Protein AF-A0A972HPK9-F1 (afdb_monomer_lite)

Foldseek 3Di:
DDDDDDDDDPPPDDPPPQDDWDWFDQLQFPDWWQWFCFQAPLKIWGQWDWFAKDFDPPPPQFFADVDAAQNFAWFQWAWHDAQQWIKTWIWGGDPQAIAIFIWTQDLVNRHTHTDRDGAPEDDPPLQQVRYWGQWAWDDDPVWIKIKTWGHNDNDPWSIAIFMWIQDPNHIYTDPPPPQDAADCVDQQNRHKHQWYWGQDVVVCKIKIWIWGHDPQEIAIFIWIGNVVRHTDGDPLPVLGADPPYKGNWDWGDRPFKIKIWIWDWDDDPPTAIFIWIWMDRVVRHTDDIDTRGADDDPQQAGYWHRWYWDDDPLWIKTKIWGDDDNYITITIIITQIFGDFKIKTKHDWDADDFQKKKWKKAADPQKWKWKWKDDPVDIDIGTDDPPADDPSGRPRIGMDIDGVVVVVHDPGMMIMMMIGGPDRRDIMMTRIIIGHD

Structure (mmCIF, N/CA/C/O backbone):
data_AF-A0A972HPK9-F1
#
_entry.id   AF-A0A972HPK9-F1
#
loop_
_atom_site.group_PDB
_atom_site.id
_atom_site.type_symbol
_atom_site.label_atom_id
_atom_site.label_alt_id
_atom_site.label_comp_id
_atom_site.label_asym_id
_atom_site.label_entity_id
_atom_site.label_seq_id
_atom_site.pdbx_PDB_ins_code
_atom_site.Cartn_x
_atom_site.Cartn_y
_atom_site.Cartn_z
_atom_site.occupancy
_atom_site.B_iso_or_equiv
_atom_site.auth_seq_id
_atom_site.auth_comp_id
_atom_site.auth_asym_id
_atom_site.auth_atom_id
_atom_site.pdbx_PDB_model_num
ATOM 1 N N . MET A 1 1 ? 0.027 73.822 33.750 1.00 41.56 1 MET A N 1
ATOM 2 C CA . MET A 1 1 ? -0.514 72.715 32.929 1.00 41.56 1 MET A CA 1
ATOM 3 C C . MET A 1 1 ? 0.097 71.406 33.413 1.00 41.56 1 MET A C 1
ATOM 5 O O . MET A 1 1 ? 1.278 71.180 33.196 1.00 41.56 1 MET A O 1
ATOM 9 N N . ARG A 1 2 ? -0.666 70.601 34.163 1.00 31.73 2 ARG A N 1
ATOM 10 C CA . ARG A 1 2 ? -0.244 69.283 34.667 1.00 31.73 2 ARG A CA 1
ATOM 11 C C . ARG A 1 2 ? -0.396 68.254 33.539 1.00 31.73 2 ARG A C 1
ATOM 13 O O . ARG A 1 2 ? -1.494 68.120 33.010 1.00 31.73 2 ARG A O 1
ATOM 20 N N . ARG A 1 3 ? 0.675 67.545 33.170 1.00 30.66 3 ARG A N 1
ATOM 21 C CA . ARG A 1 3 ? 0.599 66.360 32.299 1.00 30.66 3 ARG A CA 1
ATOM 22 C C . ARG A 1 3 ? 0.294 65.136 33.165 1.00 30.66 3 ARG A C 1
ATOM 24 O O . ARG A 1 3 ? 1.077 64.802 34.048 1.00 30.66 3 ARG A O 1
ATOM 31 N N . MET A 1 4 ? -0.860 64.515 32.925 1.00 30.02 4 MET A N 1
ATOM 32 C CA . MET A 1 4 ? -1.235 63.199 33.448 1.00 30.02 4 MET A CA 1
ATOM 33 C C . MET A 1 4 ? -0.352 62.127 32.797 1.00 30.02 4 MET A C 1
ATOM 35 O O . MET A 1 4 ? -0.257 62.073 31.572 1.00 30.02 4 MET A O 1
ATOM 39 N N . GLY A 1 5 ? 0.283 61.283 33.609 1.00 29.80 5 GLY A N 1
ATOM 40 C CA . GLY A 1 5 ? 0.864 60.022 33.156 1.00 29.80 5 GLY A CA 1
ATOM 41 C C . GLY A 1 5 ? -0.222 58.951 33.135 1.00 29.80 5 GLY A C 1
ATOM 42 O O . GLY A 1 5 ? -0.833 58.679 34.165 1.00 29.80 5 GLY A O 1
ATOM 43 N N . VAL A 1 6 ? -0.479 58.368 31.966 1.00 30.20 6 VAL A N 1
ATOM 44 C CA . VAL A 1 6 ? -1.332 57.185 31.810 1.00 30.20 6 VAL A CA 1
ATOM 45 C C . VAL A 1 6 ? -0.409 55.970 31.800 1.00 30.20 6 VAL A C 1
ATOM 47 O O . VAL A 1 6 ? 0.385 55.803 30.878 1.00 30.20 6 VAL A O 1
ATOM 50 N N . ILE A 1 7 ? -0.493 55.136 32.836 1.00 29.09 7 ILE A N 1
ATOM 51 C CA . ILE A 1 7 ? 0.121 53.806 32.851 1.00 29.09 7 ILE A CA 1
ATOM 52 C C . ILE A 1 7 ? -0.872 52.865 32.166 1.00 29.09 7 ILE A C 1
ATOM 54 O O . ILE A 1 7 ? -1.905 52.523 32.736 1.00 29.09 7 ILE A O 1
ATOM 58 N N . VAL A 1 8 ? -0.579 52.475 30.925 1.00 30.38 8 VAL A N 1
ATOM 59 C CA . VAL A 1 8 ? -1.295 51.399 30.231 1.00 30.38 8 VAL A CA 1
ATOM 60 C C . VAL A 1 8 ? -0.660 50.082 30.667 1.00 30.38 8 VAL A C 1
ATOM 62 O O . VAL A 1 8 ? 0.419 49.718 30.205 1.00 30.38 8 VAL A O 1
ATOM 65 N N . GLY A 1 9 ? -1.309 49.388 31.600 1.00 28.34 9 GLY A N 1
ATOM 66 C CA . GLY A 1 9 ? -0.962 48.014 31.947 1.00 28.34 9 GLY A CA 1
ATOM 67 C C . GLY A 1 9 ? -1.350 47.083 30.802 1.00 28.34 9 GLY A C 1
ATOM 68 O O . GLY A 1 9 ? -2.532 46.850 30.562 1.00 28.34 9 GLY A O 1
ATOM 69 N N . ILE A 1 10 ? -0.356 46.562 30.085 1.00 32.34 10 ILE A N 1
ATOM 70 C CA . ILE A 1 10 ? -0.544 45.482 29.116 1.00 32.34 10 ILE A CA 1
ATOM 71 C C . ILE A 1 10 ? -0.725 44.192 29.924 1.00 32.34 10 ILE A C 1
ATOM 73 O O . ILE A 1 10 ? 0.240 43.614 30.419 1.00 32.34 10 ILE A O 1
ATOM 77 N N . LEU A 1 11 ? -1.976 43.758 30.087 1.00 30.02 11 LEU A N 1
ATOM 78 C CA . LEU A 1 11 ? -2.301 42.395 30.501 1.00 30.02 11 LEU A CA 1
ATOM 79 C C . LEU A 1 11 ? -1.873 41.455 29.368 1.00 30.02 11 LEU A C 1
ATOM 81 O O . LEU A 1 11 ? -2.572 41.305 28.367 1.00 30.02 11 LEU A O 1
ATOM 85 N N . LEU A 1 12 ? -0.695 40.850 29.518 1.00 31.66 12 LEU A N 1
ATOM 86 C CA . LEU A 1 12 ? -0.265 39.705 28.723 1.00 31.66 12 LEU A CA 1
ATOM 87 C C . LEU A 1 12 ? -1.182 38.526 29.070 1.00 31.66 12 LEU A C 1
ATOM 89 O O . LEU A 1 12 ? -0.930 37.784 30.016 1.00 31.66 12 LEU A O 1
ATOM 93 N N . GLY A 1 13 ? -2.275 38.383 28.322 1.00 30.91 13 GLY A N 1
ATOM 94 C CA . GLY A 1 13 ? -3.037 37.145 28.295 1.00 30.91 13 GLY A CA 1
ATOM 95 C C . GLY A 1 13 ? -2.134 36.040 27.761 1.00 30.91 13 GLY A C 1
ATOM 96 O O . GLY A 1 13 ? -1.696 36.090 26.612 1.00 30.91 13 GLY A O 1
ATOM 97 N N . THR A 1 14 ? -1.828 35.054 28.597 1.00 32.66 14 THR A N 1
ATOM 98 C CA . THR A 1 14 ? -1.301 33.771 28.142 1.00 32.66 14 THR A CA 1
ATOM 99 C C . THR A 1 14 ? -2.272 33.211 27.100 1.00 32.66 14 THR A C 1
ATOM 101 O O . THR A 1 14 ? -3.466 33.101 27.391 1.00 32.66 14 THR A O 1
ATOM 104 N N . PRO A 1 15 ? -1.830 32.876 25.875 1.00 37.66 15 PRO A N 1
ATOM 105 C CA . PRO A 1 15 ? -2.708 32.188 24.945 1.00 37.66 15 PRO A CA 1
ATOM 106 C C . PRO A 1 15 ? -3.093 30.853 25.586 1.00 37.66 15 PRO A C 1
ATOM 108 O O . PRO A 1 15 ? -2.217 30.062 25.942 1.00 37.66 15 PRO A O 1
ATOM 111 N N . LEU A 1 16 ? -4.397 30.613 25.763 1.00 37.41 16 LEU A N 1
ATOM 112 C CA . LEU A 1 16 ? -4.898 29.271 26.039 1.00 37.41 16 LEU A CA 1
ATOM 113 C C . LEU A 1 16 ? -4.386 28.376 24.907 1.00 37.41 16 LEU A C 1
ATOM 115 O O . LEU A 1 16 ? -4.837 28.482 23.765 1.00 37.41 16 LEU A O 1
ATOM 119 N N . LEU A 1 17 ? -3.424 27.510 25.218 1.00 42.31 17 LEU A N 1
ATOM 120 C CA . LEU A 1 17 ? -3.118 26.349 24.399 1.00 42.31 17 LEU A CA 1
ATOM 121 C C . LEU A 1 17 ? -4.408 25.530 24.334 1.00 42.31 17 LEU A C 1
ATOM 123 O O . LEU A 1 17 ? -4.769 24.863 25.300 1.00 42.31 17 LEU A O 1
ATOM 127 N N . MET A 1 18 ? -5.133 25.635 23.220 1.00 47.00 18 MET A N 1
ATOM 128 C CA . MET A 1 18 ? -6.233 24.726 22.921 1.00 47.00 18 MET A CA 1
ATOM 129 C C . MET A 1 18 ? -5.673 23.308 23.003 1.00 47.00 18 MET A C 1
ATOM 131 O O . MET A 1 18 ? -4.730 22.971 22.282 1.00 47.00 18 MET A O 1
ATOM 135 N N . ALA A 1 19 ? -6.199 22.512 23.932 1.00 62.31 19 ALA A N 1
ATOM 136 C CA . ALA A 1 19 ? -5.760 21.142 24.115 1.00 62.31 19 ALA A CA 1
ATOM 137 C C . ALA A 1 19 ? -5.997 20.381 22.799 1.00 62.31 19 ALA A C 1
ATOM 139 O O . ALA A 1 19 ? -7.107 20.356 22.266 1.00 62.31 19 ALA A O 1
ATOM 140 N N . GLN A 1 20 ? -4.928 19.840 22.216 1.00 75.44 20 GLN A N 1
ATOM 141 C CA . GLN A 1 20 ? -5.007 19.156 20.928 1.00 75.44 20 GLN A CA 1
ATOM 142 C C . GLN A 1 20 ? -5.595 17.757 21.115 1.00 75.44 20 GLN A C 1
ATOM 144 O O . GLN A 1 20 ? -5.280 17.068 22.083 1.00 75.44 20 GLN A O 1
ATOM 149 N N . SER A 1 21 ? -6.417 17.318 20.160 1.00 84.31 21 SER A N 1
ATOM 150 C CA . SER A 1 21 ? -6.908 15.940 20.130 1.00 84.31 21 SER A CA 1
ATOM 151 C C . SER A 1 21 ? -5.748 14.950 20.040 1.00 84.31 21 SER A C 1
ATOM 153 O O . SER A 1 21 ? -4.837 15.144 19.230 1.00 84.31 21 SER A O 1
ATOM 155 N N . ILE A 1 22 ? -5.819 13.853 20.787 1.00 89.62 22 ILE A N 1
ATOM 156 C CA . ILE A 1 22 ? -4.772 12.829 20.831 1.00 89.62 22 ILE A CA 1
ATOM 157 C C . ILE A 1 22 ? -5.234 11.608 20.041 1.00 89.62 22 ILE A C 1
ATOM 159 O O . ILE A 1 22 ? -6.278 11.030 20.331 1.00 89.62 22 ILE A O 1
ATOM 163 N N . SER A 1 23 ? -4.470 11.211 19.023 1.00 90.62 23 SER A N 1
ATOM 164 C CA . SER A 1 23 ? -4.731 9.975 18.276 1.00 90.62 23 SER A CA 1
ATOM 165 C C . SER A 1 23 ? -4.215 8.779 19.069 1.00 90.62 23 SER A C 1
ATOM 167 O O . SER A 1 23 ? -3.059 8.785 19.484 1.00 90.62 23 SER A O 1
ATOM 169 N N . LEU A 1 24 ? -5.028 7.733 19.223 1.00 91.31 24 LEU A N 1
ATOM 170 C CA . LEU A 1 24 ? -4.580 6.469 19.806 1.00 91.31 24 LEU A CA 1
ATOM 171 C C . LEU A 1 24 ? -4.031 5.548 18.710 1.00 91.31 24 LEU A C 1
ATOM 173 O O . LEU A 1 24 ? -4.793 5.125 17.834 1.00 91.31 24 LEU A O 1
ATOM 177 N N . PRO A 1 25 ? -2.728 5.228 18.718 1.00 88.00 25 PRO A N 1
ATOM 178 C CA . PRO A 1 25 ? -2.164 4.287 17.765 1.00 88.00 25 PRO A CA 1
ATOM 179 C C . PRO A 1 25 ? -2.558 2.845 18.114 1.00 88.00 25 PRO A C 1
ATOM 181 O O . PRO A 1 25 ? -2.505 2.430 19.271 1.00 88.00 25 PRO A O 1
ATOM 184 N N . PHE A 1 26 ? -2.886 2.041 17.100 1.00 90.31 26 PHE A N 1
ATOM 185 C CA . PHE A 1 26 ? -3.295 0.645 17.309 1.00 90.31 26 PHE A CA 1
ATOM 186 C C . PHE A 1 26 ? -2.198 -0.221 17.942 1.00 90.31 26 PHE A C 1
ATOM 188 O O . PHE A 1 26 ? -2.510 -1.124 18.711 1.00 90.31 26 PHE A O 1
ATOM 195 N N . HIS A 1 27 ? -0.927 0.082 17.664 1.00 84.62 27 HIS A N 1
ATOM 196 C CA . HIS A 1 27 ? 0.230 -0.691 18.124 1.00 84.62 27 HIS A CA 1
ATOM 197 C C . HIS A 1 27 ? 0.592 -0.490 19.598 1.00 84.62 27 HIS A C 1
ATOM 199 O O . HIS A 1 27 ? 1.368 -1.268 20.144 1.00 84.62 27 HIS A O 1
ATOM 205 N N . GLU A 1 28 ? 0.053 0.541 20.253 1.00 85.88 28 GLU A N 1
ATOM 206 C CA . GLU A 1 28 ? 0.273 0.780 21.685 1.00 85.88 28 GLU A CA 1
ATOM 207 C C . GLU A 1 28 ? -0.820 0.150 22.559 1.00 85.88 28 GLU A C 1
ATOM 209 O O . GLU A 1 28 ? -0.965 0.515 23.725 1.00 85.88 28 GLU A O 1
ATOM 214 N N . ALA A 1 29 ? -1.594 -0.793 22.014 1.00 89.38 29 ALA A N 1
ATOM 215 C CA . ALA A 1 29 ? -2.594 -1.545 22.764 1.00 89.38 29 ALA A CA 1
ATOM 216 C C . ALA A 1 29 ? -1.970 -2.284 23.958 1.00 89.38 29 ALA A C 1
ATOM 218 O O . ALA A 1 29 ? -0.839 -2.764 23.886 1.00 89.38 29 ALA A O 1
ATOM 219 N N . ASP A 1 30 ? -2.739 -2.428 25.034 1.00 92.50 30 ASP A N 1
ATOM 220 C CA . ASP A 1 30 ? -2.394 -3.328 26.139 1.00 92.50 30 ASP A CA 1
ATOM 221 C C . ASP A 1 30 ? -2.726 -4.784 25.781 1.00 92.50 30 ASP A C 1
ATOM 223 O O . ASP A 1 30 ? -2.051 -5.719 26.201 1.00 92.50 30 ASP A O 1
ATOM 227 N N . SER A 1 31 ? -3.768 -4.983 24.968 1.00 92.75 31 SER A N 1
ATOM 228 C CA . SER A 1 31 ? -4.160 -6.297 24.470 1.00 92.75 31 SER A CA 1
ATOM 229 C C . SER A 1 31 ? -4.722 -6.209 23.057 1.00 92.75 31 SER A C 1
ATOM 231 O O . SER A 1 31 ? -5.464 -5.284 22.723 1.00 92.75 31 SER A O 1
ATOM 233 N N . LEU A 1 32 ? -4.381 -7.200 22.234 1.00 93.06 32 LEU A N 1
ATOM 234 C CA . LEU A 1 32 ? -4.881 -7.356 20.878 1.00 93.06 32 LEU A CA 1
ATOM 235 C C . LEU A 1 32 ? -5.045 -8.842 20.564 1.00 93.06 32 LEU A C 1
ATOM 237 O O . LEU A 1 32 ? -4.099 -9.619 20.678 1.00 93.06 32 LEU A O 1
ATOM 241 N N . ARG A 1 33 ? -6.251 -9.240 20.160 1.00 95.81 33 ARG A N 1
ATOM 242 C CA . ARG A 1 33 ? -6.596 -10.628 19.840 1.00 95.81 33 ARG A CA 1
ATOM 243 C C . ARG A 1 33 ? -7.379 -10.679 18.540 1.00 95.81 33 ARG A C 1
ATOM 245 O O . ARG A 1 33 ? -8.385 -9.988 18.421 1.00 95.81 33 ARG A O 1
ATOM 252 N N . ASN A 1 34 ? -6.973 -11.557 17.619 1.00 96.81 34 ASN A N 1
ATOM 253 C CA . ASN A 1 34 ? -7.705 -11.843 16.377 1.00 96.81 34 ASN A CA 1
ATOM 254 C C . ASN A 1 34 ? -7.973 -10.610 15.490 1.00 96.81 34 ASN A C 1
ATOM 256 O O . ASN A 1 34 ? -8.946 -10.584 14.738 1.00 96.81 34 ASN A O 1
ATOM 260 N N . LEU A 1 35 ? -7.101 -9.603 15.552 1.00 96.56 35 LEU A N 1
ATOM 261 C CA . LEU A 1 35 ? -7.166 -8.414 14.709 1.00 96.56 35 LEU A CA 1
ATOM 262 C C . LEU A 1 35 ? -5.898 -8.295 13.865 1.00 96.56 35 LEU A C 1
ATOM 264 O O . LEU A 1 35 ? -4.813 -8.668 14.306 1.00 96.56 35 LEU A O 1
ATOM 268 N N . ASP A 1 36 ? -6.058 -7.757 12.667 1.00 95.19 36 ASP A N 1
ATOM 269 C CA . ASP A 1 36 ? -4.989 -7.330 11.778 1.00 95.19 36 ASP A CA 1
ATOM 270 C C . ASP A 1 36 ? -5.008 -5.803 11.692 1.00 95.19 36 ASP A C 1
ATOM 272 O O . ASP A 1 36 ? -6.041 -5.192 11.403 1.00 95.19 36 ASP A O 1
ATOM 276 N N . TRP A 1 37 ? -3.864 -5.194 11.979 1.00 92.12 37 TRP A N 1
ATOM 277 C CA . TRP A 1 37 ? -3.645 -3.752 11.892 1.00 92.12 37 TRP A CA 1
ATOM 278 C C . TRP A 1 37 ? -2.343 -3.390 11.163 1.00 92.12 37 TRP A C 1
ATOM 280 O O . TRP A 1 37 ? -1.968 -2.218 11.088 1.00 92.12 37 TRP A O 1
ATOM 290 N N . THR A 1 38 ? -1.639 -4.396 10.641 1.00 90.69 38 THR A N 1
ATOM 291 C CA . THR A 1 38 ? -0.304 -4.266 10.043 1.00 90.69 38 THR A CA 1
ATOM 292 C C . THR A 1 38 ? -0.330 -4.516 8.543 1.00 90.69 38 THR A C 1
ATOM 294 O O . THR A 1 38 ? 0.431 -3.880 7.814 1.00 90.69 38 THR A O 1
ATOM 297 N N . SER A 1 39 ? -1.240 -5.369 8.058 1.00 92.44 39 SER A N 1
ATOM 298 C CA . SER A 1 39 ? -1.335 -5.716 6.637 1.00 92.44 39 SER A CA 1
ATOM 299 C C . SER A 1 39 ? -1.707 -4.532 5.749 1.00 92.44 39 SER A C 1
ATOM 301 O O . SER A 1 39 ? -1.290 -4.474 4.589 1.00 92.44 39 SER A O 1
ATOM 303 N N . TYR A 1 40 ? -2.495 -3.598 6.287 1.00 93.75 40 TYR A N 1
ATOM 304 C CA . TYR A 1 40 ? -2.943 -2.380 5.614 1.00 93.75 40 TYR A CA 1
ATOM 305 C C . TYR A 1 40 ? -2.795 -1.196 6.577 1.00 93.75 40 TYR A C 1
ATOM 307 O O . TYR A 1 40 ? -3.676 -0.970 7.412 1.00 93.75 40 TYR A O 1
ATOM 315 N N . PRO A 1 41 ? -1.682 -0.442 6.500 1.00 87.81 41 PRO A N 1
ATOM 316 C CA . PRO A 1 41 ? -1.398 0.642 7.433 1.00 87.81 41 PRO A CA 1
ATOM 317 C C . PRO A 1 41 ? -2.560 1.635 7.567 1.00 87.81 41 PRO A C 1
ATOM 319 O O . PRO A 1 41 ? -3.114 2.106 6.575 1.00 87.81 41 PRO A O 1
ATOM 322 N N . GLY A 1 42 ? -2.915 1.968 8.811 1.00 89.56 42 GLY A N 1
ATOM 323 C CA . GLY A 1 42 ? -4.022 2.882 9.116 1.00 89.56 42 GLY A CA 1
ATOM 324 C C . GLY A 1 42 ? -5.406 2.227 9.153 1.00 89.56 42 GLY A C 1
ATOM 325 O O . GLY A 1 42 ? -6.407 2.939 9.213 1.00 89.56 42 GLY A O 1
ATOM 326 N N . MET A 1 43 ? -5.480 0.895 9.133 1.00 95.12 43 MET A N 1
ATOM 327 C CA . MET A 1 43 ? -6.720 0.138 9.305 1.00 95.12 43 MET A CA 1
ATOM 328 C C . MET A 1 43 ? -6.541 -0.932 10.365 1.00 95.12 43 MET A C 1
ATOM 330 O O . MET A 1 43 ? -5.509 -1.585 10.390 1.00 95.12 43 MET A O 1
ATOM 334 N N . MET A 1 44 ? -7.561 -1.143 11.189 1.00 97.12 44 MET A N 1
ATOM 335 C CA . MET A 1 44 ? -7.673 -2.299 12.072 1.00 97.12 44 MET A CA 1
ATOM 336 C C . MET A 1 44 ? -8.950 -3.066 11.737 1.00 97.12 44 MET A C 1
ATOM 338 O O . MET A 1 44 ? -10.032 -2.479 11.688 1.00 97.12 44 MET A O 1
ATOM 342 N N . MET A 1 45 ? -8.823 -4.364 11.493 1.00 98.00 45 MET A N 1
ATOM 343 C CA . MET A 1 45 ? -9.911 -5.260 11.095 1.00 98.00 45 MET A CA 1
ATOM 344 C C . MET A 1 45 ? -9.708 -6.652 11.702 1.00 98.00 45 MET A C 1
ATOM 346 O O . MET A 1 45 ? -8.687 -6.910 12.331 1.00 98.00 45 MET A O 1
ATOM 350 N N . LEU A 1 46 ? -10.668 -7.559 11.537 1.00 98.25 46 LEU A N 1
ATOM 351 C CA . LEU A 1 46 ? -10.531 -8.959 11.944 1.00 98.25 46 LEU A CA 1
ATOM 352 C C . LEU A 1 46 ? -9.356 -9.618 11.205 1.00 98.25 46 LEU A C 1
ATOM 354 O O . LEU A 1 46 ? -9.102 -9.323 10.035 1.00 98.25 46 LEU A O 1
ATOM 358 N N . LYS A 1 47 ? -8.633 -10.520 11.880 1.00 97.12 47 LYS A N 1
ATOM 359 C CA . LYS A 1 47 ? -7.549 -11.284 11.245 1.00 97.12 47 LYS A CA 1
ATOM 360 C C . LYS A 1 47 ? -8.117 -12.088 10.079 1.00 97.12 47 LYS A C 1
ATOM 362 O O . LYS A 1 47 ? -9.194 -12.679 10.198 1.00 97.12 47 LYS A O 1
ATOM 367 N N . HIS A 1 48 ? -7.398 -12.115 8.962 1.00 96.69 48 HIS A N 1
ATOM 368 C CA . HIS A 1 48 ? -7.908 -12.702 7.732 1.00 96.69 48 HIS A CA 1
ATOM 369 C C . HIS A 1 48 ? -6.891 -13.564 6.997 1.00 96.69 48 HIS A C 1
ATOM 371 O O . HIS A 1 48 ? -5.689 -13.524 7.246 1.00 96.69 48 HIS A O 1
ATOM 377 N N . ARG A 1 49 ? -7.392 -14.319 6.022 1.00 94.69 49 ARG A N 1
ATOM 378 C CA . ARG A 1 49 ? -6.594 -14.957 4.971 1.00 94.69 49 ARG A CA 1
ATOM 379 C C . ARG A 1 49 ? -7.103 -14.512 3.609 1.00 94.69 49 ARG A C 1
ATOM 381 O O . ARG A 1 49 ? -8.294 -14.253 3.447 1.00 94.69 49 ARG A O 1
ATOM 388 N N . SER A 1 50 ? -6.208 -14.409 2.630 1.00 93.75 50 SER A N 1
ATOM 389 C CA . SER A 1 50 ? -6.610 -14.109 1.253 1.00 93.75 50 SER A CA 1
ATOM 390 C C . SER A 1 50 ? -7.156 -15.357 0.568 1.00 93.75 50 SER A C 1
ATOM 392 O O . SER A 1 50 ? -6.511 -16.405 0.598 1.00 93.75 50 SER A O 1
ATOM 394 N N . GLY A 1 51 ? -8.298 -15.227 -0.108 1.00 92.88 51 GLY A N 1
ATOM 395 C CA . GLY A 1 51 ? -8.732 -16.185 -1.122 1.00 92.88 51 GLY A CA 1
ATOM 396 C C . GLY A 1 51 ? -7.918 -16.078 -2.419 1.00 92.88 51 GLY A C 1
ATOM 397 O O . GLY A 1 51 ? -6.920 -15.355 -2.498 1.00 92.88 51 GLY A O 1
ATOM 398 N N . ALA A 1 52 ? -8.373 -16.789 -3.454 1.00 95.69 52 ALA A N 1
ATOM 399 C CA . ALA A 1 52 ? -7.794 -16.716 -4.793 1.00 95.69 52 ALA A CA 1
ATOM 400 C C . ALA A 1 52 ? -8.108 -15.376 -5.479 1.00 95.69 52 ALA A C 1
ATOM 402 O O . ALA A 1 52 ? -9.189 -14.809 -5.296 1.00 95.69 52 ALA A O 1
ATOM 403 N N . PHE A 1 53 ? -7.169 -14.894 -6.295 1.00 98.00 53 PHE A N 1
ATOM 404 C CA . PHE A 1 53 ? -7.321 -13.658 -7.057 1.00 98.00 53 PHE A CA 1
ATOM 405 C C . PHE A 1 53 ? -8.002 -13.896 -8.405 1.00 98.00 53 PHE A C 1
ATOM 407 O O . PHE A 1 53 ? -7.615 -14.777 -9.170 1.00 98.00 53 PHE A O 1
ATOM 414 N N . PHE A 1 54 ? -8.962 -13.034 -8.734 1.00 97.12 54 PHE A N 1
ATOM 415 C CA . PHE A 1 54 ? -9.666 -13.024 -10.014 1.00 97.12 54 PHE A CA 1
ATOM 416 C C . PHE A 1 54 ? -9.549 -11.652 -10.671 1.00 97.12 54 PHE A C 1
ATOM 418 O O . PHE A 1 54 ? -9.858 -10.630 -10.057 1.00 97.12 54 PHE A O 1
ATOM 425 N N . LYS A 1 55 ? -9.122 -11.612 -11.935 1.00 97.69 55 LYS A N 1
ATOM 426 C CA . LYS A 1 55 ? -9.013 -10.365 -12.705 1.00 97.69 55 LYS A CA 1
ATOM 427 C C . LYS A 1 55 ? -10.389 -9.755 -12.950 1.00 97.69 55 LYS A C 1
ATOM 429 O O . LYS A 1 55 ? -11.322 -10.452 -13.346 1.00 97.69 55 LYS A O 1
ATOM 434 N N . LEU A 1 56 ? -10.501 -8.440 -12.783 1.00 95.56 56 LEU A N 1
ATOM 435 C CA . LEU A 1 56 ? -11.755 -7.747 -13.054 1.00 95.56 56 LEU A CA 1
ATOM 436 C C . LEU A 1 56 ? -12.124 -7.790 -14.548 1.00 95.56 56 LEU A C 1
ATOM 438 O O . LEU A 1 56 ? -11.279 -7.479 -15.393 1.00 95.56 56 LEU A O 1
ATOM 442 N N . PRO A 1 57 ? -13.401 -8.044 -14.898 1.00 93.81 57 PRO A N 1
ATOM 443 C CA . PRO A 1 57 ? -13.860 -8.007 -16.290 1.00 93.81 57 PRO A CA 1
ATOM 444 C C . PRO A 1 57 ? -13.663 -6.649 -16.977 1.00 93.81 57 PRO A C 1
ATOM 446 O O . PRO A 1 57 ? -13.491 -6.589 -18.191 1.00 93.81 57 PRO A O 1
ATOM 449 N N . LYS A 1 58 ? -13.657 -5.547 -16.209 1.00 94.31 58 LYS A N 1
ATOM 450 C CA . LYS A 1 58 ? -13.490 -4.180 -16.734 1.00 94.31 58 LYS A CA 1
ATOM 451 C C . LYS A 1 58 ? -12.045 -3.826 -17.114 1.00 94.31 58 LYS A C 1
ATOM 453 O O . LYS A 1 58 ? -11.804 -2.722 -17.607 1.00 94.31 58 LYS A O 1
ATOM 458 N N . ASN A 1 59 ? -11.091 -4.725 -16.861 1.00 97.38 59 ASN A N 1
ATOM 459 C CA . ASN A 1 59 ? -9.678 -4.477 -17.106 1.00 97.38 59 ASN A CA 1
ATOM 460 C C . ASN A 1 59 ? -9.387 -4.052 -18.561 1.00 97.38 59 ASN A C 1
ATOM 462 O O . ASN A 1 59 ? -9.993 -4.576 -19.501 1.00 97.38 59 ASN A O 1
ATOM 466 N N . PRO A 1 60 ? -8.420 -3.143 -18.780 1.00 97.50 60 PRO A N 1
ATOM 467 C CA . PRO A 1 60 ? -7.677 -2.383 -17.766 1.00 97.50 60 PRO A CA 1
ATOM 468 C C . PRO A 1 60 ? -8.557 -1.350 -17.042 1.00 97.50 60 PRO A C 1
ATOM 470 O O . PRO A 1 60 ? -9.414 -0.715 -17.661 1.00 97.50 60 PRO A O 1
ATOM 473 N N . ILE A 1 61 ? -8.330 -1.169 -15.740 1.00 97.19 61 ILE A N 1
ATOM 474 C CA . ILE A 1 61 ? -9.064 -0.210 -14.895 1.00 97.19 61 ILE A CA 1
ATOM 475 C C . ILE A 1 61 ? -8.583 1.231 -15.075 1.00 97.19 61 ILE A C 1
ATOM 477 O O . ILE A 1 61 ? -9.354 2.166 -14.868 1.00 97.19 61 ILE A O 1
ATOM 481 N N . PHE A 1 62 ? -7.337 1.417 -15.516 1.00 97.62 62 PHE A N 1
ATOM 482 C CA . PHE A 1 62 ? -6.757 2.726 -15.788 1.00 97.62 62 PHE A CA 1
ATOM 483 C C . PHE A 1 62 ? -6.036 2.698 -17.137 1.00 97.62 62 PHE A C 1
ATOM 485 O O . PHE A 1 62 ? -5.175 1.855 -17.395 1.00 97.62 62 PHE A O 1
ATOM 492 N N . ARG A 1 63 ? -6.435 3.605 -18.031 1.00 96.31 63 ARG A N 1
ATOM 493 C CA . ARG A 1 63 ? -5.869 3.756 -19.380 1.00 96.31 63 ARG A CA 1
ATOM 494 C C . ARG A 1 63 ? -5.147 5.103 -19.498 1.00 96.31 63 ARG A C 1
ATOM 496 O O . ARG A 1 63 ? -5.523 6.010 -18.752 1.00 96.31 63 ARG A O 1
ATOM 503 N N . PRO A 1 64 ? -4.191 5.249 -20.432 1.00 96.12 64 PRO A N 1
ATOM 504 C CA . PRO A 1 64 ? -3.632 6.547 -20.789 1.00 96.12 64 PRO A CA 1
ATOM 505 C C . PRO A 1 64 ? -4.733 7.546 -21.137 1.00 96.12 64 PRO A C 1
ATOM 507 O O . PRO A 1 64 ? -5.789 7.164 -21.663 1.00 96.12 64 PRO A O 1
ATOM 510 N N . SER A 1 65 ? -4.508 8.812 -20.811 1.00 95.50 65 SER A N 1
ATOM 511 C CA . SER A 1 65 ? -5.449 9.873 -21.159 1.00 95.50 65 SER A CA 1
ATOM 512 C C . SER A 1 65 ? -5.522 10.067 -22.679 1.00 95.50 65 SER A C 1
ATOM 514 O O . SER A 1 65 ? -4.663 9.628 -23.443 1.00 95.50 65 SER A O 1
ATOM 516 N N . ARG A 1 66 ? -6.576 10.737 -23.159 1.00 93.50 66 ARG A N 1
ATOM 517 C CA . ARG A 1 66 ? -6.675 11.093 -24.589 1.00 93.50 66 ARG A CA 1
ATOM 518 C C . ARG A 1 66 ? -5.649 12.160 -24.994 1.00 93.50 66 ARG A C 1
ATOM 520 O O . ARG A 1 66 ? -5.315 12.274 -26.169 1.00 93.50 66 ARG A O 1
ATOM 527 N N . SER A 1 67 ? -5.183 12.951 -24.032 1.00 93.88 67 SER A N 1
ATOM 528 C CA . SER A 1 67 ? -4.289 14.094 -24.207 1.00 93.88 67 SER A CA 1
ATOM 529 C C . SER A 1 67 ? -3.676 14.470 -22.863 1.00 93.88 67 SER A C 1
ATOM 531 O O . SER A 1 67 ? -4.338 14.309 -21.843 1.00 93.88 67 SER A O 1
ATOM 533 N N . GLY A 1 68 ? -2.494 15.081 -22.874 1.00 94.00 68 GLY A N 1
ATOM 534 C CA . GLY A 1 68 ? -1.807 15.512 -21.657 1.00 94.00 68 GLY A CA 1
ATOM 535 C C . GLY A 1 68 ? -0.530 14.720 -21.416 1.00 94.00 68 GLY A C 1
ATOM 536 O O . GLY A 1 68 ? 0.029 14.140 -22.350 1.00 94.00 68 GLY A O 1
ATOM 537 N N . TRP A 1 69 ? -0.069 14.756 -20.171 1.00 95.81 69 TRP A N 1
ATOM 538 C CA . TRP A 1 69 ? 1.231 14.247 -19.737 1.00 95.81 69 TRP A CA 1
ATOM 539 C C . TRP A 1 69 ? 1.283 12.719 -19.580 1.00 95.81 69 TRP A C 1
ATOM 541 O O . TRP A 1 69 ? 2.364 12.160 -19.661 1.00 95.81 69 TRP A O 1
ATOM 551 N N . ASP A 1 70 ? 0.135 12.052 -19.427 1.00 96.44 70 ASP A N 1
ATOM 552 C CA . ASP A 1 70 ? -0.022 10.595 -19.270 1.00 96.44 70 ASP A CA 1
ATOM 553 C C . ASP A 1 70 ? -0.760 9.957 -20.470 1.00 96.44 70 ASP A C 1
ATOM 555 O O . ASP A 1 70 ? -1.457 8.944 -20.354 1.00 96.44 70 ASP A O 1
ATOM 559 N N . ARG A 1 71 ? -0.702 10.604 -21.644 1.00 95.69 71 ARG A N 1
ATOM 560 C CA . ARG A 1 71 ? -1.459 10.188 -22.842 1.00 95.69 71 ARG A CA 1
ATOM 561 C C . ARG A 1 71 ? -0.885 8.954 -23.533 1.00 95.69 71 ARG A C 1
ATOM 563 O O . ARG A 1 71 ? -1.537 8.363 -24.398 1.00 95.69 71 ARG A O 1
ATOM 570 N N . GLN A 1 72 ? 0.370 8.624 -23.244 1.00 95.44 72 GLN A N 1
ATOM 571 C CA . GLN A 1 72 ? 1.078 7.530 -23.879 1.00 95.44 72 GLN A CA 1
ATOM 572 C C . GLN A 1 72 ? 0.986 6.255 -23.049 1.00 95.44 72 GLN A C 1
ATOM 574 O O . GLN A 1 72 ? 0.466 5.262 -23.571 1.00 95.44 72 GLN A O 1
ATOM 579 N N . ASP A 1 73 ? 1.401 6.330 -21.789 1.00 95.94 73 ASP A N 1
ATOM 580 C CA . ASP A 1 73 ? 1.480 5.206 -20.861 1.00 95.94 73 ASP A CA 1
ATOM 581 C C . ASP A 1 73 ? 1.003 5.600 -19.466 1.00 95.94 73 ASP A C 1
ATOM 583 O O . ASP A 1 73 ? 1.076 6.766 -19.082 1.00 95.94 73 ASP A O 1
ATOM 587 N N . VAL A 1 74 ? 0.491 4.607 -18.734 1.00 97.75 74 VAL A N 1
ATOM 588 C CA . VAL A 1 74 ? 0.231 4.677 -17.290 1.00 97.75 74 VAL A CA 1
ATOM 589 C C . VAL A 1 74 ? 0.674 3.363 -16.650 1.00 97.75 74 VAL A C 1
ATOM 591 O O . VAL A 1 74 ? 0.220 2.291 -17.072 1.00 97.75 74 VAL A O 1
ATOM 594 N N . ALA A 1 75 ? 1.556 3.433 -15.658 1.00 97.81 75 ALA A N 1
ATOM 595 C CA . ALA A 1 75 ? 2.188 2.271 -15.048 1.00 97.81 75 ALA A CA 1
ATOM 596 C C . ALA A 1 75 ? 2.364 2.425 -13.525 1.00 97.81 75 ALA A C 1
ATOM 598 O O . ALA A 1 75 ? 1.735 3.270 -12.889 1.00 97.81 75 ALA A O 1
ATOM 599 N N . ASP A 1 76 ? 3.095 1.468 -12.959 1.00 98.00 76 ASP A N 1
ATOM 600 C CA . ASP A 1 76 ? 3.521 1.342 -11.567 1.00 98.00 76 ASP A CA 1
ATOM 601 C C . ASP A 1 76 ? 2.519 1.843 -10.516 1.00 98.00 76 ASP A C 1
ATOM 603 O O . ASP A 1 76 ? 2.792 2.800 -9.783 1.00 98.00 76 ASP A O 1
ATOM 607 N N . PRO A 1 77 ? 1.350 1.184 -10.407 1.00 98.56 77 PRO A N 1
ATOM 608 C CA . PRO A 1 77 ? 0.328 1.594 -9.460 1.00 98.56 77 PRO A CA 1
ATOM 609 C C . PRO A 1 77 ? 0.853 1.530 -8.025 1.00 98.56 77 PRO A C 1
ATOM 611 O O . PRO A 1 77 ? 1.536 0.583 -7.649 1.00 98.56 77 PRO A O 1
ATOM 614 N N . PHE A 1 78 ? 0.432 2.477 -7.195 1.00 98.62 78 PHE A N 1
ATOM 615 C CA . PHE A 1 78 ? 0.492 2.373 -5.744 1.00 98.62 78 PHE A CA 1
ATOM 616 C C . PHE A 1 78 ? -0.791 2.929 -5.138 1.00 98.62 78 PHE A C 1
ATOM 618 O O . PHE A 1 78 ? -1.189 4.054 -5.437 1.00 98.62 78 PHE A O 1
ATOM 625 N N . VAL A 1 79 ? -1.468 2.145 -4.300 1.00 98.12 79 VAL A N 1
ATOM 626 C CA . VAL A 1 79 ? -2.809 2.485 -3.817 1.00 98.12 79 VAL A CA 1
ATOM 627 C C . VAL A 1 79 ? -2.790 2.800 -2.332 1.00 98.12 79 VAL A C 1
ATOM 629 O O . VAL A 1 79 ? -2.287 2.028 -1.524 1.00 98.12 79 VAL A O 1
ATOM 632 N N . VAL A 1 80 ? -3.381 3.939 -1.981 1.00 96.69 80 VAL A N 1
ATOM 633 C CA . VAL A 1 80 ? -3.538 4.403 -0.603 1.00 96.69 80 VAL A CA 1
ATOM 634 C C . VAL A 1 80 ? -5.018 4.554 -0.299 1.00 96.69 80 VAL A C 1
ATOM 636 O O . VAL A 1 80 ? -5.743 5.255 -1.006 1.00 96.69 80 VAL A O 1
ATOM 639 N N . VAL A 1 81 ? -5.467 3.918 0.776 1.00 96.56 81 VAL A N 1
ATOM 640 C CA . VAL A 1 81 ? -6.866 3.934 1.202 1.00 96.56 81 VAL A CA 1
ATOM 641 C C . VAL A 1 81 ? -6.972 4.668 2.533 1.00 96.56 81 VAL A C 1
ATOM 643 O O . VAL A 1 81 ? -6.320 4.309 3.508 1.00 96.56 81 VAL A O 1
ATOM 646 N N . THR A 1 82 ? -7.832 5.681 2.583 1.00 95.00 82 THR A N 1
ATOM 647 C CA . THR A 1 82 ? -8.164 6.442 3.793 1.00 95.00 82 THR A CA 1
ATOM 648 C C . THR A 1 82 ? -9.683 6.415 4.014 1.00 95.00 82 THR A C 1
ATOM 650 O O . THR A 1 82 ? -10.435 6.007 3.118 1.00 95.00 82 THR A O 1
ATOM 653 N N . PRO A 1 83 ? -10.199 6.841 5.181 1.00 94.62 83 PRO A N 1
ATOM 654 C CA . PRO A 1 83 ? -11.643 6.990 5.360 1.00 94.62 83 PRO A CA 1
ATOM 655 C C . PRO A 1 83 ? -12.275 8.035 4.418 1.00 94.62 83 PRO A C 1
ATOM 657 O O . PRO A 1 83 ? -13.473 7.973 4.150 1.00 94.62 83 PRO A O 1
ATOM 660 N N . GLU A 1 84 ? -11.495 8.971 3.874 1.00 94.44 84 GLU A N 1
ATOM 661 C CA . GLU A 1 84 ? -11.959 10.032 2.970 1.00 94.44 84 GLU A CA 1
ATOM 662 C C . GLU A 1 84 ? -11.903 9.650 1.484 1.00 94.44 84 GLU A C 1
ATOM 664 O O . GLU A 1 84 ? -12.741 10.108 0.700 1.00 94.44 84 GLU A O 1
ATOM 669 N N . ALA A 1 85 ? -10.928 8.833 1.066 1.00 95.38 85 ALA A N 1
ATOM 670 C CA . ALA A 1 85 ? -10.689 8.535 -0.346 1.00 95.38 85 ALA A CA 1
ATOM 671 C C . ALA A 1 85 ? -9.859 7.260 -0.578 1.00 95.38 85 ALA A C 1
ATOM 673 O O . ALA A 1 85 ? -9.151 6.788 0.305 1.00 95.38 85 ALA A O 1
ATOM 674 N N . VAL A 1 86 ? -9.918 6.744 -1.809 1.00 97.56 86 VAL A N 1
ATOM 675 C CA . VAL A 1 86 ? -8.944 5.784 -2.345 1.00 97.56 86 VAL A CA 1
ATOM 676 C C . VAL A 1 86 ? -8.145 6.504 -3.426 1.00 97.56 86 VAL A C 1
ATOM 678 O O . VAL A 1 86 ? -8.732 7.026 -4.377 1.00 97.56 86 VAL A O 1
ATOM 681 N N . HIS A 1 87 ? -6.827 6.552 -3.268 1.00 97.56 87 HIS A N 1
ATOM 682 C CA . HIS A 1 87 ? -5.901 7.187 -4.198 1.00 97.56 87 HIS A CA 1
ATOM 683 C C . HIS A 1 87 ? -5.070 6.135 -4.925 1.00 97.56 87 HIS A C 1
ATOM 685 O O . HIS A 1 87 ? -4.529 5.236 -4.291 1.00 97.56 87 HIS A O 1
ATOM 691 N N . LEU A 1 88 ? -4.947 6.282 -6.240 1.00 98.62 88 LEU A N 1
ATOM 692 C CA . LEU A 1 88 ? -4.011 5.562 -7.093 1.00 98.62 88 LEU A CA 1
ATOM 693 C C . LEU A 1 88 ? -2.899 6.530 -7.480 1.00 98.62 88 LEU A C 1
ATOM 695 O O . LEU A 1 88 ? -3.120 7.432 -8.284 1.00 98.62 88 LEU A O 1
ATOM 699 N N . TYR A 1 89 ? -1.721 6.341 -6.912 1.00 98.50 89 TYR A N 1
ATOM 700 C CA . TYR A 1 89 ? -0.490 6.915 -7.429 1.00 98.50 89 TYR A CA 1
ATOM 701 C C . TYR A 1 89 ? -0.001 6.055 -8.591 1.00 98.50 89 TYR A C 1
ATOM 703 O O . TYR A 1 89 ? -0.170 4.837 -8.574 1.00 98.50 89 TYR A O 1
ATOM 711 N N . TYR A 1 90 ? 0.541 6.690 -9.617 1.00 98.56 90 TYR A N 1
ATOM 712 C CA . TYR A 1 90 ? 1.001 6.026 -10.833 1.00 98.56 90 TYR A CA 1
ATOM 713 C C . TYR A 1 90 ? 2.063 6.890 -11.499 1.00 98.56 90 TYR A C 1
ATOM 715 O O . TYR A 1 90 ? 2.107 8.099 -11.257 1.00 98.56 90 TYR A O 1
ATOM 723 N N . ASP A 1 91 ? 2.879 6.302 -12.358 1.00 97.69 91 ASP A N 1
ATOM 724 C CA . ASP A 1 91 ? 3.660 7.058 -13.328 1.00 97.69 91 ASP A CA 1
ATOM 725 C C . ASP A 1 91 ? 2.959 7.074 -14.688 1.00 97.69 91 ASP A C 1
ATOM 727 O O . ASP A 1 91 ? 2.220 6.155 -15.054 1.00 97.69 91 ASP A O 1
ATOM 731 N N . GLY A 1 92 ? 3.148 8.157 -15.427 1.00 97.19 92 GLY A N 1
ATOM 732 C CA . GLY A 1 92 ? 2.586 8.328 -16.757 1.00 97.19 92 GLY A CA 1
ATOM 733 C C . GLY A 1 92 ? 3.553 9.029 -17.694 1.00 97.19 92 GLY A C 1
ATOM 734 O O . GLY A 1 92 ? 4.394 9.813 -17.257 1.00 97.19 92 GLY A O 1
ATOM 735 N N . ASP A 1 93 ? 3.404 8.739 -18.983 1.00 95.00 93 ASP A N 1
ATOM 736 C CA . ASP A 1 93 ? 4.246 9.274 -20.053 1.00 95.00 93 ASP A CA 1
ATOM 737 C C . ASP A 1 93 ? 3.414 9.899 -21.183 1.00 95.00 93 ASP A C 1
ATOM 739 O O . ASP A 1 93 ? 2.264 9.523 -21.435 1.00 95.00 93 ASP A O 1
ATOM 743 N N . ALA A 1 94 ? 4.030 10.827 -21.916 1.00 91.75 94 ALA A N 1
ATOM 744 C CA . ALA A 1 94 ? 3.531 11.392 -23.163 1.00 91.75 94 ALA A CA 1
ATOM 745 C C . ALA A 1 94 ? 4.563 11.469 -24.302 1.00 91.75 94 ALA A C 1
ATOM 747 O O . ALA A 1 94 ? 4.136 11.712 -25.445 1.00 91.75 94 ALA A O 1
ATOM 748 N N . ARG A 1 95 ? 5.869 11.411 -23.989 1.00 87.31 95 ARG A N 1
ATOM 749 C CA . ARG A 1 95 ? 7.000 11.707 -24.896 1.00 87.31 95 ARG A CA 1
ATOM 750 C C . ARG A 1 95 ? 8.322 11.031 -24.466 1.00 87.31 95 ARG A C 1
ATOM 752 O O . ARG A 1 95 ? 9.383 11.563 -24.769 1.00 87.31 95 ARG A O 1
ATOM 759 N N . GLY A 1 96 ? 8.272 9.903 -23.762 1.00 85.44 96 GLY A N 1
ATOM 760 C CA . GLY A 1 96 ? 9.438 9.227 -23.178 1.00 85.44 96 GLY A CA 1
ATOM 761 C C . GLY A 1 96 ? 9.886 9.747 -21.803 1.00 85.44 96 GLY A C 1
ATOM 762 O O . GLY A 1 96 ? 10.891 9.274 -21.287 1.00 85.44 96 GLY A O 1
ATOM 763 N N . GLN A 1 97 ? 9.157 10.685 -21.189 1.00 90.19 97 GLN A N 1
ATOM 764 C CA . GLN A 1 97 ? 9.481 11.282 -19.889 1.00 90.19 97 GLN A CA 1
ATOM 765 C C . GLN A 1 97 ? 8.392 10.964 -18.865 1.00 90.19 97 GLN A C 1
ATOM 767 O O . GLN A 1 97 ? 7.393 11.679 -18.753 1.00 90.19 97 GLN A O 1
ATOM 772 N N . TYR A 1 98 ? 8.608 9.898 -18.097 1.00 95.19 98 TYR A N 1
ATOM 773 C CA . TYR A 1 98 ? 7.703 9.505 -17.028 1.00 95.19 98 TYR A CA 1
ATOM 774 C C . TYR A 1 98 ? 7.685 10.518 -15.881 1.00 95.19 98 TYR A C 1
ATOM 776 O O . TYR A 1 98 ? 8.728 11.007 -15.427 1.00 95.19 98 TYR A O 1
ATOM 784 N N . ARG A 1 99 ? 6.479 10.831 -15.410 1.00 96.88 99 ARG A N 1
ATOM 785 C CA . ARG A 1 99 ? 6.211 11.668 -14.235 1.00 96.88 99 ARG A CA 1
ATOM 786 C C . ARG A 1 99 ? 5.201 10.989 -13.330 1.00 96.88 99 ARG A C 1
ATOM 788 O O . ARG A 1 99 ? 4.442 10.136 -13.773 1.00 96.88 99 ARG A O 1
ATOM 795 N N . LEU A 1 100 ? 5.158 11.406 -12.071 1.00 97.75 100 LEU A N 1
ATOM 796 C CA . LEU A 1 100 ? 4.242 10.844 -11.085 1.00 97.75 100 LEU A CA 1
ATOM 797 C C . LEU A 1 100 ? 2.914 11.599 -11.077 1.00 97.75 100 LEU A C 1
ATOM 799 O O . LEU A 1 100 ? 2.873 12.826 -11.127 1.00 97.75 100 LEU A O 1
ATOM 803 N N . GLY A 1 101 ? 1.816 10.864 -10.969 1.00 97.56 101 GLY A N 1
ATOM 804 C CA . GLY A 1 101 ? 0.463 11.385 -10.855 1.00 97.56 101 GLY A CA 1
ATOM 805 C C . GLY A 1 101 ? -0.302 10.725 -9.719 1.00 97.56 101 GLY A C 1
ATOM 806 O O . GLY A 1 101 ? 0.120 9.730 -9.132 1.00 97.56 101 GLY A O 1
ATOM 807 N N . VAL A 1 102 ? -1.472 11.286 -9.423 1.00 97.50 102 VAL A N 1
ATOM 808 C CA . VAL A 1 102 ? -2.441 10.694 -8.502 1.00 97.50 102 VAL A CA 1
ATOM 809 C C . VAL A 1 102 ? -3.828 10.746 -9.125 1.00 97.50 102 VAL A C 1
ATOM 811 O O . VAL A 1 102 ? -4.210 11.738 -9.737 1.00 97.50 102 VAL A O 1
ATOM 814 N N . ALA A 1 103 ? -4.592 9.674 -8.990 1.00 98.06 103 ALA A N 1
ATOM 815 C CA . ALA A 1 103 ? -6.003 9.616 -9.322 1.00 98.06 103 ALA A CA 1
ATOM 816 C C . ALA A 1 103 ? -6.801 9.224 -8.079 1.00 98.06 103 ALA A C 1
ATOM 818 O O . ALA A 1 103 ? -6.298 8.548 -7.186 1.00 98.06 103 ALA A O 1
ATOM 819 N N . ARG A 1 104 ? -8.063 9.635 -8.020 1.00 97.62 104 ARG A N 1
ATOM 820 C CA . ARG A 1 104 ? -8.987 9.308 -6.936 1.00 97.62 104 ARG A CA 1
ATOM 821 C C . ARG A 1 104 ? -10.101 8.416 -7.466 1.00 97.62 104 ARG A C 1
ATOM 823 O O . ARG A 1 104 ? -10.672 8.711 -8.515 1.00 97.62 104 ARG A O 1
ATOM 830 N N . LEU A 1 105 ? -10.427 7.354 -6.737 1.00 96.94 105 LEU A N 1
ATOM 831 C CA . LEU A 1 105 ? -11.590 6.530 -7.049 1.00 96.94 105 LEU A CA 1
ATOM 832 C C . LEU A 1 105 ? -12.867 7.360 -6.866 1.00 96.94 105 LEU A C 1
ATOM 834 O O . LEU A 1 105 ? -13.035 8.061 -5.861 1.00 96.94 105 LEU A O 1
ATOM 838 N N . ASP A 1 106 ? -13.751 7.308 -7.852 1.00 94.69 106 ASP A N 1
ATOM 839 C CA . ASP A 1 106 ? -15.015 8.025 -7.819 1.00 94.69 106 ASP A CA 1
ATOM 840 C C . ASP A 1 106 ? -15.987 7.441 -6.780 1.00 94.69 106 ASP A C 1
ATOM 842 O O . ASP A 1 106 ? -15.781 6.378 -6.193 1.00 94.69 106 ASP A O 1
ATOM 846 N N . SER A 1 107 ? -17.087 8.150 -6.533 1.00 89.38 107 SER A N 1
ATOM 847 C CA . SER A 1 107 ? -18.092 7.734 -5.548 1.00 89.38 107 SER A CA 1
ATOM 848 C C . SER A 1 107 ? -18.867 6.474 -5.948 1.00 89.38 107 SER A C 1
ATOM 850 O O . SER A 1 107 ? -19.526 5.879 -5.091 1.00 89.38 107 SER A O 1
ATOM 852 N N . THR A 1 108 ? -18.805 6.071 -7.222 1.00 89.25 108 THR A N 1
ATOM 853 C CA . THR A 1 108 ? -19.404 4.822 -7.708 1.00 89.25 108 THR A CA 1
ATOM 854 C C . THR A 1 108 ? -18.517 3.607 -7.434 1.00 89.25 108 THR A C 1
ATOM 856 O O . THR A 1 108 ? -19.016 2.484 -7.464 1.00 89.25 108 THR A O 1
ATOM 859 N N . GLY A 1 109 ? -17.227 3.822 -7.145 1.00 87.19 109 GLY A N 1
ATOM 860 C CA . GLY A 1 109 ? -16.230 2.760 -7.016 1.00 87.19 109 GLY A CA 1
ATOM 861 C C . GLY A 1 109 ? -15.809 2.173 -8.367 1.00 87.19 109 GLY A C 1
ATOM 862 O O . GLY A 1 109 ? -15.189 1.109 -8.426 1.00 87.19 109 GLY A O 1
ATOM 863 N N . TRP A 1 110 ? -16.167 2.823 -9.479 1.00 89.00 110 TRP A N 1
ATOM 864 C CA . TRP A 1 110 ? -15.998 2.252 -10.810 1.00 89.00 110 TRP A CA 1
ATOM 865 C C . TRP A 1 110 ? -14.938 2.952 -11.651 1.00 89.00 110 TRP A C 1
ATOM 867 O O . TRP A 1 110 ? -14.223 2.263 -12.390 1.00 89.00 110 TRP A O 1
ATOM 877 N N . PHE A 1 111 ? -14.806 4.271 -11.516 1.00 93.62 111 PHE A N 1
ATOM 878 C CA . PHE A 1 111 ? -13.942 5.102 -12.350 1.00 93.62 111 PHE A CA 1
ATOM 879 C C . PHE A 1 111 ? -12.893 5.849 -11.531 1.00 93.62 111 PHE A C 1
ATOM 881 O O . PHE A 1 111 ? -13.080 6.148 -10.357 1.00 93.62 111 PHE A O 1
ATOM 888 N N . TRP A 1 112 ? -11.788 6.196 -12.186 1.00 96.62 112 TRP A N 1
ATOM 889 C CA . TRP A 1 112 ? -10.704 6.964 -11.584 1.00 96.62 112 TRP A CA 1
ATOM 890 C C . TRP A 1 112 ? -10.683 8.385 -12.138 1.00 96.62 112 TRP A C 1
ATOM 892 O O . TRP A 1 112 ? -10.514 8.593 -13.342 1.00 96.62 112 TRP A O 1
ATOM 902 N N . ILE A 1 113 ? -10.826 9.357 -11.245 1.00 96.62 113 ILE A N 1
ATOM 903 C CA . ILE A 1 113 ? -10.772 10.786 -11.538 1.00 96.62 113 ILE A CA 1
ATOM 904 C C . ILE A 1 113 ? -9.317 11.231 -11.397 1.00 96.62 113 ILE A C 1
ATOM 906 O O . ILE A 1 113 ? -8.738 11.100 -10.320 1.00 96.62 113 ILE A O 1
ATOM 910 N N . ARG A 1 114 ? -8.716 11.751 -12.471 1.00 94.88 114 ARG A N 1
ATOM 911 C CA . ARG A 1 114 ? -7.314 12.196 -12.486 1.00 94.88 114 ARG A CA 1
ATOM 912 C C . ARG A 1 114 ? -7.200 13.702 -12.776 1.00 94.88 114 ARG A C 1
ATOM 914 O O . ARG A 1 114 ? -7.979 14.196 -13.594 1.00 94.88 114 ARG A O 1
ATOM 921 N N . PRO A 1 115 ? -6.254 14.428 -12.155 1.00 92.56 115 PRO A N 1
ATOM 922 C CA . PRO A 1 115 ? -5.917 15.800 -12.523 1.00 92.56 115 PRO A CA 1
ATOM 923 C C . PRO A 1 115 ? -5.292 15.900 -13.921 1.00 92.56 115 PRO A C 1
ATOM 925 O O . PRO A 1 115 ? -4.756 14.930 -14.452 1.00 92.56 115 PRO A O 1
ATOM 928 N N . LEU A 1 116 ? -5.327 17.105 -14.498 1.00 93.44 116 LEU A N 1
ATOM 929 C CA . LEU A 1 116 ? -4.741 17.394 -15.816 1.00 93.44 116 LEU A CA 1
ATOM 930 C C . LEU A 1 116 ? -3.214 17.544 -15.798 1.00 93.44 116 LEU A C 1
ATOM 932 O O . LEU A 1 116 ? -2.600 17.521 -16.860 1.00 93.44 116 LEU A O 1
ATOM 936 N N . GLN A 1 117 ? -2.618 17.733 -14.622 1.00 95.19 117 GLN A N 1
ATOM 937 C CA . GLN A 1 117 ? -1.182 17.937 -14.431 1.00 95.19 117 GLN A CA 1
ATOM 938 C C . GLN A 1 117 ? -0.602 16.805 -13.573 1.00 95.19 117 GLN A C 1
ATOM 940 O O . GLN A 1 117 ? -1.336 16.260 -12.737 1.00 95.19 117 GLN A O 1
ATOM 945 N N . PRO A 1 118 ? 0.681 16.446 -13.761 1.00 96.00 118 PRO A N 1
ATOM 946 C CA . PRO A 1 118 ? 1.367 15.532 -12.857 1.00 96.00 118 PRO A CA 1
ATOM 947 C C . PRO A 1 118 ? 1.546 16.179 -11.476 1.00 96.00 118 PRO A C 1
ATOM 949 O O . PRO A 1 118 ? 1.313 17.377 -11.286 1.00 96.00 118 PRO A O 1
ATOM 952 N N . LEU A 1 119 ? 1.975 15.385 -10.498 1.00 95.81 119 LEU A N 1
ATOM 953 C CA . LEU A 1 119 ? 2.406 15.907 -9.209 1.00 95.81 119 LEU A CA 1
ATOM 954 C C . LEU A 1 119 ? 3.627 16.822 -9.412 1.00 95.81 119 LEU A C 1
ATOM 956 O O . LEU A 1 119 ? 4.559 16.439 -10.122 1.00 95.81 119 LEU A O 1
ATOM 960 N N . PRO A 1 120 ? 3.660 18.013 -8.788 1.00 93.00 120 PRO A N 1
ATOM 961 C CA . PRO A 1 120 ? 4.754 18.968 -8.948 1.00 93.00 120 PRO A CA 1
ATOM 962 C C . PRO A 1 120 ? 5.957 18.586 -8.069 1.00 93.00 120 PRO A C 1
ATOM 964 O O . PRO A 1 120 ? 6.352 19.331 -7.178 1.00 93.00 120 PRO A O 1
ATOM 967 N N . ILE A 1 121 ? 6.524 17.397 -8.283 1.00 90.75 121 ILE A N 1
ATOM 968 C CA . ILE A 1 121 ? 7.697 16.911 -7.549 1.00 90.75 121 ILE A CA 1
ATOM 969 C C . ILE A 1 121 ? 8.947 17.418 -8.265 1.00 90.75 121 ILE A C 1
ATOM 971 O O . ILE A 1 121 ? 9.299 16.930 -9.336 1.00 90.75 121 ILE A O 1
ATOM 975 N N . GLN A 1 122 ? 9.601 18.415 -7.674 1.00 84.81 122 GLN A N 1
ATOM 976 C CA . GLN A 1 122 ? 10.835 19.003 -8.192 1.00 84.81 122 GLN A CA 1
ATOM 977 C C . GLN A 1 122 ? 12.004 18.652 -7.277 1.00 84.81 122 GLN A C 1
ATOM 979 O O . GLN A 1 122 ? 11.974 18.952 -6.080 1.00 84.81 122 GLN A O 1
ATOM 984 N N . SER A 1 123 ? 13.036 18.042 -7.850 1.00 81.38 123 SER A N 1
ATOM 985 C CA . SER A 1 123 ? 14.283 17.753 -7.151 1.00 81.38 123 SER A CA 1
ATOM 986 C C . SER A 1 123 ? 15.316 18.851 -7.402 1.00 81.38 123 SER A C 1
ATOM 988 O O . SER A 1 123 ? 15.471 19.302 -8.533 1.00 81.38 123 SER A O 1
ATOM 990 N N . PRO A 1 124 ? 16.089 19.257 -6.383 1.00 73.62 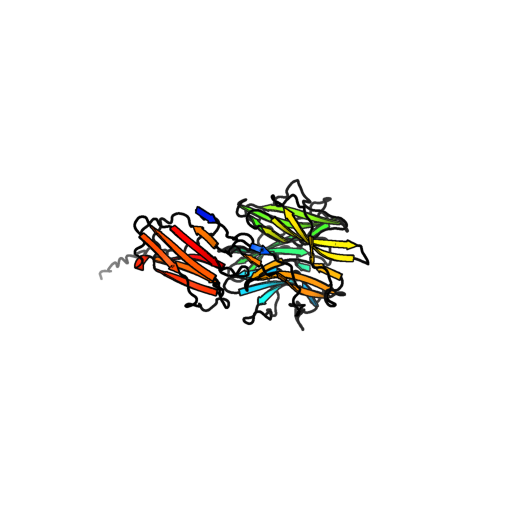124 PRO A N 1
ATOM 991 C CA . PRO A 1 124 ? 17.084 20.319 -6.530 1.00 73.62 124 PRO A CA 1
ATOM 992 C C . PRO A 1 124 ? 18.391 19.895 -7.230 1.00 73.62 124 PRO A C 1
ATOM 994 O O . PRO A 1 124 ? 19.240 20.750 -7.455 1.00 73.62 124 PRO A O 1
ATOM 997 N N . GLN A 1 125 ? 18.603 18.602 -7.520 1.00 74.25 125 GLN A N 1
ATOM 998 C CA . GLN A 1 125 ? 19.899 18.058 -7.976 1.00 74.25 125 GLN A CA 1
ATOM 999 C C . GLN A 1 125 ? 19.840 17.288 -9.311 1.00 74.25 125 GLN A C 1
ATOM 1001 O O . GLN A 1 125 ? 20.733 16.495 -9.592 1.00 74.25 125 GLN A O 1
ATOM 1006 N N . ASN A 1 126 ? 18.801 17.496 -10.125 1.00 86.88 126 ASN A N 1
ATOM 1007 C CA . ASN A 1 126 ? 18.630 16.961 -11.489 1.00 86.88 126 ASN A CA 1
ATOM 1008 C C . ASN A 1 126 ? 18.751 15.428 -11.668 1.00 86.88 126 ASN A C 1
ATOM 1010 O O . ASN A 1 126 ? 18.763 14.913 -12.785 1.00 86.88 126 ASN A O 1
ATOM 1014 N N . TRP A 1 127 ? 18.856 14.669 -10.577 1.00 91.19 127 TRP A N 1
ATOM 1015 C CA . TRP A 1 127 ? 19.154 13.236 -10.576 1.00 91.19 127 TRP A CA 1
ATOM 1016 C C . TRP A 1 127 ? 18.001 12.372 -11.124 1.00 91.19 127 TRP A C 1
ATOM 1018 O O . TRP A 1 127 ? 18.233 11.218 -11.490 1.00 91.19 127 TRP A O 1
ATOM 1028 N N . ASP A 1 128 ? 16.801 12.952 -11.182 1.00 92.56 128 ASP A N 1
ATOM 1029 C CA . ASP A 1 128 ? 15.504 12.421 -11.613 1.00 92.56 128 ASP A CA 1
ATOM 1030 C C . ASP A 1 128 ? 14.833 13.293 -12.700 1.00 92.56 128 ASP A C 1
ATOM 1032 O O . ASP A 1 128 ? 13.622 13.211 -12.912 1.00 92.56 128 ASP A O 1
ATOM 1036 N N . ASP A 1 129 ? 15.602 14.136 -13.402 1.00 91.19 129 ASP A N 1
ATOM 1037 C CA . ASP A 1 129 ? 15.069 15.074 -14.404 1.00 91.19 129 ASP A CA 1
ATOM 1038 C C . ASP A 1 129 ? 14.405 14.383 -15.602 1.00 91.19 129 ASP A C 1
ATOM 1040 O O . ASP A 1 129 ? 13.492 14.941 -16.225 1.00 91.19 129 ASP A O 1
ATOM 1044 N N . TYR A 1 130 ? 14.846 13.174 -15.955 1.00 92.88 130 TYR A N 1
ATOM 1045 C CA . TYR A 1 130 ? 14.302 12.457 -17.103 1.00 92.88 130 TYR A CA 1
ATOM 1046 C C . TYR A 1 130 ? 13.090 11.616 -16.716 1.00 92.88 130 TYR A C 1
ATOM 1048 O O . TYR A 1 130 ? 12.030 11.765 -17.330 1.00 92.88 130 TYR A O 1
ATOM 1056 N N . HIS A 1 131 ? 13.200 10.808 -15.658 1.00 94.81 131 HIS A N 1
ATOM 1057 C CA . HIS A 1 131 ? 12.134 9.932 -15.169 1.00 94.81 131 HIS A CA 1
ATOM 1058 C C . HIS A 1 131 ? 11.895 10.080 -13.674 1.00 94.81 131 HIS A C 1
ATOM 1060 O O . HIS A 1 131 ? 12.838 10.077 -12.890 1.00 94.81 131 HIS A O 1
ATOM 1066 N N . GLN A 1 132 ? 10.615 10.061 -13.303 1.00 95.94 132 GLN A N 1
ATOM 1067 C CA . GLN A 1 132 ? 10.127 9.757 -11.961 1.00 95.94 132 GLN A CA 1
ATOM 1068 C C . GLN A 1 132 ? 9.075 8.647 -12.083 1.00 95.94 132 GLN A C 1
ATOM 1070 O O . GLN A 1 132 ? 8.037 8.851 -12.717 1.00 95.94 132 GLN A O 1
ATOM 1075 N N . VAL A 1 133 ? 9.352 7.477 -11.507 1.00 97.12 133 VAL A N 1
ATOM 1076 C CA . VAL A 1 133 ? 8.532 6.260 -11.650 1.00 97.12 133 VAL A CA 1
ATOM 1077 C C . VAL A 1 133 ? 8.369 5.518 -10.325 1.00 97.12 133 VAL A C 1
ATOM 1079 O O . VAL A 1 133 ? 8.988 5.868 -9.317 1.00 97.12 133 VAL A O 1
ATOM 1082 N N . ALA A 1 134 ? 7.545 4.469 -10.334 1.00 97.56 134 ALA A N 1
ATOM 1083 C CA . ALA A 1 134 ? 7.429 3.506 -9.246 1.00 97.56 134 ALA A CA 1
ATOM 1084 C C . ALA A 1 134 ? 7.203 4.112 -7.845 1.00 97.56 134 ALA A C 1
ATOM 1086 O O . ALA A 1 134 ? 7.998 3.866 -6.933 1.00 97.56 134 ALA A O 1
ATOM 1087 N N . PRO A 1 135 ? 6.109 4.870 -7.632 1.00 98.00 135 PRO A N 1
ATOM 1088 C CA . PRO A 1 135 ? 5.825 5.463 -6.332 1.00 98.00 135 PRO A CA 1
ATOM 1089 C C . PRO A 1 135 ? 5.575 4.393 -5.254 1.00 98.00 135 PRO A C 1
ATOM 1091 O O . PRO A 1 135 ? 4.998 3.335 -5.513 1.00 98.00 135 PRO A O 1
ATOM 1094 N N . SER A 1 136 ? 5.963 4.702 -4.018 1.00 97.62 136 SER A N 1
ATOM 1095 C CA . SER A 1 136 ? 5.607 3.987 -2.788 1.00 97.62 136 SER A CA 1
ATOM 1096 C C . SER A 1 136 ? 5.273 5.010 -1.709 1.00 97.62 136 SER A C 1
ATOM 1098 O O . SER A 1 136 ? 6.143 5.767 -1.283 1.00 97.62 136 SER A O 1
ATOM 1100 N N . VAL A 1 137 ? 4.017 5.060 -1.266 1.00 96.69 137 VAL A N 1
ATOM 1101 C CA . VAL A 1 137 ? 3.513 6.122 -0.381 1.00 96.69 137 VAL A CA 1
ATOM 1102 C C . VAL A 1 137 ? 3.226 5.589 1.020 1.00 96.69 137 VAL A C 1
ATOM 1104 O O . VAL A 1 137 ? 2.424 4.678 1.199 1.00 96.69 137 VAL A O 1
ATOM 1107 N N . LEU A 1 138 ? 3.834 6.211 2.028 1.00 93.12 138 LEU A N 1
ATOM 1108 C CA . LEU A 1 138 ? 3.562 5.975 3.441 1.00 93.12 138 LEU A CA 1
ATOM 1109 C C . LEU A 1 138 ? 2.815 7.162 4.046 1.00 93.12 138 LEU A C 1
ATOM 1111 O O . LEU A 1 138 ? 3.285 8.300 4.005 1.00 93.12 138 LEU A O 1
ATOM 1115 N N . MET A 1 139 ? 1.650 6.890 4.633 1.00 86.19 139 MET A N 1
ATOM 1116 C CA . MET A 1 139 ? 0.877 7.875 5.385 1.00 86.19 139 MET A CA 1
ATOM 1117 C C . MET A 1 139 ? 1.060 7.661 6.887 1.00 86.19 139 MET A C 1
ATOM 1119 O O . MET A 1 139 ? 0.640 6.643 7.432 1.00 86.19 139 MET A O 1
ATOM 1123 N N . HIS A 1 140 ? 1.623 8.659 7.563 1.00 75.88 140 HIS A N 1
ATOM 1124 C CA . HIS A 1 140 ? 1.607 8.788 9.018 1.00 75.88 140 HIS A CA 1
ATOM 1125 C C . HIS A 1 140 ? 0.631 9.902 9.432 1.00 75.88 140 HIS A C 1
ATOM 1127 O O . HIS A 1 140 ? 0.374 10.808 8.635 1.00 75.88 140 HIS A O 1
ATOM 1133 N N . PRO A 1 141 ? 0.130 9.906 10.684 1.00 68.62 141 PRO A N 1
ATOM 1134 C CA . PRO A 1 141 ? -0.825 10.914 11.162 1.00 68.62 141 PRO A CA 1
ATOM 1135 C C . PRO A 1 141 ? -0.399 12.373 10.940 1.00 68.62 141 PRO A C 1
ATOM 1137 O O . PRO A 1 141 ? -1.247 13.235 10.735 1.00 68.62 141 PRO A O 1
ATOM 1140 N N . HIS A 1 142 ? 0.908 12.649 10.948 1.00 72.06 142 HIS A N 1
ATOM 1141 C CA . HIS A 1 142 ? 1.458 14.005 10.826 1.00 72.06 142 HIS A CA 1
ATOM 1142 C C . HIS A 1 142 ? 2.296 14.228 9.562 1.00 72.06 142 HIS A C 1
ATOM 1144 O O . HIS A 1 142 ? 2.799 15.328 9.346 1.00 72.06 142 HIS A O 1
ATOM 1150 N N . ARG A 1 143 ? 2.504 13.192 8.739 1.00 84.69 143 ARG A N 1
ATOM 1151 C CA . ARG A 1 143 ? 3.414 13.267 7.593 1.00 84.69 143 ARG A CA 1
ATOM 1152 C C . ARG A 1 143 ? 3.063 12.213 6.551 1.00 84.69 143 ARG A C 1
ATOM 1154 O O . ARG A 1 143 ? 2.972 11.036 6.874 1.00 84.69 143 ARG A O 1
ATOM 1161 N N . THR A 1 144 ? 2.921 12.625 5.296 1.00 92.31 144 THR A N 1
ATOM 1162 C CA . THR A 1 144 ? 2.829 11.697 4.159 1.00 92.31 144 THR A CA 1
ATOM 1163 C C . THR A 1 144 ? 4.129 11.759 3.370 1.00 92.31 144 THR A C 1
ATOM 1165 O O . THR A 1 144 ? 4.615 12.847 3.067 1.00 92.31 144 THR A O 1
ATOM 1168 N N . VAL A 1 145 ? 4.704 10.598 3.074 1.00 95.06 145 VAL A N 1
ATOM 1169 C CA . VAL A 1 145 ? 5.993 10.450 2.393 1.00 95.06 145 VAL A CA 1
ATOM 1170 C C . VAL A 1 145 ? 5.800 9.580 1.160 1.00 95.06 145 VAL A C 1
ATOM 1172 O O . VAL A 1 145 ? 5.112 8.567 1.222 1.00 95.06 145 VAL A O 1
ATOM 1175 N N . MET A 1 146 ? 6.418 9.961 0.051 1.00 96.69 146 MET A N 1
ATOM 1176 C CA . MET A 1 146 ? 6.519 9.167 -1.163 1.00 96.69 146 MET A CA 1
ATOM 1177 C C . MET A 1 146 ? 7.983 8.845 -1.417 1.00 96.69 146 MET A C 1
ATOM 1179 O O . MET A 1 146 ? 8.825 9.737 -1.440 1.00 96.69 146 MET A O 1
ATOM 1183 N N . TYR A 1 147 ? 8.263 7.575 -1.645 1.00 97.12 147 TYR A N 1
ATOM 1184 C CA . TYR A 1 147 ? 9.512 7.094 -2.207 1.00 97.12 147 TYR A CA 1
ATOM 1185 C C . TYR A 1 147 ? 9.283 6.811 -3.685 1.00 97.12 147 TYR A C 1
ATOM 1187 O O . TYR A 1 147 ? 8.199 6.362 -4.056 1.00 97.12 147 TYR A O 1
ATOM 1195 N N . PHE A 1 148 ? 10.263 7.104 -4.528 1.00 97.12 148 PHE A N 1
ATOM 1196 C CA . PHE A 1 148 ? 10.134 6.925 -5.972 1.00 97.12 148 PHE A CA 1
ATOM 1197 C C . PHE A 1 148 ? 11.487 6.623 -6.604 1.00 97.12 148 PHE A C 1
ATOM 1199 O O . PHE A 1 148 ? 12.531 6.931 -6.027 1.00 97.12 148 PHE A O 1
ATOM 1206 N N . SER A 1 149 ? 11.469 6.017 -7.786 1.00 96.50 149 SER A N 1
ATOM 1207 C CA . SER A 1 149 ? 12.672 5.799 -8.586 1.00 96.50 149 SER A CA 1
ATOM 1208 C C . SER A 1 149 ? 12.855 6.957 -9.559 1.00 96.50 149 SER A C 1
ATOM 1210 O O . SER A 1 149 ? 11.904 7.355 -10.230 1.00 96.50 149 SER A O 1
ATOM 1212 N N . GLY A 1 150 ? 14.067 7.495 -9.636 1.00 95.69 150 GLY A N 1
ATOM 1213 C CA . GLY A 1 150 ? 14.401 8.606 -10.517 1.00 95.69 150 GLY A CA 1
ATOM 1214 C C . GLY A 1 150 ? 15.613 8.321 -11.392 1.00 95.69 150 GLY A C 1
ATOM 1215 O O . GLY A 1 150 ? 16.516 7.589 -10.982 1.00 95.69 150 GLY A O 1
ATOM 1216 N N . ASN A 1 151 ? 15.612 8.885 -12.598 1.00 94.69 151 ASN A N 1
ATOM 1217 C CA . ASN A 1 151 ? 16.728 8.821 -13.540 1.00 94.69 151 ASN A CA 1
ATOM 1218 C C . ASN A 1 151 ? 16.898 10.165 -14.257 1.00 94.69 151 ASN A C 1
ATOM 1220 O O . ASN A 1 151 ? 15.916 10.835 -14.579 1.00 94.69 151 ASN A O 1
ATOM 1224 N N . TRP A 1 152 ? 18.139 10.553 -14.523 1.00 93.62 152 TRP A N 1
ATOM 1225 C CA . TRP A 1 152 ? 18.486 11.818 -15.175 1.00 93.62 152 TRP A CA 1
ATOM 1226 C C . TRP A 1 152 ? 18.629 11.681 -16.697 1.00 93.62 152 TRP A C 1
ATOM 1228 O O . TRP A 1 152 ? 18.709 12.688 -17.396 1.00 93.62 152 TRP A O 1
ATOM 1238 N N . GLN A 1 153 ? 18.643 10.450 -17.218 1.00 92.69 153 GLN A N 1
ATOM 1239 C CA . GLN A 1 153 ? 18.817 10.147 -18.639 1.00 92.69 153 GLN A CA 1
ATOM 1240 C C . GLN A 1 153 ? 17.832 9.078 -19.132 1.00 92.69 153 GLN A C 1
ATOM 1242 O O . GLN A 1 153 ? 17.209 8.370 -18.342 1.00 92.69 153 GLN A O 1
ATOM 1247 N N . ASP A 1 154 ? 17.728 8.951 -20.456 1.00 90.75 154 ASP A N 1
ATOM 1248 C CA . ASP A 1 154 ? 16.896 7.957 -21.140 1.00 90.75 154 ASP A CA 1
ATOM 1249 C C . ASP A 1 154 ? 17.545 6.568 -21.122 1.00 90.75 154 ASP A C 1
ATOM 1251 O O . ASP A 1 154 ? 18.227 6.162 -22.065 1.00 90.75 154 ASP A O 1
ATOM 1255 N N . SER A 1 155 ? 17.417 5.867 -19.997 1.00 90.19 155 SER A N 1
ATOM 1256 C CA . SER A 1 155 ? 18.037 4.561 -19.783 1.00 90.19 155 SER A CA 1
ATOM 1257 C C . SER A 1 155 ? 17.197 3.691 -18.851 1.00 90.19 155 SER A C 1
ATOM 1259 O O . SER A 1 155 ? 16.701 4.150 -17.826 1.00 90.19 155 SER A O 1
ATOM 1261 N N . GLU A 1 156 ? 17.108 2.401 -19.181 1.00 84.81 156 GLU A N 1
ATOM 1262 C CA . GLU A 1 156 ? 16.469 1.364 -18.352 1.00 84.81 156 GLU A CA 1
ATOM 1263 C C . GLU A 1 156 ? 17.302 1.016 -17.098 1.00 84.81 156 GLU A C 1
ATOM 1265 O O . GLU A 1 156 ? 16.807 0.403 -16.155 1.00 84.81 156 GLU A O 1
ATOM 1270 N N . LEU A 1 157 ? 18.575 1.421 -17.083 1.00 90.38 157 LEU A N 1
ATOM 1271 C CA . LEU A 1 157 ? 19.510 1.318 -15.959 1.00 90.38 157 LEU A CA 1
ATOM 1272 C C . LEU A 1 157 ? 19.870 2.714 -15.424 1.00 90.38 157 LEU A C 1
ATOM 1274 O O . LEU A 1 157 ? 19.640 3.729 -16.088 1.00 90.38 157 LEU A O 1
ATOM 1278 N N . GLY A 1 158 ? 20.479 2.775 -14.242 1.00 92.56 158 GLY A N 1
ATOM 1279 C CA . GLY A 1 158 ? 20.909 4.018 -13.593 1.00 92.56 158 GLY A CA 1
ATOM 1280 C C . GLY A 1 158 ? 19.838 4.692 -12.731 1.00 92.56 158 GLY A C 1
ATOM 1281 O O . GLY A 1 158 ? 20.056 5.807 -12.254 1.00 92.56 158 GLY A O 1
ATOM 1282 N N . TYR A 1 159 ? 18.698 4.029 -12.509 1.00 95.69 159 TYR A N 1
ATOM 1283 C CA . TYR A 1 159 ? 17.711 4.491 -11.536 1.00 95.69 159 TYR A CA 1
ATOM 1284 C C . TYR A 1 159 ? 18.303 4.533 -10.125 1.00 95.69 159 TYR A C 1
ATOM 1286 O O . TYR A 1 159 ? 19.120 3.692 -9.737 1.00 95.69 159 TYR A O 1
ATOM 1294 N N . ARG A 1 160 ? 17.858 5.529 -9.363 1.00 95.19 160 ARG A N 1
ATOM 1295 C CA . ARG A 1 160 ? 18.170 5.740 -7.946 1.00 95.19 160 ARG A CA 1
ATOM 1296 C C . ARG A 1 160 ? 16.882 5.984 -7.182 1.00 95.19 160 ARG A C 1
ATOM 1298 O O . ARG A 1 160 ? 15.857 6.300 -7.788 1.00 95.19 160 ARG A O 1
ATOM 1305 N N . LEU A 1 161 ? 16.912 5.867 -5.859 1.00 95.38 161 LEU A N 1
ATOM 1306 C CA . LEU A 1 161 ? 15.714 6.074 -5.045 1.00 95.38 161 LEU A CA 1
ATOM 1307 C C . LEU A 1 161 ? 15.721 7.452 -4.398 1.00 95.38 161 LEU A C 1
ATOM 1309 O O . LEU A 1 161 ? 16.687 7.835 -3.744 1.00 95.38 161 LEU A O 1
ATOM 1313 N N . GLY A 1 162 ? 14.619 8.177 -4.555 1.00 94.75 162 GLY A N 1
ATOM 1314 C CA . GLY A 1 162 ? 14.376 9.478 -3.943 1.00 94.75 162 GLY A CA 1
ATOM 1315 C C . GLY A 1 162 ? 13.213 9.461 -2.966 1.00 94.75 162 GLY A C 1
ATOM 1316 O O . GLY A 1 162 ? 12.505 8.462 -2.804 1.00 94.75 162 GLY A O 1
ATOM 1317 N N . ARG A 1 163 ? 13.019 10.607 -2.314 1.00 94.12 163 ARG A N 1
ATOM 1318 C CA . ARG A 1 163 ? 11.985 10.815 -1.302 1.00 94.12 163 ARG A CA 1
ATOM 1319 C C . ARG A 1 163 ? 11.360 12.201 -1.438 1.00 94.12 163 ARG A C 1
ATOM 1321 O O . ARG A 1 163 ? 12.063 13.205 -1.456 1.00 94.12 163 ARG A O 1
ATOM 1328 N N . ALA A 1 164 ? 10.034 12.256 -1.440 1.00 94.69 164 ALA A N 1
ATOM 1329 C CA . ALA A 1 164 ? 9.248 13.480 -1.359 1.00 94.69 164 ALA A CA 1
ATOM 1330 C C . ALA A 1 164 ? 8.306 13.443 -0.148 1.00 94.69 164 ALA A C 1
ATOM 1332 O O . ALA A 1 164 ? 7.798 12.389 0.233 1.00 94.69 164 ALA A O 1
ATOM 1333 N N . VAL A 1 165 ? 8.047 14.598 0.459 1.00 94.12 165 VAL A N 1
ATOM 1334 C CA . VAL A 1 165 ? 7.128 14.756 1.592 1.00 94.12 165 VAL A CA 1
ATOM 1335 C C . VAL A 1 165 ? 6.004 15.691 1.207 1.00 94.12 165 VAL A C 1
ATOM 1337 O O . VAL A 1 165 ? 6.232 16.720 0.575 1.00 94.12 165 VAL A O 1
ATOM 1340 N N . PHE A 1 166 ? 4.791 15.344 1.616 1.00 92.94 166 PHE A N 1
ATOM 1341 C CA . PHE A 1 166 ? 3.641 16.219 1.490 1.00 92.94 166 PHE A CA 1
ATOM 1342 C C . PHE A 1 166 ? 3.533 17.124 2.723 1.00 92.94 166 PHE A C 1
ATOM 1344 O O . PHE A 1 166 ? 3.247 16.647 3.825 1.00 92.94 166 PHE A O 1
ATOM 1351 N N . VAL A 1 167 ? 3.774 18.423 2.545 1.00 88.44 167 VAL A N 1
ATOM 1352 C CA . VAL A 1 167 ? 3.735 19.442 3.606 1.00 88.44 167 VAL A CA 1
ATOM 1353 C C . VAL A 1 167 ? 2.991 20.667 3.085 1.00 88.44 167 VAL A C 1
ATOM 1355 O O . VAL A 1 167 ? 3.253 21.130 1.980 1.00 88.44 167 VAL A O 1
ATOM 1358 N N . ASN A 1 168 ? 2.061 21.206 3.880 1.00 87.19 168 ASN A N 1
ATOM 1359 C CA . ASN A 1 168 ? 1.287 22.413 3.551 1.00 87.19 168 ASN A CA 1
ATOM 1360 C C . ASN A 1 168 ? 0.565 22.363 2.189 1.00 87.19 168 ASN A C 1
ATOM 1362 O O . ASN A 1 168 ? 0.420 23.385 1.526 1.00 87.19 168 ASN A O 1
ATOM 1366 N N . GLY A 1 169 ? 0.097 21.182 1.775 1.00 87.00 169 GLY A N 1
ATOM 1367 C CA . GLY A 1 169 ? -0.640 21.009 0.519 1.00 87.00 169 GLY A CA 1
ATOM 1368 C C . GLY A 1 169 ? 0.229 20.733 -0.711 1.00 87.00 169 GLY A C 1
ATOM 1369 O O . GLY A 1 169 ? -0.316 20.568 -1.800 1.00 87.00 169 GLY A O 1
ATOM 1370 N N . GLU A 1 170 ? 1.551 20.639 -0.555 1.00 90.75 170 GLU A N 1
ATOM 1371 C CA . GLU A 1 170 ? 2.498 20.481 -1.661 1.00 90.75 170 GLU A CA 1
ATOM 1372 C C . GLU A 1 170 ? 3.465 19.319 -1.426 1.00 90.75 170 GLU A C 1
ATOM 1374 O O . GLU A 1 170 ? 3.843 19.023 -0.291 1.00 90.75 170 GLU A O 1
ATOM 1379 N N . TRP A 1 171 ? 3.902 18.682 -2.514 1.00 93.69 171 TRP A N 1
ATOM 1380 C CA . TRP A 1 171 ? 4.993 17.711 -2.482 1.00 93.69 171 TRP A CA 1
ATOM 1381 C C . TRP A 1 171 ? 6.340 18.419 -2.589 1.00 93.69 171 TRP A C 1
ATOM 1383 O O . TRP A 1 171 ? 6.526 19.269 -3.455 1.00 93.69 171 TRP A O 1
ATOM 1393 N N . ARG A 1 172 ? 7.289 18.050 -1.728 1.00 91.56 172 ARG A N 1
ATOM 1394 C CA . ARG A 1 172 ? 8.642 18.616 -1.714 1.00 91.56 172 ARG A CA 1
ATOM 1395 C C . ARG A 1 172 ? 9.678 17.519 -1.568 1.00 91.56 172 ARG A C 1
ATOM 1397 O O . ARG A 1 172 ? 9.543 16.660 -0.700 1.00 91.56 172 ARG A O 1
ATOM 1404 N N . VAL A 1 173 ? 10.715 17.565 -2.397 1.00 91.06 173 VAL A N 1
ATOM 1405 C CA . VAL A 1 173 ? 11.886 16.698 -2.246 1.00 91.06 173 VAL A CA 1
ATOM 1406 C C . VAL A 1 173 ? 12.777 17.291 -1.160 1.00 91.06 173 VAL A C 1
ATOM 1408 O O . VAL A 1 173 ? 13.200 18.441 -1.252 1.00 91.06 173 VAL A O 1
ATOM 1411 N N . GLU A 1 174 ? 13.021 16.521 -0.102 1.00 83.69 174 GLU A N 1
ATOM 1412 C CA . GLU A 1 174 ? 13.859 16.937 1.028 1.00 83.69 174 GLU A CA 1
ATOM 1413 C C . GLU A 1 174 ? 15.229 16.244 0.935 1.00 83.69 174 GLU A C 1
ATOM 1415 O O . GLU A 1 174 ? 15.259 15.025 0.759 1.00 83.69 174 GLU A O 1
ATOM 1420 N N . PRO A 1 175 ? 16.359 16.964 1.085 1.00 84.62 175 PRO A N 1
ATOM 1421 C CA . PRO A 1 175 ? 17.674 16.339 1.202 1.00 84.62 175 PRO A CA 1
ATOM 1422 C C . PRO A 1 175 ? 17.796 15.443 2.456 1.00 84.62 175 PRO A C 1
ATOM 1424 O O . PRO A 1 175 ? 17.239 15.789 3.502 1.00 84.62 175 PRO A O 1
ATOM 1427 N N . PRO A 1 176 ? 18.574 14.344 2.408 1.00 87.19 176 PRO A N 1
ATOM 1428 C CA . PRO A 1 176 ? 19.308 13.849 1.242 1.00 87.19 176 PRO A CA 1
ATOM 1429 C C . PRO A 1 176 ? 18.361 13.246 0.191 1.00 87.19 176 PRO A C 1
ATOM 1431 O O . PRO A 1 176 ? 17.425 12.537 0.535 1.00 87.19 176 PRO A O 1
ATOM 1434 N N . SER A 1 177 ? 18.600 13.538 -1.089 1.00 87.19 177 SER A N 1
ATOM 1435 C CA . SER A 1 177 ? 17.952 12.870 -2.225 1.00 87.19 177 SER A CA 1
ATOM 1436 C C . SER A 1 177 ? 18.930 12.896 -3.411 1.00 87.19 177 SER A C 1
ATOM 1438 O O . SER A 1 177 ? 19.399 13.992 -3.731 1.00 87.19 177 SER A O 1
ATOM 1440 N N . PRO A 1 178 ? 19.245 11.755 -4.053 1.00 92.38 178 PRO A N 1
ATOM 1441 C CA . PRO A 1 178 ? 18.718 10.413 -3.775 1.00 92.38 178 PRO A CA 1
ATOM 1442 C C . PRO A 1 178 ? 19.096 9.899 -2.371 1.00 92.38 178 PRO A C 1
ATOM 1444 O O . PRO A 1 178 ? 20.085 10.316 -1.775 1.00 92.38 178 PRO A O 1
ATOM 1447 N N . ILE A 1 179 ? 18.236 9.052 -1.808 1.00 93.75 179 ILE A N 1
ATOM 1448 C CA . ILE A 1 179 ? 18.364 8.459 -0.464 1.00 93.75 179 ILE A CA 1
ATOM 1449 C C . ILE A 1 179 ? 19.034 7.079 -0.483 1.00 93.75 179 ILE A C 1
ATOM 1451 O O . ILE A 1 179 ? 19.434 6.587 0.571 1.00 93.75 179 ILE A O 1
ATOM 1455 N N . LEU A 1 180 ? 19.129 6.451 -1.657 1.00 92.38 180 LEU A N 1
ATOM 1456 C CA . LEU A 1 180 ? 19.845 5.200 -1.872 1.00 92.38 180 LEU A CA 1
ATOM 1457 C C . LEU A 1 180 ? 20.566 5.265 -3.219 1.00 92.38 180 LEU A C 1
ATOM 1459 O O . LEU A 1 180 ? 19.942 5.548 -4.246 1.00 92.38 180 LEU A O 1
ATOM 1463 N N . GLU A 1 181 ? 21.867 4.994 -3.182 1.00 91.00 181 GLU A N 1
ATOM 1464 C CA . GLU A 1 181 ? 22.746 4.925 -4.348 1.00 91.00 181 GLU A CA 1
ATOM 1465 C C . GLU A 1 181 ? 23.116 3.457 -4.644 1.00 91.00 181 GLU A C 1
ATOM 1467 O O . GLU A 1 181 ? 23.275 2.681 -3.698 1.00 91.00 181 GLU A O 1
ATOM 1472 N N . PRO A 1 182 ? 23.263 3.066 -5.925 1.00 91.69 182 PRO A N 1
ATOM 1473 C CA . PRO A 1 182 ? 23.798 1.767 -6.336 1.00 91.69 182 PRO A CA 1
ATOM 1474 C C . PRO A 1 182 ? 25.154 1.442 -5.698 1.00 91.69 182 PRO A C 1
ATOM 1476 O O . PRO A 1 182 ? 26.024 2.311 -5.585 1.00 91.69 182 PRO A O 1
ATOM 1479 N N . THR A 1 183 ? 25.387 0.174 -5.348 1.00 93.31 183 THR A N 1
ATOM 1480 C CA . THR A 1 183 ? 26.695 -0.263 -4.845 1.00 93.31 183 THR A CA 1
ATOM 1481 C C . THR A 1 183 ? 27.652 -0.444 -6.019 1.00 93.31 183 THR A C 1
ATOM 1483 O O . THR A 1 183 ? 27.494 -1.369 -6.812 1.00 93.31 183 THR A O 1
ATOM 1486 N N . ALA A 1 184 ? 28.674 0.406 -6.142 1.00 92.06 184 ALA A N 1
ATOM 1487 C CA . ALA A 1 184 ? 29.641 0.316 -7.238 1.00 92.06 184 ALA A CA 1
ATOM 1488 C C . ALA A 1 184 ? 30.276 -1.089 -7.327 1.00 92.06 184 ALA A C 1
ATOM 1490 O O . ALA A 1 184 ? 30.894 -1.564 -6.376 1.00 92.06 184 ALA A O 1
ATOM 1491 N N . GLY A 1 185 ? 30.107 -1.758 -8.473 1.00 91.38 185 GLY A N 1
ATOM 1492 C CA . GLY A 1 185 ? 30.581 -3.131 -8.703 1.00 91.38 185 GLY A CA 1
ATOM 1493 C C . GLY A 1 185 ? 29.777 -4.235 -7.997 1.00 91.38 185 GLY A C 1
ATOM 1494 O O . GLY A 1 185 ? 30.122 -5.409 -8.127 1.00 91.38 185 GLY A O 1
ATOM 1495 N N . GLY A 1 186 ? 28.721 -3.881 -7.261 1.00 94.88 186 GLY A N 1
ATOM 1496 C CA . GLY A 1 186 ? 27.826 -4.809 -6.576 1.00 94.88 186 GLY A CA 1
ATOM 1497 C C . GLY A 1 186 ? 26.716 -5.368 -7.470 1.00 94.88 186 GLY A C 1
ATOM 1498 O O . GLY A 1 186 ? 26.602 -5.047 -8.652 1.00 94.88 186 GLY A O 1
ATOM 1499 N N . TRP A 1 187 ? 25.866 -6.204 -6.872 1.00 96.12 187 TRP A N 1
ATOM 1500 C CA . TRP A 1 187 ? 24.709 -6.840 -7.521 1.00 96.12 187 TRP A CA 1
ATOM 1501 C C . TRP A 1 187 ? 23.614 -5.845 -7.945 1.00 96.12 187 TRP A C 1
ATOM 1503 O O . TRP A 1 187 ? 22.756 -6.185 -8.756 1.00 96.12 187 TRP A O 1
ATOM 1513 N N . ASP A 1 188 ? 23.638 -4.638 -7.378 1.00 96.81 188 ASP A N 1
ATOM 1514 C CA . ASP A 1 188 ? 22.755 -3.521 -7.699 1.00 9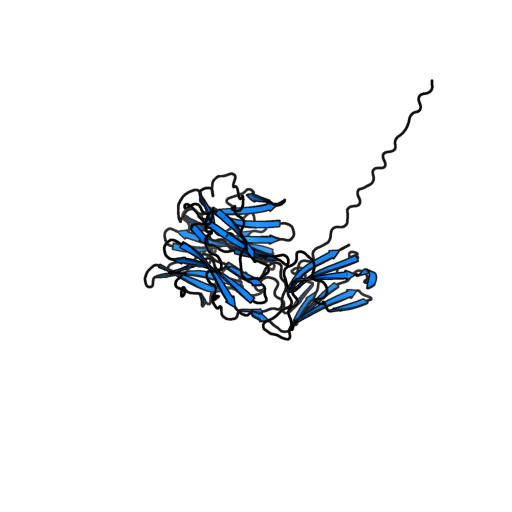6.81 188 ASP A CA 1
ATOM 1515 C C . ASP A 1 188 ? 23.493 -2.346 -8.357 1.00 96.81 188 ASP A C 1
ATOM 1517 O O . ASP A 1 188 ? 22.931 -1.259 -8.475 1.00 96.81 188 ASP A O 1
ATOM 1521 N N . GLY A 1 189 ? 24.744 -2.556 -8.785 1.00 96.81 189 GLY A N 1
ATOM 1522 C CA . GLY A 1 189 ? 25.652 -1.493 -9.216 1.00 96.81 189 GLY A CA 1
ATOM 1523 C C . GLY A 1 189 ? 25.243 -0.753 -10.486 1.00 96.81 189 GLY A C 1
ATOM 1524 O O . GLY A 1 189 ? 25.680 0.380 -10.675 1.00 96.81 189 GLY A O 1
ATOM 1525 N N . ASP A 1 190 ? 24.375 -1.340 -11.313 1.00 96.44 190 ASP A N 1
ATOM 1526 C CA . ASP A 1 190 ? 23.861 -0.686 -12.519 1.00 96.44 190 ASP A CA 1
ATOM 1527 C C . ASP A 1 190 ? 22.539 0.059 -12.275 1.00 96.44 190 ASP A C 1
ATOM 1529 O O . ASP A 1 190 ? 22.031 0.728 -13.174 1.00 96.44 190 ASP A O 1
ATOM 1533 N N . GLY A 1 191 ? 21.960 -0.018 -11.073 1.00 96.44 191 GLY A N 1
ATOM 1534 C CA . GLY A 1 191 ? 20.771 0.750 -10.714 1.00 96.44 191 GLY A CA 1
ATOM 1535 C C . GLY A 1 191 ? 19.909 0.106 -9.636 1.00 96.44 191 GLY A C 1
ATOM 1536 O O . GLY A 1 191 ? 19.883 -1.114 -9.466 1.00 96.44 191 GLY A O 1
ATOM 1537 N N . THR A 1 192 ? 19.131 0.949 -8.956 1.00 96.81 192 THR A N 1
ATOM 1538 C CA . THR A 1 192 ? 18.131 0.554 -7.960 1.00 96.81 192 THR A CA 1
ATOM 1539 C C . THR A 1 192 ? 16.758 1.119 -8.322 1.00 96.81 192 THR A C 1
ATOM 1541 O O . THR A 1 192 ? 16.602 2.310 -8.587 1.00 96.81 192 THR A O 1
ATOM 1544 N N . ALA A 1 193 ? 15.731 0.268 -8.356 1.00 97.00 193 ALA A N 1
ATOM 1545 C CA . ALA A 1 193 ? 14.383 0.681 -8.740 1.00 97.00 193 ALA A CA 1
ATOM 1546 C C . ALA A 1 193 ? 13.276 -0.098 -8.018 1.00 97.00 193 ALA A C 1
ATOM 1548 O O . ALA A 1 193 ? 13.520 -1.046 -7.266 1.00 97.00 193 ALA A O 1
ATOM 1549 N N . TYR A 1 194 ? 12.031 0.299 -8.289 1.00 97.56 194 TYR A N 1
ATOM 1550 C CA . TYR A 1 194 ? 10.810 -0.403 -7.880 1.00 97.56 194 TYR A CA 1
ATOM 1551 C C . TYR A 1 194 ? 10.701 -0.647 -6.376 1.00 97.56 194 TYR A C 1
ATOM 1553 O O . TYR A 1 194 ? 10.239 -1.706 -5.946 1.00 97.56 194 TYR A O 1
ATOM 1561 N N . ALA A 1 195 ? 11.134 0.331 -5.584 1.00 97.38 195 ALA A N 1
ATOM 1562 C CA . ALA A 1 195 ? 11.132 0.213 -4.141 1.00 97.38 195 ALA A CA 1
ATOM 1563 C C . ALA A 1 195 ? 9.710 0.122 -3.573 1.00 97.38 195 ALA A C 1
ATOM 1565 O O . ALA A 1 195 ? 8.782 0.799 -4.022 1.00 97.38 195 ALA A O 1
ATOM 1566 N N . PHE A 1 196 ? 9.568 -0.697 -2.542 1.00 98.19 196 PHE A N 1
ATOM 1567 C CA . PHE A 1 196 ? 8.425 -0.721 -1.650 1.00 98.19 196 PHE A CA 1
ATOM 1568 C C . PHE A 1 196 ? 8.913 -0.451 -0.232 1.00 98.19 196 PHE A C 1
ATOM 1570 O O . PHE A 1 196 ? 9.822 -1.127 0.254 1.00 98.19 196 PHE A O 1
ATOM 1577 N N . VAL A 1 197 ? 8.304 0.533 0.427 1.00 96.94 197 VAL A N 1
ATOM 1578 C CA . VAL A 1 197 ? 8.673 0.938 1.785 1.00 96.94 197 VAL A CA 1
ATOM 1579 C C . VAL A 1 197 ? 7.520 0.680 2.738 1.00 96.94 197 VAL A C 1
ATOM 1581 O O . VAL A 1 197 ? 6.388 1.076 2.469 1.00 96.94 197 VAL A O 1
ATOM 1584 N N . MET A 1 198 ? 7.828 0.066 3.875 1.00 94.69 198 MET A N 1
ATOM 1585 C CA . MET A 1 198 ? 6.901 -0.164 4.978 1.00 94.69 198 MET A CA 1
ATOM 1586 C C . MET A 1 198 ? 7.529 0.214 6.318 1.00 94.69 198 MET A C 1
ATOM 1588 O O . MET A 1 198 ? 8.751 0.249 6.456 1.00 94.69 198 MET A O 1
ATOM 1592 N N . TYR A 1 199 ? 6.689 0.457 7.320 1.00 92.25 199 TYR A N 1
ATOM 1593 C CA . TYR A 1 199 ? 7.110 0.484 8.717 1.00 92.25 199 TYR A CA 1
ATOM 1594 C C . TYR A 1 199 ? 6.714 -0.842 9.362 1.00 92.25 199 TYR A C 1
ATOM 1596 O O . TYR A 1 199 ? 5.533 -1.185 9.358 1.00 92.25 199 TYR A O 1
ATOM 1604 N N . ASP A 1 200 ? 7.685 -1.587 9.889 1.00 91.81 200 ASP A N 1
ATOM 1605 C CA . ASP A 1 200 ? 7.422 -2.733 10.753 1.00 91.81 200 ASP A CA 1
ATOM 1606 C C . ASP A 1 200 ? 7.278 -2.226 12.196 1.00 91.81 200 ASP A C 1
ATOM 1608 O O . ASP A 1 200 ? 8.269 -1.823 12.813 1.00 91.81 200 ASP A O 1
ATOM 1612 N N . PRO A 1 201 ? 6.065 -2.255 12.763 1.00 83.69 201 PRO A N 1
ATOM 1613 C CA . PRO A 1 201 ? 5.814 -1.712 14.087 1.00 83.69 201 PRO A CA 1
ATOM 1614 C C . PRO A 1 201 ? 6.251 -2.645 15.225 1.00 83.69 201 PRO A C 1
ATOM 1616 O O . PRO A 1 201 ? 6.430 -2.174 16.347 1.00 83.69 201 PRO A O 1
ATOM 1619 N N . ILE A 1 202 ? 6.458 -3.939 14.957 1.00 85.25 202 ILE A N 1
ATOM 1620 C CA . ILE A 1 202 ? 6.992 -4.898 15.932 1.00 85.25 202 ILE A CA 1
ATOM 1621 C C . ILE A 1 202 ? 8.496 -4.677 16.090 1.00 85.25 202 ILE A C 1
ATOM 1623 O O . ILE A 1 202 ? 9.000 -4.597 17.208 1.00 85.25 202 ILE A O 1
ATOM 1627 N N . ARG A 1 203 ? 9.207 -4.495 14.970 1.00 89.56 203 ARG A N 1
ATOM 1628 C CA . ARG A 1 203 ? 10.642 -4.152 14.965 1.00 89.56 203 ARG A CA 1
ATOM 1629 C C . ARG A 1 203 ? 10.913 -2.670 15.200 1.00 89.56 203 ARG A C 1
ATOM 1631 O O . ARG A 1 203 ? 12.054 -2.295 15.450 1.00 89.56 203 ARG A O 1
ATOM 1638 N N . ARG A 1 204 ? 9.877 -1.833 15.113 1.00 90.94 204 ARG A N 1
ATOM 1639 C CA . ARG A 1 204 ? 9.954 -0.367 15.164 1.00 90.94 204 ARG A CA 1
ATOM 1640 C C . ARG A 1 204 ? 10.945 0.210 14.148 1.00 90.94 204 ARG A C 1
ATOM 1642 O O . ARG A 1 204 ? 11.639 1.180 14.444 1.00 90.94 204 ARG A O 1
ATOM 1649 N N . THR A 1 205 ? 11.000 -0.379 12.956 1.00 93.75 205 THR A N 1
ATOM 1650 C CA . THR A 1 205 ? 11.959 -0.017 11.905 1.00 93.75 205 THR A CA 1
ATOM 1651 C C . THR A 1 205 ? 11.255 0.148 10.565 1.00 93.75 205 THR A C 1
ATOM 1653 O O . THR A 1 205 ? 10.306 -0.573 10.251 1.00 93.75 205 THR A O 1
ATOM 1656 N N . TYR A 1 206 ? 11.717 1.092 9.755 1.00 95.56 206 TYR A N 1
ATOM 1657 C CA . TYR A 1 206 ? 11.345 1.160 8.351 1.00 95.56 206 TYR A CA 1
ATOM 1658 C C . TYR A 1 206 ? 12.146 0.130 7.562 1.00 95.56 206 TYR A C 1
ATOM 1660 O O . TYR A 1 206 ? 13.346 -0.043 7.772 1.00 95.56 206 TYR A O 1
ATOM 1668 N N . ARG A 1 207 ? 11.478 -0.526 6.617 1.00 97.19 207 ARG A N 1
ATOM 1669 C CA . ARG A 1 207 ? 12.067 -1.492 5.693 1.00 97.19 207 ARG A CA 1
ATOM 1670 C C . ARG A 1 207 ? 11.760 -1.080 4.269 1.00 97.19 207 ARG A C 1
ATOM 1672 O O . ARG A 1 207 ? 10.602 -0.824 3.938 1.00 97.19 207 ARG A O 1
ATOM 1679 N N . MET A 1 208 ? 12.791 -1.039 3.439 1.00 98.06 208 MET A N 1
ATOM 1680 C CA . MET A 1 208 ? 12.680 -0.793 2.011 1.00 98.06 208 MET A CA 1
ATOM 1681 C C . MET A 1 208 ? 13.177 -2.017 1.257 1.00 98.06 208 MET A C 1
ATOM 1683 O O . MET A 1 208 ? 14.362 -2.344 1.289 1.00 98.06 208 MET A O 1
ATOM 1687 N N . TYR A 1 209 ? 12.253 -2.659 0.557 1.00 98.56 209 TYR A N 1
ATOM 1688 C CA . TYR A 1 209 ? 12.534 -3.736 -0.376 1.00 98.56 209 TYR A CA 1
ATOM 1689 C C . TYR A 1 209 ? 12.684 -3.128 -1.765 1.00 98.56 209 TYR A C 1
ATOM 1691 O O . TYR A 1 209 ? 11.792 -2.407 -2.209 1.00 98.56 209 TYR A O 1
ATOM 1699 N N . TYR A 1 210 ? 13.791 -3.386 -2.451 1.00 98.50 210 TYR A N 1
ATOM 1700 C CA . TYR A 1 210 ? 14.089 -2.751 -3.736 1.00 98.50 210 TYR A CA 1
ATOM 1701 C C . TYR A 1 210 ? 14.657 -3.748 -4.737 1.00 98.50 210 TYR A C 1
ATOM 1703 O O . TYR A 1 210 ? 15.185 -4.791 -4.361 1.00 98.50 210 TYR A O 1
ATOM 1711 N N . THR A 1 211 ? 14.526 -3.431 -6.022 1.00 98.50 211 THR A N 1
ATOM 1712 C CA . THR A 1 211 ? 15.175 -4.187 -7.096 1.00 98.50 211 THR A CA 1
ATOM 1713 C C . THR A 1 211 ? 16.535 -3.579 -7.382 1.00 98.50 211 THR A C 1
ATOM 1715 O O . THR A 1 211 ? 16.615 -2.373 -7.605 1.00 98.50 211 THR A O 1
ATOM 1718 N N . GLY A 1 212 ? 17.572 -4.405 -7.410 1.00 97.94 212 GLY A N 1
ATOM 1719 C CA . GLY A 1 212 ? 18.896 -4.033 -7.901 1.00 97.94 212 GLY A CA 1
ATOM 1720 C C . GLY A 1 212 ? 19.207 -4.725 -9.221 1.00 97.94 212 GLY A C 1
ATOM 1721 O O . GLY A 1 212 ? 18.736 -5.843 -9.459 1.00 97.94 212 GLY A O 1
ATOM 1722 N N . PHE A 1 213 ? 19.984 -4.048 -10.064 1.00 97.12 213 PHE A N 1
ATOM 1723 C CA . PHE A 1 213 ? 20.375 -4.530 -11.384 1.00 97.12 213 PHE A CA 1
ATOM 1724 C C . PHE A 1 213 ? 21.891 -4.660 -11.534 1.00 97.12 213 PHE A C 1
ATOM 1726 O O . PHE A 1 213 ? 22.654 -3.794 -11.100 1.00 97.12 213 PHE A O 1
ATOM 1733 N N . GLN A 1 214 ? 22.293 -5.720 -12.234 1.00 94.94 214 GLN A N 1
ATOM 1734 C CA . GLN A 1 214 ? 23.640 -5.919 -12.760 1.00 94.94 214 GLN A CA 1
ATOM 1735 C C . GLN A 1 214 ? 23.517 -6.465 -14.190 1.00 94.94 214 GLN A C 1
ATOM 1737 O O . GLN A 1 214 ? 23.297 -7.658 -14.423 1.00 94.94 214 GLN A O 1
ATOM 1742 N N . GLY A 1 215 ? 23.587 -5.568 -15.168 1.00 90.56 215 GLY A N 1
ATOM 1743 C CA . GLY A 1 215 ? 23.302 -5.822 -16.570 1.00 90.56 215 GLY A CA 1
ATOM 1744 C C . GLY A 1 215 ? 21.885 -6.357 -16.761 1.00 90.56 215 GLY A C 1
ATOM 1745 O O . GLY A 1 215 ? 20.898 -5.664 -16.536 1.00 90.56 215 GLY A O 1
ATOM 1746 N N . VAL A 1 216 ? 21.788 -7.613 -17.198 1.00 88.38 216 VAL A N 1
ATOM 1747 C CA . VAL A 1 216 ? 20.506 -8.304 -17.425 1.00 88.38 216 VAL A CA 1
ATOM 1748 C C . VAL A 1 216 ? 19.995 -9.059 -16.196 1.00 88.38 216 VAL A C 1
ATOM 1750 O O . VAL A 1 216 ? 18.889 -9.598 -16.233 1.00 88.38 216 VAL A O 1
ATOM 1753 N N . PHE A 1 217 ? 20.797 -9.140 -15.132 1.00 93.31 217 PHE A N 1
ATOM 1754 C CA . PHE A 1 217 ? 20.425 -9.814 -13.895 1.00 93.31 217 PHE A CA 1
ATOM 1755 C C . PHE A 1 217 ? 19.735 -8.844 -12.946 1.00 93.31 217 PHE A C 1
ATOM 1757 O O . PHE A 1 217 ? 20.081 -7.664 -12.871 1.00 93.31 217 PHE A O 1
ATOM 1764 N N . SER A 1 218 ? 18.773 -9.368 -12.193 1.00 97.12 218 SER A N 1
ATOM 1765 C CA . SER A 1 218 ? 18.075 -8.612 -11.166 1.00 97.12 218 SER A CA 1
ATOM 1766 C C . SER A 1 218 ? 17.805 -9.464 -9.933 1.00 97.12 218 SER A C 1
ATOM 1768 O O . SER A 1 218 ? 17.495 -10.660 -10.023 1.00 97.12 218 SER A O 1
ATOM 1770 N N . ALA A 1 219 ? 17.888 -8.825 -8.775 1.00 98.38 219 ALA A N 1
ATOM 1771 C CA . ALA A 1 219 ? 17.565 -9.419 -7.489 1.00 98.38 219 ALA A CA 1
ATOM 1772 C C . ALA A 1 219 ? 16.861 -8.394 -6.595 1.00 98.38 219 ALA A C 1
ATOM 1774 O O . ALA A 1 219 ? 16.778 -7.208 -6.924 1.00 98.38 219 ALA A O 1
ATOM 1775 N N . ILE A 1 220 ? 16.336 -8.858 -5.465 1.00 98.69 220 ILE A N 1
ATOM 1776 C CA . ILE A 1 220 ? 15.682 -8.017 -4.469 1.00 98.69 220 ILE A CA 1
ATOM 1777 C C . ILE A 1 220 ? 16.585 -7.888 -3.242 1.00 98.69 220 ILE A C 1
ATOM 1779 O O . ILE A 1 220 ? 17.032 -8.889 -2.675 1.00 98.69 220 ILE A O 1
ATOM 1783 N N . GLY A 1 221 ? 16.827 -6.645 -2.833 1.00 98.38 221 GLY A N 1
ATOM 1784 C CA . GLY A 1 221 ? 17.546 -6.280 -1.616 1.00 98.38 221 GLY A CA 1
ATOM 1785 C C . GLY A 1 221 ? 16.632 -5.659 -0.566 1.00 98.38 221 GLY A C 1
ATOM 1786 O O . GLY A 1 221 ? 15.477 -5.321 -0.836 1.00 98.38 221 GLY A O 1
ATOM 1787 N N . LEU A 1 222 ? 17.180 -5.500 0.636 1.00 98.06 222 LEU A N 1
ATOM 1788 C CA . LEU A 1 222 ? 16.566 -4.841 1.780 1.00 98.06 222 LEU A CA 1
ATOM 1789 C C . LEU A 1 222 ? 17.535 -3.820 2.377 1.00 98.06 222 LEU A C 1
ATOM 1791 O O . LEU A 1 222 ? 18.692 -4.131 2.666 1.00 98.06 222 LEU A O 1
ATOM 1795 N N . VAL A 1 223 ? 17.032 -2.616 2.620 1.00 97.88 223 VAL A N 1
ATOM 1796 C CA . VAL A 1 223 ? 17.674 -1.640 3.503 1.00 97.88 223 VAL A CA 1
ATOM 1797 C C . VAL A 1 223 ? 16.721 -1.261 4.634 1.00 97.88 223 VAL A C 1
ATOM 1799 O O . VAL A 1 223 ? 15.499 -1.229 4.454 1.00 97.88 223 VAL A O 1
ATOM 1802 N N . GLU A 1 224 ? 17.271 -0.986 5.812 1.00 97.81 224 GLU A N 1
ATOM 1803 C CA . GLU A 1 224 ? 16.505 -0.629 7.009 1.00 97.81 224 GLU A CA 1
ATOM 1804 C C . GLU A 1 224 ? 16.819 0.798 7.463 1.00 97.81 224 GLU A C 1
ATOM 1806 O O . GLU A 1 224 ? 17.891 1.341 7.185 1.00 97.81 224 GLU A O 1
ATOM 1811 N N . SER A 1 225 ? 15.868 1.428 8.147 1.00 96.81 225 SER A N 1
ATOM 1812 C CA . SER A 1 225 ? 16.009 2.792 8.651 1.00 96.81 225 SER A CA 1
ATOM 1813 C C . SER A 1 225 ? 15.194 2.999 9.923 1.00 96.81 225 SER A C 1
ATOM 1815 O O . SER A 1 225 ? 14.065 2.534 10.027 1.00 96.81 225 SER A O 1
ATOM 1817 N N . SER A 1 226 ? 15.728 3.750 10.885 1.00 95.69 226 SER A N 1
ATOM 1818 C CA . SER A 1 226 ? 14.982 4.155 12.084 1.00 95.69 226 SER A CA 1
ATOM 1819 C C . SER A 1 226 ? 14.126 5.410 11.867 1.00 95.69 226 SER A C 1
ATOM 1821 O O . SER A 1 226 ? 13.172 5.630 12.611 1.00 95.69 226 SER A O 1
ATOM 1823 N N . ASP A 1 227 ? 14.439 6.224 10.854 1.00 92.94 227 ASP A N 1
ATOM 1824 C CA . ASP A 1 227 ? 13.815 7.532 10.603 1.00 92.94 227 ASP A CA 1
ATOM 1825 C C . ASP A 1 227 ? 13.120 7.643 9.231 1.00 92.94 227 ASP A C 1
ATOM 1827 O O . ASP A 1 227 ? 12.426 8.626 8.962 1.00 92.94 227 ASP A O 1
ATOM 1831 N N . GLY A 1 228 ? 13.282 6.637 8.367 1.00 93.44 228 GLY A N 1
ATOM 1832 C CA . GLY A 1 228 ? 12.751 6.614 7.004 1.00 93.44 228 GLY A CA 1
ATOM 1833 C C . GLY A 1 228 ? 13.488 7.556 6.042 1.00 93.44 228 GLY A C 1
ATOM 1834 O O . GLY A 1 228 ? 12.993 7.813 4.940 1.00 93.44 228 GLY A O 1
ATOM 1835 N N . VAL A 1 229 ? 14.640 8.097 6.444 1.00 93.44 229 VAL A N 1
ATOM 1836 C CA . VAL A 1 229 ? 15.458 9.041 5.669 1.00 93.44 229 VAL A CA 1
ATOM 1837 C C . VAL A 1 229 ? 16.841 8.459 5.401 1.00 93.44 229 VAL A C 1
ATOM 1839 O O . VAL A 1 229 ? 17.290 8.476 4.258 1.00 93.44 229 VAL A O 1
ATOM 1842 N N . ARG A 1 230 ? 17.512 7.933 6.430 1.00 95.06 230 ARG A N 1
ATOM 1843 C CA . ARG A 1 230 ? 18.850 7.337 6.327 1.00 95.06 230 ARG A CA 1
ATOM 1844 C C . ARG A 1 230 ? 18.745 5.824 6.349 1.00 95.06 230 ARG A C 1
ATOM 1846 O O . ARG A 1 230 ? 18.238 5.260 7.317 1.00 95.06 230 ARG A O 1
ATOM 1853 N N . TRP A 1 231 ? 19.246 5.187 5.302 1.00 96.12 231 TRP A N 1
ATOM 1854 C CA . TRP A 1 231 ? 19.077 3.758 5.070 1.00 96.12 231 TRP A CA 1
ATOM 1855 C C . TRP A 1 231 ? 20.399 3.015 5.204 1.00 96.12 231 TRP A C 1
ATOM 1857 O O . TRP A 1 231 ? 21.448 3.522 4.813 1.00 96.12 231 TRP A O 1
ATOM 1867 N N . GLN A 1 232 ? 20.339 1.816 5.772 1.00 95.56 232 GLN A N 1
ATOM 1868 C CA . GLN A 1 232 ? 21.486 0.940 5.972 1.00 95.56 232 GLN A CA 1
ATOM 1869 C C . GLN A 1 232 ? 21.204 -0.405 5.310 1.00 95.56 232 GLN A C 1
ATOM 1871 O O . GLN A 1 232 ? 20.166 -1.022 5.558 1.00 95.56 232 GLN A O 1
ATOM 1876 N N . ALA A 1 233 ? 22.118 -0.843 4.447 1.00 92.25 233 ALA A N 1
ATOM 1877 C CA . ALA A 1 233 ? 22.040 -2.152 3.818 1.00 92.25 233 ALA A CA 1
ATOM 1878 C C . ALA A 1 233 ? 22.421 -3.256 4.808 1.00 92.25 233 ALA A C 1
ATOM 1880 O O . ALA A 1 233 ? 23.394 -3.126 5.548 1.00 92.25 233 ALA A O 1
ATOM 1881 N N . GLY A 1 234 ? 21.656 -4.347 4.799 1.00 85.75 234 GLY A N 1
ATOM 1882 C CA . GLY A 1 234 ? 22.013 -5.557 5.531 1.00 85.75 234 GLY A CA 1
ATOM 1883 C C . GLY A 1 234 ? 23.058 -6.385 4.780 1.00 85.75 234 GLY A C 1
ATOM 1884 O O . GLY A 1 234 ? 23.073 -6.415 3.550 1.00 85.75 234 GLY A O 1
ATOM 1885 N N . GLU A 1 235 ? 23.886 -7.126 5.518 1.00 90.19 235 GLU A N 1
ATOM 1886 C CA . GLU A 1 235 ? 24.931 -8.004 4.956 1.00 90.19 235 GLU A CA 1
ATOM 1887 C C . GLU A 1 235 ? 24.371 -9.154 4.101 1.00 90.19 235 GLU A C 1
ATOM 1889 O O . GLU A 1 235 ? 25.076 -9.722 3.275 1.00 90.19 235 GLU A O 1
ATOM 1894 N N . ALA A 1 236 ? 23.091 -9.492 4.279 1.00 93.88 236 ALA A N 1
ATOM 1895 C CA . ALA A 1 236 ? 22.414 -10.557 3.545 1.00 93.88 236 ALA A CA 1
ATOM 1896 C C . ALA A 1 236 ? 21.972 -10.155 2.123 1.00 93.88 236 ALA A C 1
ATOM 1898 O O . ALA A 1 236 ? 21.311 -10.950 1.458 1.00 93.88 236 ALA A O 1
ATOM 1899 N N . ASN A 1 237 ? 22.268 -8.933 1.665 1.00 96.31 237 ASN A N 1
ATOM 1900 C CA . ASN A 1 237 ? 21.868 -8.481 0.336 1.00 96.31 237 ASN A CA 1
ATOM 1901 C C . ASN A 1 237 ? 22.667 -9.170 -0.793 1.00 96.31 237 ASN A C 1
ATOM 1903 O O . ASN A 1 237 ? 23.886 -9.296 -0.682 1.00 96.31 237 ASN A O 1
ATOM 1907 N N . PRO A 1 238 ? 22.013 -9.542 -1.914 1.00 97.62 238 PRO A N 1
ATOM 1908 C CA . PRO A 1 238 ? 20.566 -9.503 -2.131 1.00 97.62 238 PRO A CA 1
ATOM 1909 C C . PRO A 1 238 ? 19.841 -10.589 -1.321 1.00 97.62 238 PRO A C 1
ATOM 1911 O O . PRO A 1 238 ? 20.232 -11.754 -1.335 1.00 97.62 238 PRO A O 1
ATOM 1914 N N . ILE A 1 239 ? 18.735 -10.222 -0.668 1.00 98.31 239 ILE A N 1
ATOM 1915 C CA . ILE A 1 239 ? 17.965 -11.134 0.196 1.00 98.31 239 ILE A CA 1
ATOM 1916 C C . ILE A 1 239 ? 17.084 -12.115 -0.585 1.00 98.31 239 ILE A C 1
ATOM 1918 O O . ILE A 1 239 ? 16.602 -13.104 -0.032 1.00 98.31 239 ILE A O 1
ATOM 1922 N N . PHE A 1 240 ? 16.834 -11.852 -1.869 1.00 98.38 240 PHE A N 1
ATOM 1923 C CA . PHE A 1 240 ? 16.057 -12.753 -2.707 1.00 98.38 240 PHE A CA 1
ATOM 1924 C C . PHE A 1 240 ? 16.483 -12.673 -4.171 1.00 98.38 240 PHE A C 1
ATOM 1926 O O . PHE A 1 240 ? 16.485 -11.607 -4.783 1.00 98.38 240 PHE A O 1
ATOM 1933 N N . SER A 1 241 ? 16.818 -13.823 -4.749 1.00 97.12 241 SER A N 1
ATOM 1934 C CA . SER A 1 241 ? 17.192 -13.957 -6.155 1.00 97.12 241 SER A CA 1
ATOM 1935 C C . SER A 1 241 ? 16.632 -15.258 -6.729 1.00 97.12 241 SER A C 1
ATOM 1937 O O . SER A 1 241 ? 16.528 -16.272 -6.039 1.00 97.12 241 SER A O 1
ATOM 1939 N N . SER A 1 242 ? 16.236 -15.230 -8.001 1.00 94.38 242 SER A N 1
ATOM 1940 C CA . SER A 1 242 ? 15.817 -16.425 -8.734 1.00 94.38 242 SER A CA 1
ATOM 1941 C C . SER A 1 242 ? 16.051 -16.218 -10.231 1.00 94.38 242 SER A C 1
ATOM 1943 O O . SER A 1 242 ? 15.516 -15.250 -10.776 1.00 94.38 242 SER A O 1
ATOM 1945 N N . PRO A 1 243 ? 16.829 -17.079 -10.916 1.00 89.94 243 PRO A N 1
ATOM 1946 C CA . PRO A 1 243 ? 17.050 -16.951 -12.353 1.00 89.94 243 PRO A CA 1
ATOM 1947 C C . PRO A 1 243 ? 15.741 -17.039 -13.154 1.00 89.94 243 PRO A C 1
ATOM 1949 O O . PRO A 1 243 ? 14.860 -17.826 -12.806 1.00 89.94 243 PRO A O 1
ATOM 1952 N N . PRO A 1 244 ? 15.604 -16.300 -14.267 1.00 91.06 244 PRO A N 1
ATOM 1953 C CA . PRO A 1 244 ? 16.548 -15.320 -14.817 1.00 91.06 244 PRO A CA 1
ATOM 1954 C C . PRO A 1 244 ? 16.603 -13.985 -14.050 1.00 91.06 244 PRO A C 1
ATOM 1956 O O . PRO A 1 244 ? 17.553 -13.234 -14.235 1.00 91.06 244 PRO A O 1
ATOM 1959 N N . GLY A 1 245 ? 15.623 -13.691 -13.197 1.00 95.94 245 GLY A N 1
ATOM 1960 C CA . GLY A 1 245 ? 15.618 -12.508 -12.341 1.00 95.94 245 GLY A CA 1
ATOM 1961 C C . GLY A 1 245 ? 14.283 -12.311 -11.629 1.00 95.94 245 GLY A C 1
ATOM 1962 O O . GLY A 1 245 ? 13.236 -12.801 -12.069 1.00 95.94 245 GLY A O 1
ATOM 1963 N N . VAL A 1 246 ? 14.324 -11.561 -10.532 1.00 98.19 246 VAL A N 1
ATOM 1964 C CA . VAL A 1 246 ? 13.147 -11.128 -9.766 1.00 98.19 246 VAL A CA 1
ATOM 1965 C C . VAL A 1 246 ? 13.184 -9.617 -9.589 1.00 98.19 246 VAL A C 1
ATOM 1967 O O . VAL A 1 246 ? 14.267 -9.053 -9.434 1.00 98.19 246 VAL A O 1
ATOM 1970 N N . ILE A 1 247 ? 12.024 -8.961 -9.666 1.00 98.19 247 ILE A N 1
ATOM 1971 C CA . ILE A 1 247 ? 11.899 -7.497 -9.586 1.00 98.19 247 ILE A CA 1
ATOM 1972 C C . ILE A 1 247 ? 10.610 -7.075 -8.867 1.00 98.19 247 ILE A C 1
ATOM 1974 O O . ILE A 1 247 ? 9.710 -7.886 -8.641 1.00 98.19 247 ILE A O 1
ATOM 1978 N N . ALA A 1 248 ? 10.500 -5.775 -8.587 1.00 98.31 248 ALA A N 1
ATOM 1979 C CA . ALA A 1 248 ? 9.290 -5.087 -8.139 1.00 98.31 248 ALA A CA 1
ATOM 1980 C C . ALA A 1 248 ? 8.599 -5.742 -6.923 1.00 98.31 248 ALA A C 1
ATOM 1982 O O . ALA A 1 248 ? 7.456 -6.195 -7.046 1.00 98.31 248 ALA A O 1
ATOM 1983 N N . PRO A 1 249 ? 9.279 -5.802 -5.762 1.00 98.69 249 PRO A N 1
ATOM 1984 C CA . PRO A 1 249 ? 8.700 -6.347 -4.542 1.00 98.69 249 PRO A CA 1
ATOM 1985 C C . PRO A 1 249 ? 7.577 -5.454 -3.996 1.00 98.69 249 PRO A C 1
ATOM 1987 O O . PRO A 1 249 ? 7.628 -4.229 -4.087 1.00 98.69 249 PRO A O 1
ATOM 1990 N N . PHE A 1 250 ? 6.597 -6.081 -3.356 1.00 98.62 250 PHE A N 1
ATOM 1991 C CA . PHE A 1 250 ? 5.615 -5.477 -2.462 1.00 98.62 250 PHE A CA 1
ATOM 1992 C C . PHE A 1 250 ? 5.450 -6.404 -1.263 1.00 98.62 250 PHE A C 1
ATOM 1994 O O . PHE A 1 250 ? 5.177 -7.591 -1.444 1.00 98.62 250 PHE A O 1
ATOM 2001 N N . VAL A 1 251 ? 5.620 -5.889 -0.047 1.00 98.00 251 VAL A N 1
ATOM 2002 C CA . VAL A 1 251 ? 5.642 -6.714 1.166 1.00 98.00 251 VAL A CA 1
ATOM 2003 C C . VAL A 1 251 ? 4.488 -6.348 2.089 1.00 98.00 251 VAL A C 1
ATOM 2005 O O . VAL A 1 251 ? 4.289 -5.194 2.449 1.00 98.00 251 VAL A O 1
ATOM 2008 N N . GLN A 1 252 ? 3.736 -7.356 2.502 1.00 95.69 252 GLN A N 1
ATOM 2009 C CA . GLN A 1 252 ? 2.722 -7.255 3.543 1.00 95.69 252 GLN A CA 1
ATOM 2010 C C . GLN A 1 252 ? 3.209 -7.998 4.788 1.00 95.69 252 GLN A C 1
ATOM 2012 O O . GLN A 1 252 ? 3.868 -9.026 4.663 1.00 95.69 252 GLN A O 1
ATOM 2017 N N . PHE A 1 253 ? 2.878 -7.505 5.979 1.00 93.94 253 PHE A N 1
ATOM 2018 C CA . PHE A 1 253 ? 3.155 -8.191 7.241 1.00 93.94 253 PHE A CA 1
ATOM 2019 C C . PHE A 1 253 ? 1.870 -8.279 8.059 1.00 93.94 253 PHE A C 1
ATOM 2021 O O . PHE A 1 253 ? 1.273 -7.248 8.358 1.00 93.94 253 PHE A O 1
ATOM 2028 N N . ASP A 1 254 ? 1.454 -9.489 8.426 1.00 89.44 254 ASP A N 1
ATOM 2029 C CA . ASP A 1 254 ? 0.194 -9.751 9.148 1.00 89.44 254 ASP A CA 1
ATOM 2030 C C . ASP A 1 254 ? 0.366 -9.843 10.682 1.00 89.44 254 ASP A C 1
ATOM 2032 O O . ASP A 1 254 ? -0.513 -10.326 11.403 1.00 89.44 254 ASP A O 1
ATOM 2036 N N . GLY A 1 255 ? 1.522 -9.388 11.182 1.00 87.56 255 GLY A N 1
ATOM 2037 C CA . GLY A 1 255 ? 1.916 -9.453 12.589 1.00 87.56 255 GLY A CA 1
ATOM 2038 C C . GLY A 1 255 ? 2.705 -10.713 12.952 1.00 87.56 255 GLY A C 1
ATOM 2039 O O . GLY A 1 255 ? 3.319 -10.744 14.016 1.00 87.56 255 GLY A O 1
ATOM 2040 N N . ASP A 1 256 ? 2.720 -11.719 12.075 1.00 89.12 256 ASP A N 1
ATOM 2041 C CA . ASP A 1 256 ? 3.411 -12.997 12.279 1.00 89.12 256 ASP A CA 1
ATOM 2042 C C . ASP A 1 256 ? 4.282 -13.362 11.066 1.00 89.12 256 ASP A C 1
ATOM 2044 O O . ASP A 1 256 ? 5.472 -13.643 11.194 1.00 89.12 256 ASP A O 1
ATOM 2048 N N . THR A 1 257 ? 3.720 -13.270 9.861 1.00 94.44 257 THR A N 1
ATOM 2049 C CA . THR A 1 257 ? 4.369 -13.651 8.605 1.00 94.44 257 THR A CA 1
ATOM 2050 C C . THR A 1 257 ? 4.468 -12.465 7.648 1.00 94.44 257 THR A C 1
ATOM 2052 O O . THR A 1 257 ? 3.519 -11.702 7.448 1.00 94.44 257 THR A O 1
ATOM 2055 N N . TYR A 1 258 ? 5.628 -12.327 7.009 1.00 97.38 258 TYR A N 1
ATOM 2056 C CA . TYR A 1 258 ? 5.798 -11.470 5.845 1.00 97.38 258 TYR A CA 1
ATOM 2057 C C . TYR A 1 258 ? 5.410 -12.214 4.577 1.00 97.38 258 TYR A C 1
ATOM 2059 O O . TYR A 1 258 ? 5.850 -13.338 4.343 1.00 97.38 258 TYR A O 1
ATOM 2067 N N . TRP A 1 259 ? 4.679 -11.530 3.712 1.00 97.69 259 TRP A N 1
ATOM 2068 C CA . TRP A 1 259 ? 4.305 -11.984 2.384 1.00 97.69 259 TRP A CA 1
ATOM 2069 C C . TRP A 1 259 ? 4.852 -11.003 1.358 1.00 97.69 259 TRP A C 1
ATOM 2071 O O . TRP A 1 259 ? 4.390 -9.865 1.284 1.00 97.69 259 TRP A O 1
ATOM 2081 N N . MET A 1 260 ? 5.821 -11.435 0.554 1.00 98.69 260 MET A N 1
ATOM 2082 C CA . MET A 1 260 ? 6.326 -10.637 -0.559 1.00 98.69 260 MET A CA 1
ATOM 2083 C C . MET A 1 260 ? 5.652 -11.080 -1.846 1.00 98.69 260 MET A C 1
ATOM 2085 O O . MET A 1 260 ? 5.835 -12.213 -2.286 1.00 98.69 260 MET A O 1
ATOM 2089 N N . TYR A 1 261 ? 4.917 -10.167 -2.468 1.00 98.75 261 TYR A N 1
ATOM 2090 C CA . TYR A 1 261 ? 4.494 -10.266 -3.855 1.00 98.75 261 TYR A CA 1
ATOM 2091 C C . TYR A 1 261 ? 5.598 -9.677 -4.725 1.00 98.75 261 TYR A C 1
ATOM 2093 O O . TYR A 1 261 ? 6.092 -8.588 -4.452 1.00 98.75 261 TYR A O 1
ATOM 2101 N N . TYR A 1 262 ? 6.010 -10.394 -5.760 1.00 98.81 262 TYR A N 1
ATOM 2102 C CA . TYR A 1 262 ? 7.108 -9.976 -6.625 1.00 98.81 262 TYR A CA 1
ATOM 2103 C C . TYR A 1 262 ? 6.852 -10.409 -8.061 1.00 98.81 262 TYR A C 1
ATOM 2105 O O . TYR A 1 262 ? 5.984 -11.237 -8.351 1.00 98.81 262 TYR A O 1
ATOM 2113 N N . VAL A 1 263 ? 7.621 -9.838 -8.976 1.00 98.56 263 VAL A N 1
ATOM 2114 C CA . VAL A 1 263 ? 7.576 -10.176 -10.391 1.00 98.56 263 VAL A CA 1
ATOM 2115 C C . VAL A 1 263 ? 8.709 -11.146 -10.698 1.00 98.56 263 VAL A C 1
ATOM 2117 O O . VAL A 1 263 ? 9.879 -10.832 -10.487 1.00 98.56 263 VAL A O 1
ATOM 2120 N N . GLN A 1 264 ? 8.361 -12.315 -11.226 1.00 97.69 264 GLN A N 1
ATOM 2121 C CA . GLN A 1 264 ? 9.312 -13.297 -11.738 1.00 97.69 264 GLN A CA 1
ATOM 2122 C C . GLN A 1 264 ? 9.467 -13.110 -13.245 1.00 97.69 264 GLN A C 1
ATOM 2124 O O . GLN A 1 264 ? 8.472 -13.098 -13.979 1.00 97.69 264 GLN A O 1
ATOM 2129 N N . LEU A 1 265 ? 10.711 -13.014 -13.708 1.00 95.44 265 LEU A N 1
ATOM 2130 C CA . LEU A 1 265 ? 11.039 -13.069 -15.128 1.00 95.44 265 LEU A CA 1
ATOM 2131 C C . LEU A 1 265 ? 11.009 -14.531 -15.591 1.00 95.44 265 LEU A C 1
ATOM 2133 O O . LEU A 1 265 ? 11.479 -15.423 -14.889 1.00 95.44 265 LEU A O 1
ATOM 2137 N N . GLU A 1 266 ? 10.457 -14.789 -16.774 1.00 92.50 266 GLU A N 1
ATOM 2138 C CA . GLU A 1 266 ? 10.285 -16.131 -17.331 1.00 92.50 266 GLU A CA 1
ATOM 2139 C C . GLU A 1 266 ? 10.783 -16.176 -18.786 1.00 92.50 266 GLU A C 1
ATOM 2141 O O . GLU A 1 266 ? 10.324 -15.414 -19.643 1.00 92.50 266 GLU A O 1
ATOM 2146 N N . LEU A 1 267 ? 11.692 -17.114 -19.082 1.00 86.06 267 LEU A N 1
ATOM 2147 C CA . LEU A 1 267 ? 12.203 -17.393 -20.430 1.00 86.06 267 LEU A CA 1
ATOM 2148 C C . LEU A 1 267 ? 11.515 -18.645 -20.984 1.00 86.06 267 LEU A C 1
ATOM 2150 O O . LEU A 1 267 ? 12.016 -19.756 -20.849 1.00 86.06 267 LEU A O 1
ATOM 2154 N N . THR A 1 268 ? 10.331 -18.479 -21.573 1.00 77.44 268 THR A N 1
ATOM 2155 C CA . THR A 1 268 ? 9.574 -19.604 -22.162 1.00 77.44 268 THR A CA 1
ATOM 2156 C C . THR A 1 268 ? 9.504 -19.489 -23.683 1.00 77.44 268 THR A C 1
ATOM 2158 O O . THR A 1 268 ? 10.125 -20.261 -24.404 1.00 77.44 268 THR A O 1
ATOM 2161 N N . ARG A 1 269 ? 8.764 -18.497 -24.189 1.00 72.19 269 ARG A N 1
ATOM 2162 C CA . ARG A 1 269 ? 8.688 -18.109 -25.608 1.00 72.19 269 ARG A CA 1
ATOM 2163 C C . ARG A 1 269 ? 8.804 -16.591 -25.694 1.00 72.19 269 ARG A C 1
ATOM 2165 O O . ARG A 1 269 ? 7.794 -15.888 -25.756 1.00 72.19 269 ARG A O 1
ATOM 2172 N N . GLY A 1 270 ? 10.043 -16.112 -25.621 1.00 80.31 270 GLY A N 1
ATOM 2173 C CA . GLY A 1 270 ? 10.361 -14.707 -25.378 1.00 80.31 270 GLY A CA 1
ATOM 2174 C C . GLY A 1 270 ? 10.269 -14.335 -23.896 1.00 80.31 270 GLY A C 1
ATOM 2175 O O . GLY A 1 270 ? 9.939 -15.164 -23.046 1.00 80.31 270 GLY A O 1
ATOM 2176 N N . PHE A 1 271 ? 10.578 -13.075 -23.604 1.00 84.44 271 PHE A N 1
ATOM 2177 C CA . PHE A 1 271 ? 10.588 -12.536 -22.249 1.00 84.44 271 PHE A CA 1
ATOM 2178 C C . PHE A 1 271 ? 9.163 -12.304 -21.739 1.00 84.44 271 PHE A C 1
ATOM 2180 O O . PHE A 1 271 ? 8.414 -11.507 -22.315 1.00 84.44 271 PHE A O 1
ATOM 2187 N N . ARG A 1 272 ? 8.797 -12.986 -20.651 1.00 93.06 272 ARG A N 1
ATOM 2188 C CA . ARG A 1 272 ? 7.512 -12.819 -19.965 1.00 93.06 272 ARG A CA 1
ATOM 2189 C C . ARG A 1 272 ? 7.714 -12.526 -18.492 1.00 93.06 272 ARG A C 1
ATOM 2191 O O . ARG A 1 272 ? 8.747 -12.877 -17.931 1.00 93.06 272 ARG A O 1
ATOM 2198 N N . THR A 1 273 ? 6.708 -11.926 -17.870 1.00 96.44 273 THR A N 1
ATOM 2199 C CA . THR A 1 273 ? 6.687 -11.756 -16.418 1.00 96.44 273 THR A CA 1
ATOM 2200 C C . THR A 1 273 ? 5.344 -12.157 -15.825 1.00 96.44 273 THR A C 1
ATOM 2202 O O . THR A 1 273 ? 4.286 -11.909 -16.411 1.00 96.44 273 THR A O 1
ATOM 2205 N N . SER A 1 274 ? 5.402 -12.782 -14.653 1.00 97.62 274 SER A N 1
ATOM 2206 C CA . SER A 1 274 ? 4.247 -13.199 -13.855 1.00 97.62 274 SER A CA 1
ATOM 2207 C C . SER A 1 274 ? 4.428 -12.711 -12.416 1.00 97.62 274 SER A C 1
ATOM 2209 O O . SER A 1 274 ? 5.555 -12.523 -11.960 1.00 97.62 274 SER A O 1
ATOM 2211 N N . ILE A 1 275 ? 3.327 -12.519 -11.694 1.00 98.69 275 ILE A N 1
ATOM 2212 C CA . ILE A 1 275 ? 3.347 -12.129 -10.282 1.00 98.69 275 ILE A CA 1
ATOM 2213 C C . ILE A 1 275 ? 3.300 -13.395 -9.433 1.00 98.69 275 ILE A C 1
ATOM 2215 O O . ILE A 1 275 ? 2.404 -14.230 -9.591 1.00 98.69 275 ILE A O 1
ATOM 2219 N N . PHE A 1 276 ? 4.250 -13.511 -8.520 1.00 98.56 276 PHE A N 1
ATOM 2220 C CA . PHE A 1 276 ? 4.355 -14.578 -7.536 1.00 98.56 276 PHE A CA 1
ATOM 2221 C C . PHE A 1 276 ? 4.244 -14.003 -6.126 1.00 98.56 276 PHE A C 1
ATOM 2223 O O . PHE A 1 276 ? 4.379 -12.794 -5.934 1.00 98.56 276 PHE A O 1
ATOM 2230 N N . ARG A 1 277 ? 4.028 -14.874 -5.139 1.00 98.25 277 ARG A N 1
ATOM 2231 C CA . ARG A 1 277 ? 4.264 -14.567 -3.728 1.00 98.25 277 ARG A CA 1
ATOM 2232 C C . ARG A 1 277 ? 5.191 -15.586 -3.077 1.00 98.25 277 ARG A C 1
ATOM 2234 O O . ARG A 1 277 ? 5.203 -16.746 -3.480 1.00 98.25 277 ARG A O 1
ATOM 2241 N N . VAL A 1 278 ? 5.913 -15.148 -2.056 1.00 98.50 278 VAL A N 1
ATOM 2242 C CA . VAL A 1 278 ? 6.707 -15.965 -1.124 1.00 98.50 278 VAL A CA 1
ATOM 2243 C C . VAL A 1 278 ? 6.444 -15.489 0.302 1.00 98.50 278 VAL A C 1
ATOM 2245 O O . VAL A 1 278 ? 6.010 -14.353 0.506 1.00 98.50 278 VAL A O 1
ATOM 2248 N N . GLN A 1 279 ? 6.716 -16.347 1.282 1.00 98.06 279 GLN A N 1
ATOM 2249 C CA . GLN A 1 279 ? 6.550 -16.028 2.701 1.00 98.06 279 GLN A CA 1
ATOM 2250 C C . GLN A 1 279 ? 7.880 -16.057 3.457 1.00 98.06 279 GLN A C 1
ATOM 2252 O O . GLN A 1 279 ? 8.836 -16.705 3.019 1.00 98.06 279 GLN A O 1
ATOM 2257 N N . SER A 1 280 ? 7.930 -15.348 4.581 1.00 98.19 280 SER A N 1
ATOM 2258 C CA . SER A 1 280 ? 9.084 -15.283 5.476 1.00 98.19 280 SER A CA 1
ATOM 2259 C C . SER A 1 280 ? 8.658 -14.951 6.907 1.00 98.19 280 SER A C 1
ATOM 2261 O O . SER A 1 280 ? 7.758 -14.142 7.111 1.00 98.19 280 SER A O 1
ATOM 2263 N N . ALA A 1 281 ? 9.337 -15.520 7.904 1.00 96.62 281 ALA A N 1
ATOM 2264 C CA . ALA A 1 281 ? 9.149 -15.154 9.314 1.00 96.62 281 ALA A CA 1
ATOM 2265 C C . ALA A 1 281 ? 9.975 -13.914 9.726 1.00 96.62 281 ALA A C 1
ATOM 2267 O O . ALA A 1 281 ? 9.616 -13.186 10.651 1.00 96.62 281 ALA A O 1
ATOM 2268 N N . ASP A 1 282 ? 11.099 -13.657 9.049 1.00 95.25 282 ASP A N 1
ATOM 2269 C CA . ASP A 1 282 ? 12.031 -12.572 9.386 1.00 95.25 282 ASP A CA 1
ATOM 2270 C C . ASP A 1 282 ? 12.058 -11.437 8.352 1.00 95.25 282 ASP A C 1
ATOM 2272 O O . ASP A 1 282 ? 12.636 -10.378 8.616 1.00 95.25 282 ASP A O 1
ATOM 2276 N N . GLY A 1 283 ? 11.404 -11.631 7.204 1.00 96.12 283 GLY A N 1
ATOM 2277 C CA . GLY A 1 283 ? 11.377 -10.694 6.085 1.00 96.12 283 GLY A CA 1
ATOM 2278 C C . GLY A 1 283 ? 12.698 -10.638 5.312 1.00 96.12 283 GLY A C 1
ATOM 2279 O O . GLY A 1 283 ? 12.911 -9.680 4.572 1.00 96.12 283 GLY A O 1
ATOM 2280 N N . ILE A 1 284 ? 13.582 -11.621 5.511 1.00 96.94 284 ILE A N 1
ATOM 2281 C CA . ILE A 1 284 ? 14.913 -11.733 4.898 1.00 96.94 284 ILE A CA 1
ATOM 2282 C C . ILE A 1 284 ? 15.031 -13.070 4.159 1.00 96.94 284 ILE A C 1
ATOM 2284 O O . ILE A 1 284 ? 15.479 -13.104 3.018 1.00 96.94 284 ILE A O 1
ATOM 2288 N N . ARG A 1 285 ? 14.611 -14.177 4.780 1.00 97.75 285 ARG A N 1
ATOM 2289 C CA . ARG A 1 285 ? 14.683 -15.526 4.203 1.00 97.75 285 ARG A CA 1
ATOM 2290 C C . ARG A 1 285 ? 13.325 -15.936 3.660 1.00 97.75 285 ARG A C 1
ATOM 2292 O O . ARG A 1 285 ? 12.389 -16.145 4.431 1.00 97.75 285 ARG A O 1
ATOM 2299 N N . TRP A 1 286 ? 13.228 -16.062 2.343 1.00 98.31 286 TRP A N 1
ATOM 2300 C CA . TRP A 1 286 ? 11.964 -16.274 1.637 1.00 98.31 286 TRP A CA 1
ATOM 2301 C C . TRP A 1 286 ? 11.823 -17.698 1.112 1.00 98.31 286 TRP A C 1
ATOM 2303 O O . TRP A 1 286 ? 12.778 -18.280 0.600 1.00 98.31 286 TRP A O 1
ATOM 2313 N N . HIS A 1 287 ? 10.617 -18.253 1.199 1.00 97.94 287 HIS A N 1
ATOM 2314 C CA . HIS A 1 287 ? 10.324 -19.607 0.735 1.00 97.94 287 HIS A CA 1
ATOM 2315 C C . HIS A 1 287 ? 8.872 -19.761 0.258 1.00 97.94 287 HIS A C 1
ATOM 2317 O O . HIS A 1 287 ? 8.073 -18.826 0.304 1.00 97.94 287 HIS A O 1
ATOM 2323 N N . SER A 1 288 ? 8.534 -20.973 -0.198 1.00 97.50 288 SER A N 1
ATOM 2324 C CA . SER A 1 288 ? 7.188 -21.364 -0.650 1.00 97.50 288 SER A CA 1
ATOM 2325 C C . SER A 1 288 ? 6.641 -20.499 -1.805 1.00 97.50 288 SER A C 1
ATOM 2327 O O . SER A 1 288 ? 5.584 -19.890 -1.649 1.00 97.50 288 SER A O 1
ATOM 2329 N N . PRO A 1 289 ? 7.338 -20.420 -2.958 1.00 97.50 289 PRO A N 1
ATOM 2330 C CA . PRO A 1 289 ? 6.887 -19.605 -4.080 1.00 97.50 289 PRO A CA 1
ATOM 2331 C C . PRO A 1 289 ? 5.565 -20.117 -4.662 1.00 97.50 289 PRO A C 1
ATOM 2333 O O . PRO A 1 289 ? 5.417 -21.299 -4.970 1.00 97.50 289 PRO A O 1
ATOM 2336 N N . GLU A 1 290 ? 4.627 -19.201 -4.879 1.00 97.44 290 GLU A N 1
ATOM 2337 C CA . GLU A 1 290 ? 3.321 -19.471 -5.475 1.00 97.44 290 GLU A CA 1
ATOM 2338 C C . GLU A 1 290 ? 3.036 -18.461 -6.588 1.00 97.44 290 GLU A C 1
ATOM 2340 O O . GLU A 1 290 ? 3.150 -17.252 -6.388 1.00 97.44 290 GLU A O 1
ATOM 2345 N N . LYS A 1 291 ? 2.649 -18.942 -7.775 1.00 97.62 291 LYS A N 1
ATOM 2346 C CA . LYS A 1 291 ? 2.252 -18.076 -8.892 1.00 97.62 291 LYS A CA 1
ATOM 2347 C C . LYS A 1 291 ? 0.841 -17.544 -8.654 1.00 97.62 291 LYS A C 1
ATOM 2349 O O . LYS A 1 291 ? -0.107 -18.321 -8.651 1.00 97.62 291 LYS A O 1
ATOM 2354 N N . ILE A 1 292 ? 0.707 -16.228 -8.524 1.00 98.19 292 ILE A N 1
ATOM 2355 C CA . ILE A 1 292 ? -0.562 -15.555 -8.226 1.00 98.19 292 ILE A CA 1
ATOM 2356 C C . ILE A 1 292 ? -1.260 -15.120 -9.514 1.00 98.19 292 ILE A C 1
ATOM 2358 O O . ILE A 1 292 ? -2.411 -15.479 -9.743 1.00 98.19 292 ILE A O 1
ATOM 2362 N N . LEU A 1 293 ? -0.567 -14.381 -10.383 1.00 98.12 293 LEU A N 1
ATOM 2363 C CA . LEU A 1 293 ? -1.120 -13.856 -11.635 1.00 98.12 293 LEU A CA 1
ATOM 2364 C C . LEU A 1 293 ? -0.145 -14.090 -12.794 1.00 98.12 293 LEU A C 1
ATOM 2366 O O . LEU A 1 293 ? 1.066 -13.942 -12.647 1.00 98.12 293 LEU A O 1
ATOM 2370 N N . LYS A 1 294 ? -0.682 -14.376 -13.982 1.00 96.50 294 LYS A N 1
ATOM 2371 C CA . LYS A 1 294 ? 0.064 -14.463 -15.251 1.00 96.50 294 LYS A CA 1
ATOM 2372 C C . LYS A 1 294 ? -0.666 -13.679 -16.351 1.00 96.50 294 LYS A C 1
ATOM 2374 O O . LYS A 1 294 ? -1.875 -13.489 -16.213 1.00 96.50 294 LYS A O 1
ATOM 2379 N N . PRO A 1 295 ? -0.007 -13.235 -17.434 1.00 95.62 295 PRO A N 1
ATOM 2380 C CA . PRO A 1 295 ? -0.697 -12.625 -18.572 1.00 95.62 295 PRO A CA 1
ATOM 2381 C C . PRO A 1 295 ? -1.671 -13.612 -19.239 1.00 95.62 295 PRO A C 1
ATOM 2383 O O . PRO A 1 295 ? -1.296 -14.734 -19.579 1.00 95.62 295 PRO A O 1
ATOM 2386 N N . GLU A 1 296 ? -2.919 -13.196 -19.435 1.00 94.38 296 GLU A N 1
ATOM 2387 C CA . GLU A 1 296 ? -4.011 -13.997 -20.017 1.00 94.38 296 GLU A CA 1
ATOM 2388 C C . GLU A 1 296 ? -4.920 -13.160 -20.920 1.00 94.38 296 GLU A C 1
ATOM 2390 O O . GLU A 1 296 ? -5.421 -13.644 -21.935 1.00 94.38 296 GLU A O 1
ATOM 2395 N N . ALA A 1 297 ? -5.136 -11.890 -20.577 1.00 94.75 297 ALA A N 1
ATOM 2396 C CA . ALA A 1 297 ? -5.980 -10.999 -21.346 1.00 94.75 297 ALA A CA 1
ATOM 2397 C C . ALA A 1 297 ? -5.196 -10.357 -22.495 1.00 94.75 297 ALA A C 1
ATOM 2399 O O . ALA A 1 297 ? -4.041 -9.954 -22.361 1.00 94.75 297 ALA A O 1
ATOM 2400 N N . ARG A 1 298 ? -5.868 -10.157 -23.635 1.00 94.19 298 ARG A N 1
ATOM 2401 C CA . ARG A 1 298 ? -5.247 -9.610 -24.853 1.00 94.19 298 ARG A CA 1
ATOM 2402 C C . ARG A 1 298 ? -4.548 -8.263 -24.630 1.00 94.19 298 ARG A C 1
ATOM 2404 O O . ARG A 1 298 ? -3.636 -7.937 -25.379 1.00 94.19 298 ARG A O 1
ATOM 2411 N N . TRP A 1 299 ? -4.997 -7.441 -23.679 1.00 95.44 299 TRP A N 1
ATOM 2412 C CA . TRP A 1 299 ? -4.406 -6.126 -23.404 1.00 95.44 299 TRP A CA 1
ATOM 2413 C C . TRP A 1 299 ? -3.130 -6.191 -22.552 1.00 95.44 299 TRP A C 1
ATOM 2415 O O . TRP A 1 299 ? -2.367 -5.232 -22.611 1.00 95.44 299 TRP A O 1
ATOM 2425 N N . GLU A 1 300 ? -2.904 -7.288 -21.821 1.00 96.25 300 GLU A N 1
ATOM 2426 C CA . GLU A 1 300 ? -1.765 -7.480 -20.907 1.00 96.25 300 GLU A CA 1
ATOM 2427 C C . GLU A 1 300 ? -0.472 -7.832 -21.646 1.00 96.25 300 GLU A C 1
ATOM 2429 O O . GLU A 1 300 ? 0.614 -7.700 -21.094 1.00 96.25 300 GLU A O 1
ATOM 2434 N N . GLY A 1 301 ? -0.585 -8.304 -22.893 1.00 93.88 301 GLY A N 1
ATOM 2435 C CA . GLY A 1 301 ? 0.562 -8.735 -23.680 1.00 93.88 301 GLY A CA 1
ATOM 2436 C C . GLY A 1 301 ? 1.318 -9.871 -22.992 1.00 93.88 301 GLY A C 1
ATOM 2437 O O . GLY A 1 301 ? 0.774 -10.962 -22.837 1.00 93.88 301 GLY A O 1
ATOM 2438 N N . GLY A 1 302 ? 2.582 -9.627 -22.641 1.00 93.88 302 GLY A N 1
ATOM 2439 C CA . GLY A 1 302 ? 3.472 -10.642 -22.066 1.00 93.88 302 GLY A CA 1
ATOM 2440 C C . GLY A 1 302 ? 4.046 -10.298 -20.695 1.00 93.88 302 GLY A C 1
ATOM 2441 O O . GLY A 1 302 ? 4.794 -11.111 -20.156 1.00 93.88 302 GLY A O 1
ATOM 2442 N N . ARG A 1 303 ? 3.741 -9.119 -20.142 1.00 95.06 303 ARG A N 1
ATOM 2443 C CA . ARG A 1 303 ? 4.396 -8.622 -18.929 1.00 95.06 303 ARG A CA 1
ATOM 2444 C C . ARG A 1 303 ? 3.371 -8.094 -17.943 1.00 95.06 303 ARG A C 1
ATOM 2446 O O . ARG A 1 303 ? 2.647 -7.166 -18.286 1.00 95.06 303 ARG A O 1
ATOM 2453 N N . LEU A 1 304 ? 3.331 -8.677 -16.747 1.00 97.81 304 LEU A N 1
ATOM 2454 C CA . LEU A 1 304 ? 2.693 -8.101 -15.562 1.00 97.81 304 LEU A CA 1
ATOM 2455 C C . LEU A 1 304 ? 3.776 -7.574 -14.623 1.00 97.81 304 LEU A C 1
ATOM 2457 O O . LEU A 1 304 ? 4.778 -8.259 -14.404 1.00 97.81 304 LEU A O 1
ATOM 2461 N N . MET A 1 305 ? 3.582 -6.387 -14.063 1.00 97.56 305 MET A N 1
ATOM 2462 C CA . MET A 1 305 ? 4.553 -5.749 -13.182 1.00 97.56 305 MET A CA 1
ATOM 2463 C C . MET A 1 305 ? 3.888 -5.002 -12.024 1.00 97.56 305 MET A C 1
ATOM 2465 O O . MET A 1 305 ? 2.686 -4.737 -12.048 1.00 97.56 305 MET A O 1
ATOM 2469 N N . ARG A 1 306 ? 4.701 -4.684 -11.007 1.00 97.50 306 ARG A N 1
ATOM 2470 C CA . ARG A 1 306 ? 4.361 -3.812 -9.869 1.00 97.50 306 ARG A CA 1
ATOM 2471 C C . ARG A 1 306 ? 3.077 -4.229 -9.139 1.00 97.50 306 ARG A C 1
ATOM 2473 O O . ARG A 1 306 ? 2.097 -3.484 -9.153 1.00 97.50 306 ARG A O 1
ATOM 2480 N N . PRO A 1 307 ? 3.073 -5.427 -8.520 1.00 98.56 307 PRO A N 1
ATOM 2481 C CA . PRO A 1 307 ? 1.966 -5.840 -7.672 1.00 98.56 307 PRO A CA 1
ATOM 2482 C C . PRO A 1 307 ? 1.823 -4.876 -6.492 1.00 98.56 307 PRO A C 1
ATOM 2484 O O . PRO A 1 307 ? 2.800 -4.608 -5.805 1.00 98.56 307 PRO A O 1
ATOM 2487 N N . VAL A 1 308 ? 0.612 -4.395 -6.225 1.00 98.44 308 VAL A N 1
ATOM 2488 C CA . VAL A 1 308 ? 0.298 -3.643 -5.001 1.00 98.44 308 VAL A CA 1
ATOM 2489 C C . VAL A 1 308 ? -1.017 -4.132 -4.427 1.00 98.44 308 VAL A C 1
ATOM 2491 O O . VAL A 1 308 ? -2.031 -4.146 -5.130 1.00 98.44 308 VAL A O 1
ATOM 2494 N N . LEU A 1 309 ? -1.002 -4.521 -3.149 1.00 98.19 309 LEU A N 1
ATOM 2495 C CA . LEU A 1 309 ? -2.222 -4.863 -2.430 1.00 98.19 309 LEU A CA 1
ATOM 2496 C C . LEU A 1 309 ? -2.846 -3.645 -1.753 1.00 98.19 309 LEU A C 1
ATOM 2498 O O . LEU A 1 309 ? -2.154 -2.813 -1.173 1.00 98.19 309 LEU A O 1
ATOM 2502 N N . ALA A 1 310 ? -4.173 -3.593 -1.768 1.00 97.88 310 ALA A N 1
ATOM 2503 C CA . ALA A 1 310 ? -4.971 -2.661 -0.984 1.00 97.88 310 ALA A CA 1
ATOM 2504 C C . ALA A 1 310 ? -6.254 -3.338 -0.492 1.00 97.88 310 ALA A C 1
ATOM 2506 O O . ALA A 1 310 ? -6.750 -4.273 -1.119 1.00 97.88 310 ALA A O 1
ATOM 2507 N N . PHE A 1 311 ? -6.819 -2.838 0.605 1.00 98.00 311 PHE A N 1
ATOM 2508 C CA . PHE A 1 311 ? -8.096 -3.309 1.133 1.00 98.00 311 PHE A CA 1
ATOM 2509 C C . PHE A 1 311 ? -9.117 -2.176 1.168 1.00 98.00 311 PHE A C 1
ATOM 2511 O O . PHE A 1 311 ? -8.889 -1.143 1.795 1.00 98.00 311 PHE A O 1
ATOM 2518 N N . PHE A 1 312 ? -10.241 -2.367 0.486 1.00 97.06 312 PHE A N 1
ATOM 2519 C CA . PHE A 1 312 ? -11.430 -1.519 0.570 1.00 97.06 312 PHE A CA 1
ATOM 2520 C C . PHE A 1 312 ? -12.634 -2.299 0.031 1.00 97.06 312 PHE A C 1
ATOM 2522 O O . PHE A 1 312 ? -12.479 -3.382 -0.527 1.00 97.06 312 PHE A O 1
ATOM 2529 N N . ASP A 1 313 ? -13.853 -1.811 0.275 1.00 95.31 313 ASP A N 1
ATOM 2530 C CA . ASP A 1 313 ? -15.102 -2.472 -0.143 1.00 95.31 313 ASP A CA 1
ATOM 2531 C C . ASP A 1 313 ? -15.195 -3.962 0.260 1.00 95.31 313 ASP A C 1
ATOM 2533 O O . ASP A 1 313 ? -15.908 -4.760 -0.362 1.00 95.31 313 ASP A O 1
ATOM 2537 N N . GLN A 1 314 ? -14.508 -4.321 1.355 1.00 96.50 314 GLN A N 1
ATOM 2538 C CA . GLN A 1 314 ? -14.419 -5.670 1.922 1.00 96.50 314 GLN A CA 1
ATOM 2539 C C . GLN A 1 314 ? -13.779 -6.703 0.980 1.00 96.50 314 GLN A C 1
ATOM 2541 O O . GLN A 1 314 ? -14.119 -7.887 1.004 1.00 96.50 314 GLN A O 1
ATOM 2546 N N . ARG A 1 315 ? -12.860 -6.258 0.120 1.00 96.88 315 ARG A N 1
ATOM 2547 C CA . ARG A 1 315 ? -12.082 -7.107 -0.784 1.00 96.88 315 ARG A CA 1
ATOM 2548 C C . ARG A 1 315 ? -10.600 -6.787 -0.665 1.00 96.88 315 ARG A C 1
ATOM 2550 O O . ARG A 1 315 ? -10.213 -5.672 -0.326 1.00 96.88 315 ARG A O 1
ATOM 2557 N N . ILE A 1 316 ? -9.777 -7.776 -0.988 1.00 98.31 316 ILE A N 1
ATOM 2558 C CA . ILE A 1 316 ? -8.345 -7.581 -1.199 1.00 98.31 316 ILE A CA 1
ATOM 2559 C C . ILE A 1 316 ? -8.151 -7.299 -2.686 1.00 98.31 316 ILE A C 1
ATOM 2561 O O . ILE A 1 316 ? -8.489 -8.128 -3.529 1.00 98.31 316 ILE A O 1
ATOM 2565 N N . HIS A 1 317 ? -7.624 -6.129 -3.007 1.00 98.44 317 HIS A N 1
ATOM 2566 C CA . HIS A 1 317 ? -7.352 -5.680 -4.364 1.00 98.44 317 HIS A CA 1
ATOM 2567 C C . HIS A 1 317 ? -5.867 -5.858 -4.662 1.00 98.44 317 HIS A C 1
ATOM 2569 O O . HIS A 1 317 ? -5.040 -5.401 -3.884 1.00 98.44 317 HIS A O 1
ATOM 2575 N N . LEU A 1 318 ? -5.536 -6.486 -5.788 1.00 98.75 318 LEU A N 1
ATOM 2576 C CA . LEU A 1 318 ? -4.191 -6.577 -6.347 1.00 98.75 318 LEU A CA 1
ATOM 2577 C C . LEU A 1 318 ? -4.131 -5.756 -7.634 1.00 98.75 318 LEU A C 1
ATOM 2579 O O . LEU A 1 318 ? -4.623 -6.180 -8.684 1.00 98.75 318 LEU A O 1
ATOM 2583 N N . PHE A 1 319 ? -3.516 -4.585 -7.544 1.00 98.81 319 PHE A N 1
ATOM 2584 C CA . PHE A 1 319 ? -3.213 -3.737 -8.690 1.00 98.81 319 PHE A CA 1
ATOM 2585 C C . PHE A 1 319 ? -1.919 -4.198 -9.354 1.00 98.81 319 PHE A C 1
ATOM 2587 O O . PHE A 1 319 ? -1.012 -4.687 -8.684 1.00 98.81 319 PHE A O 1
ATOM 2594 N N . TYR A 1 320 ? -1.848 -4.053 -10.675 1.00 98.81 320 TYR A N 1
ATOM 2595 C CA . TYR A 1 320 ? -0.655 -4.346 -11.468 1.00 98.81 320 TYR A CA 1
ATOM 2596 C C . TYR A 1 320 ? -0.653 -3.503 -12.743 1.00 98.81 320 TYR A C 1
ATOM 2598 O O . TYR A 1 320 ? -1.714 -3.162 -13.271 1.00 98.81 320 TYR A O 1
ATOM 2606 N N . CYS A 1 321 ? 0.523 -3.196 -13.282 1.00 98.38 321 CYS A N 1
ATOM 2607 C CA . CYS A 1 321 ? 0.648 -2.687 -14.645 1.00 98.38 321 CYS A CA 1
ATOM 2608 C C . CYS A 1 321 ? 0.942 -3.841 -15.615 1.00 98.38 321 CYS A C 1
ATOM 2610 O O . CYS A 1 321 ? 1.490 -4.877 -15.233 1.00 98.38 321 CYS A O 1
ATOM 2612 N N . ALA A 1 322 ? 0.535 -3.695 -16.874 1.00 98.06 322 ALA A N 1
ATOM 2613 C CA . ALA A 1 322 ? 0.837 -4.674 -17.909 1.00 98.06 322 ALA A CA 1
ATOM 2614 C C . ALA A 1 322 ? 1.181 -4.028 -19.249 1.00 98.06 322 ALA A C 1
ATOM 2616 O O . ALA A 1 322 ? 0.636 -2.973 -19.592 1.00 98.06 322 ALA A O 1
ATOM 2617 N N . GLN A 1 323 ? 2.053 -4.693 -20.014 1.00 94.69 323 GLN A N 1
ATOM 2618 C CA . GLN A 1 323 ? 2.605 -4.164 -21.260 1.00 94.69 323 GLN A CA 1
ATOM 2619 C C . GLN A 1 323 ? 2.180 -4.967 -22.488 1.00 94.69 323 GLN A C 1
ATOM 2621 O O . GLN A 1 323 ? 2.499 -6.152 -22.636 1.00 94.69 323 GLN A O 1
ATOM 2626 N N . ARG A 1 324 ? 1.575 -4.275 -23.458 1.00 92.06 324 ARG A N 1
ATOM 2627 C CA . ARG A 1 324 ? 1.369 -4.802 -24.812 1.00 92.06 324 ARG A CA 1
ATOM 2628 C C . ARG A 1 324 ? 1.968 -3.876 -25.857 1.00 92.06 324 ARG A C 1
ATOM 2630 O O . ARG A 1 324 ? 1.519 -2.741 -26.017 1.00 92.06 324 ARG A O 1
ATOM 2637 N N . GLY A 1 325 ? 2.897 -4.409 -26.651 1.00 88.50 325 GLY A N 1
ATOM 2638 C CA . GLY A 1 325 ? 3.693 -3.582 -27.556 1.00 88.50 325 GLY A CA 1
ATOM 2639 C C . GLY A 1 325 ? 4.476 -2.571 -26.727 1.00 88.50 325 GLY A C 1
ATOM 2640 O O . GLY A 1 325 ? 5.064 -2.946 -25.721 1.00 88.50 325 GLY A O 1
ATOM 2641 N N . SER A 1 326 ? 4.402 -1.295 -27.092 1.00 85.69 326 SER A N 1
ATOM 2642 C CA . SER A 1 326 ? 5.021 -0.207 -26.332 1.00 85.69 326 SER A CA 1
ATOM 2643 C C . SER A 1 326 ? 4.095 0.417 -25.280 1.00 85.69 326 SER A C 1
ATOM 2645 O O . SER A 1 326 ? 4.380 1.523 -24.852 1.00 85.69 326 SER A O 1
ATOM 2647 N N . ARG A 1 327 ? 2.941 -0.198 -24.956 1.00 92.25 327 ARG A N 1
ATOM 2648 C CA . ARG A 1 327 ? 1.896 0.446 -24.142 1.00 92.25 327 ARG A CA 1
ATOM 2649 C C . ARG A 1 327 ? 1.704 -0.194 -22.778 1.00 92.25 327 ARG A C 1
ATOM 2651 O O . ARG A 1 327 ? 1.355 -1.377 -22.723 1.00 92.25 327 ARG A O 1
ATOM 2658 N N . TRP A 1 328 ? 1.801 0.616 -21.730 1.00 96.38 328 TRP A N 1
ATOM 2659 C CA . TRP A 1 328 ? 1.498 0.266 -20.347 1.00 96.38 328 TRP A CA 1
ATOM 2660 C C . TRP A 1 328 ? 0.107 0.735 -19.931 1.00 96.38 328 TRP A C 1
ATOM 2662 O O . TRP A 1 328 ? -0.361 1.820 -20.291 1.00 96.38 328 TRP A O 1
ATOM 2672 N N . ARG A 1 329 ? -0.592 -0.136 -19.203 1.00 98.00 329 ARG A N 1
ATOM 2673 C CA . ARG A 1 329 ? -1.900 0.143 -18.599 1.00 98.00 329 ARG A CA 1
ATOM 2674 C C . ARG A 1 329 ? -1.990 -0.538 -17.245 1.00 98.00 329 ARG A C 1
ATOM 2676 O O . ARG A 1 329 ? -1.335 -1.556 -17.035 1.00 98.00 329 ARG A O 1
ATOM 2683 N N . ILE A 1 330 ? -2.869 -0.046 -16.378 1.00 98.69 330 ILE A N 1
ATOM 2684 C CA . ILE A 1 330 ? -3.074 -0.627 -15.047 1.00 98.69 330 ILE A CA 1
ATOM 2685 C C . ILE A 1 330 ? -4.330 -1.497 -15.065 1.00 98.69 330 ILE A C 1
ATOM 2687 O O . ILE A 1 330 ? -5.393 -1.092 -15.554 1.00 98.69 330 ILE A O 1
ATOM 2691 N N . GLY A 1 331 ? -4.187 -2.708 -14.542 1.00 98.44 331 GLY A N 1
ATOM 2692 C CA . GLY A 1 331 ? -5.256 -3.653 -14.280 1.00 98.44 331 GLY A CA 1
ATOM 2693 C C . GLY A 1 331 ? -5.381 -3.958 -12.794 1.00 98.44 331 GLY A C 1
ATOM 2694 O O . GLY A 1 331 ? -4.605 -3.497 -11.959 1.00 98.44 331 GLY A O 1
ATOM 2695 N N . GLU A 1 332 ? -6.401 -4.742 -12.485 1.00 98.31 332 GLU A N 1
ATOM 2696 C CA . GLU A 1 332 ? -6.762 -5.101 -11.123 1.00 98.31 332 GLU A CA 1
ATOM 2697 C C . GLU A 1 332 ? -7.282 -6.540 -11.072 1.00 98.31 332 GLU A C 1
ATOM 2699 O O . GLU A 1 332 ? -8.030 -6.995 -11.949 1.00 98.31 332 GLU A O 1
ATOM 2704 N N . ALA A 1 333 ? -6.888 -7.267 -10.037 1.00 98.50 333 ALA A N 1
ATOM 2705 C CA . ALA A 1 333 ? -7.524 -8.498 -9.606 1.00 98.50 333 ALA A CA 1
ATOM 2706 C C . ALA A 1 333 ? -8.031 -8.342 -8.173 1.00 98.50 333 ALA A C 1
ATOM 2708 O O . ALA A 1 333 ? -7.526 -7.521 -7.416 1.00 98.50 333 ALA A O 1
ATOM 2709 N N . VAL A 1 334 ? -9.032 -9.131 -7.798 1.00 98.06 334 VAL A N 1
ATOM 2710 C CA . VAL A 1 334 ? -9.632 -9.096 -6.463 1.00 98.06 334 VAL A CA 1
ATOM 2711 C C . VAL A 1 334 ? -9.684 -10.489 -5.860 1.00 98.06 334 VAL A C 1
ATOM 2713 O O . VAL A 1 334 ? -9.951 -11.461 -6.566 1.00 98.06 334 VAL A O 1
ATOM 2716 N N . ALA A 1 335 ? -9.471 -10.572 -4.555 1.00 98.25 335 ALA A N 1
ATOM 2717 C CA . ALA A 1 335 ? -9.684 -11.763 -3.752 1.00 98.25 335 ALA A CA 1
ATOM 2718 C C . ALA A 1 335 ? -10.703 -11.470 -2.646 1.00 98.25 335 ALA A C 1
ATOM 2720 O O . ALA A 1 335 ? -10.749 -10.371 -2.082 1.00 98.25 335 ALA A O 1
ATOM 2721 N N . THR A 1 336 ? -11.526 -12.470 -2.334 1.00 97.50 336 THR A N 1
ATOM 2722 C CA . THR A 1 336 ? -12.407 -12.425 -1.165 1.00 97.50 336 THR A CA 1
ATOM 2723 C C . THR A 1 336 ? -11.598 -12.835 0.069 1.00 97.50 336 THR A C 1
ATOM 2725 O O . THR A 1 336 ? -11.027 -13.930 0.062 1.00 97.50 336 THR A O 1
ATOM 2728 N N . PRO A 1 337 ? -11.507 -11.988 1.108 1.00 97.19 337 PRO A N 1
ATOM 2729 C CA . PRO A 1 337 ? -10.886 -12.363 2.373 1.00 97.19 337 PRO A CA 1
ATOM 2730 C C . PRO A 1 337 ? -11.744 -13.387 3.128 1.00 97.19 337 PRO A C 1
ATOM 2732 O O . PRO A 1 337 ? -12.958 -13.456 2.944 1.00 97.19 337 PRO A O 1
ATOM 2735 N N . GLN A 1 338 ? -11.103 -14.155 4.004 1.00 97.75 338 GLN A N 1
ATOM 2736 C CA . GLN A 1 338 ? -11.762 -14.981 5.014 1.00 97.75 338 GLN A CA 1
ATOM 2737 C C . GLN A 1 338 ? -11.355 -14.486 6.400 1.00 97.75 338 GLN A C 1
ATOM 2739 O O . GLN A 1 338 ? -10.205 -14.675 6.799 1.00 97.75 338 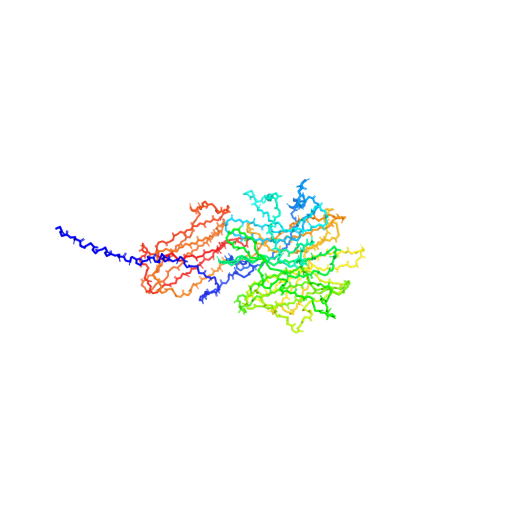GLN A O 1
ATOM 2744 N N . PHE A 1 339 ? -12.280 -13.829 7.091 1.00 98.12 339 PHE A N 1
ATOM 2745 C CA . PHE A 1 339 ? -12.123 -13.263 8.425 1.00 98.12 339 PHE A CA 1
ATOM 2746 C C . PHE A 1 339 ? -12.493 -14.268 9.518 1.00 98.12 339 PHE A C 1
ATOM 2748 O O . PHE A 1 339 ? -13.373 -15.109 9.338 1.00 98.12 339 PHE A O 1
ATOM 2755 N N . VAL A 1 340 ? -11.837 -14.141 10.670 1.00 98.12 340 VAL A N 1
ATOM 2756 C CA . VAL A 1 340 ? -12.295 -14.739 11.935 1.00 98.12 340 VAL A CA 1
ATOM 2757 C C . VAL A 1 340 ? -13.558 -14.036 12.448 1.00 98.12 340 VAL A C 1
ATOM 2759 O O . VAL A 1 340 ? -13.822 -12.900 12.072 1.00 98.12 340 VAL A O 1
ATOM 2762 N N . GLU A 1 341 ? -14.335 -14.693 13.309 1.00 98.25 341 GLU A N 1
ATOM 2763 C CA . GLU A 1 341 ? -15.660 -14.201 13.731 1.00 98.25 341 GLU A CA 1
ATOM 2764 C C . GLU A 1 341 ? -15.607 -13.069 14.767 1.00 98.25 341 GLU A C 1
ATOM 2766 O O . GLU A 1 341 ? -16.464 -12.186 14.750 1.00 98.25 341 GLU A O 1
ATOM 2771 N N . GLU A 1 342 ? -14.611 -13.077 15.660 1.00 98.50 342 GLU A N 1
ATOM 2772 C CA . GLU A 1 342 ? -14.468 -12.081 16.726 1.00 98.50 342 GLU A CA 1
ATOM 2773 C C . GLU A 1 342 ? -13.008 -11.666 16.943 1.00 98.50 342 GLU A C 1
ATOM 2775 O O . GLU A 1 342 ? -12.093 -12.499 16.942 1.00 98.50 342 GLU A O 1
ATOM 2780 N N . GLY A 1 343 ? -12.810 -10.372 17.204 1.00 98.25 343 GLY A N 1
ATOM 2781 C CA . GLY A 1 343 ? -11.532 -9.776 17.574 1.00 98.25 343 GLY A CA 1
ATOM 2782 C C . GLY A 1 343 ? -11.698 -8.668 18.607 1.00 98.25 343 GLY A C 1
ATOM 2783 O O . GLY A 1 343 ? -12.751 -8.039 18.704 1.00 98.25 343 GLY A O 1
ATOM 2784 N N . VAL A 1 344 ? -10.657 -8.453 19.409 1.00 98.25 344 VAL A N 1
ATOM 2785 C CA . VAL A 1 344 ? -10.674 -7.495 20.520 1.00 98.25 344 VAL A CA 1
ATOM 2786 C C . VAL A 1 344 ? -9.386 -6.687 20.529 1.00 98.25 344 VAL A C 1
ATOM 2788 O O . VAL A 1 344 ? -8.293 -7.243 20.420 1.00 98.25 344 VAL A O 1
ATOM 2791 N N . TRP A 1 345 ? -9.527 -5.379 20.701 1.00 97.94 345 TRP A N 1
ATOM 2792 C CA . TRP A 1 345 ? -8.439 -4.440 20.958 1.00 97.94 345 TRP A CA 1
ATOM 2793 C C . TRP A 1 345 ? -8.707 -3.724 22.276 1.00 97.94 345 TRP A C 1
ATOM 2795 O O . TRP A 1 345 ? -9.842 -3.324 22.513 1.00 97.94 345 TRP A O 1
ATOM 2805 N N . VAL A 1 346 ? -7.695 -3.545 23.124 1.00 97.75 346 VAL A N 1
ATOM 2806 C CA . VAL A 1 346 ? -7.810 -2.799 24.386 1.00 97.75 346 VAL A CA 1
ATOM 2807 C C . VAL A 1 346 ? -6.671 -1.797 24.490 1.00 97.75 346 VAL A C 1
ATOM 2809 O O . VAL A 1 346 ? -5.498 -2.169 24.424 1.00 97.75 346 VAL A O 1
ATOM 2812 N N . SER A 1 347 ? -7.009 -0.525 24.684 1.00 97.19 347 SER A N 1
ATOM 2813 C CA . SER A 1 347 ? -6.040 0.549 24.881 1.00 97.19 347 SER A CA 1
ATOM 2814 C C . SER A 1 347 ? -5.234 0.361 26.168 1.00 97.19 347 SER A C 1
ATOM 2816 O O . SER A 1 347 ? -5.669 -0.286 27.126 1.00 97.19 347 SER A O 1
ATOM 2818 N N . ARG A 1 348 ? -4.086 1.039 26.245 1.00 95.69 348 ARG A N 1
ATOM 2819 C CA . ARG A 1 348 ? -3.463 1.353 27.537 1.00 95.69 348 ARG A CA 1
ATOM 2820 C C . ARG A 1 348 ? -4.401 2.179 28.418 1.00 95.69 348 ARG A C 1
ATOM 2822 O O . ARG A 1 348 ? -5.386 2.751 27.950 1.00 95.69 348 ARG A O 1
ATOM 2829 N N . SER A 1 349 ? -4.059 2.227 29.702 1.00 95.88 349 SER A N 1
ATOM 2830 C CA . SER A 1 349 ? -4.709 3.094 30.683 1.00 95.88 349 SER A CA 1
ATOM 2831 C C . SER A 1 349 ? -4.538 4.565 30.295 1.00 95.88 349 SER A C 1
ATOM 2833 O O . SER A 1 349 ? -3.419 5.022 30.062 1.00 95.88 349 SER A O 1
ATOM 2835 N N . ILE A 1 350 ? -5.644 5.297 30.218 1.00 95.31 350 ILE A N 1
ATOM 2836 C CA . ILE A 1 350 ? -5.701 6.719 29.882 1.00 95.31 350 ILE A CA 1
ATOM 2837 C C . ILE A 1 350 ? -5.883 7.491 31.186 1.00 95.31 350 ILE A C 1
ATOM 2839 O O . ILE A 1 350 ? -6.852 7.271 31.906 1.00 95.31 350 ILE A O 1
ATOM 2843 N N . HIS A 1 351 ? -4.940 8.383 31.493 1.00 94.62 351 HIS A N 1
ATOM 2844 C CA . HIS A 1 351 ? -4.882 9.126 32.763 1.00 94.62 351 HIS A CA 1
ATOM 2845 C C . HIS A 1 351 ? -5.245 10.610 32.631 1.00 94.62 351 HIS A C 1
ATOM 2847 O O . HIS A 1 351 ? -5.293 11.326 33.627 1.00 94.62 351 HIS A O 1
ATOM 2853 N N . GLN A 1 352 ? -5.467 11.079 31.408 1.00 90.81 352 GLN A N 1
ATOM 2854 C CA . GLN A 1 352 ? -5.849 12.457 31.123 1.00 90.81 352 GLN A CA 1
ATOM 2855 C C . GLN A 1 352 ? -7.371 12.579 31.036 1.00 90.81 352 GLN A C 1
ATOM 2857 O O . GLN A 1 352 ? -8.044 11.635 30.613 1.00 90.81 352 GLN A O 1
ATOM 2862 N N . ASN A 1 353 ? -7.899 13.747 31.395 1.00 89.06 353 ASN A N 1
ATOM 2863 C CA . ASN A 1 353 ? -9.306 14.052 31.171 1.00 89.06 353 ASN A CA 1
ATOM 2864 C C . ASN A 1 353 ? -9.578 14.133 29.665 1.00 89.06 353 ASN A C 1
ATOM 2866 O O . ASN A 1 353 ? -8.780 14.690 28.910 1.00 89.06 353 ASN A O 1
ATOM 2870 N N . VAL A 1 354 ? -10.680 13.521 29.250 1.00 92.00 354 VAL A N 1
ATOM 2871 C CA . VAL A 1 354 ? -11.134 13.450 27.863 1.00 92.00 354 VAL A CA 1
ATOM 2872 C C . VAL A 1 354 ? -12.636 13.687 27.891 1.00 92.00 354 VAL A C 1
ATOM 2874 O O . VAL A 1 354 ? -13.355 12.902 28.504 1.00 92.00 354 VAL A O 1
ATOM 2877 N N . GLU A 1 355 ? -13.115 14.736 27.234 1.00 93.38 355 GLU A N 1
ATOM 2878 C CA . GLU A 1 355 ? -14.547 14.977 27.060 1.00 93.38 355 GLU A CA 1
ATOM 2879 C C . GLU A 1 355 ? -15.185 13.961 26.110 1.00 93.38 355 GLU A C 1
ATOM 2881 O O . GLU A 1 355 ? -16.273 13.449 26.386 1.00 93.38 355 GLU A O 1
ATOM 2886 N N . LYS A 1 356 ? -14.535 13.657 24.975 1.00 94.81 356 LYS A N 1
ATOM 2887 C CA . LYS A 1 356 ? -15.120 12.787 23.941 1.00 94.81 356 LYS A CA 1
ATOM 2888 C C . LYS A 1 356 ? -14.131 11.814 23.319 1.00 94.81 356 LYS A C 1
ATOM 2890 O O . LYS A 1 356 ? -12.967 12.131 23.090 1.00 94.81 356 LYS A O 1
ATOM 2895 N N . ILE A 1 357 ? -14.635 10.649 22.925 1.00 95.56 357 ILE A N 1
ATOM 2896 C CA . ILE A 1 357 ? -13.931 9.723 22.032 1.00 95.56 357 ILE A CA 1
ATOM 2897 C C . ILE A 1 357 ? -14.555 9.826 20.646 1.00 95.56 357 ILE A C 1
ATOM 2899 O O . ILE A 1 357 ? -15.750 9.589 20.490 1.00 95.56 357 ILE A O 1
ATOM 2903 N N . GLN A 1 358 ? -13.751 10.122 19.630 1.00 95.25 358 GLN A N 1
ATOM 2904 C CA . GLN A 1 358 ? -14.172 10.078 18.234 1.00 95.25 358 GLN A CA 1
ATOM 2905 C C . GLN A 1 358 ? -13.598 8.839 17.544 1.00 95.25 358 GLN A C 1
ATOM 2907 O O . GLN A 1 358 ? -12.390 8.607 17.574 1.00 95.25 358 GLN A O 1
ATOM 2912 N N . ILE A 1 359 ? -14.456 8.068 16.877 1.00 96.44 359 ILE A N 1
ATOM 2913 C CA . ILE A 1 359 ? -14.070 6.852 16.150 1.00 96.44 359 ILE A CA 1
ATOM 2914 C C . ILE A 1 359 ? -14.550 6.954 14.705 1.00 96.44 359 ILE A C 1
ATOM 2916 O O . ILE A 1 359 ? -15.714 7.276 14.458 1.00 96.44 359 ILE A O 1
ATOM 2920 N N . VAL A 1 360 ? -13.662 6.653 13.754 1.00 96.69 360 VAL A N 1
ATOM 2921 C CA . VAL A 1 360 ? -13.965 6.588 12.314 1.00 96.69 360 VAL A CA 1
ATOM 2922 C C . VAL A 1 360 ? -13.840 5.145 11.833 1.00 96.69 360 VAL A C 1
ATOM 2924 O O . VAL A 1 360 ? -12.779 4.541 11.999 1.00 96.69 360 VAL A O 1
ATOM 2927 N N . TYR A 1 361 ? -14.904 4.593 11.244 1.00 97.69 361 TYR A N 1
ATOM 2928 C CA . TYR A 1 361 ? -15.003 3.153 10.975 1.00 97.69 361 TYR A CA 1
ATOM 2929 C C . TYR A 1 361 ? -15.907 2.790 9.782 1.00 97.69 361 TYR A C 1
ATOM 2931 O O . TYR A 1 361 ? -16.808 3.546 9.425 1.00 97.69 361 TYR A O 1
ATOM 2939 N N . GLU A 1 362 ? -15.698 1.614 9.182 1.00 97.25 362 GLU A N 1
ATOM 2940 C CA . GLU A 1 362 ? -16.671 0.920 8.325 1.00 97.25 362 GLU A CA 1
ATOM 2941 C C . GLU A 1 362 ? -17.447 -0.111 9.147 1.00 97.25 362 GLU A C 1
ATOM 2943 O O . GLU A 1 362 ? -16.867 -0.835 9.958 1.00 97.25 362 GLU A O 1
ATOM 2948 N N . LEU A 1 363 ? -18.755 -0.215 8.897 1.00 96.38 363 LEU A N 1
ATOM 2949 C CA . LEU A 1 363 ? -19.624 -1.207 9.538 1.00 96.38 363 LEU A CA 1
ATOM 2950 C C . LEU A 1 363 ? -20.503 -1.924 8.496 1.00 96.38 363 LEU A C 1
ATOM 2952 O O . LEU A 1 363 ? -21.684 -1.583 8.347 1.00 96.38 363 LEU A O 1
ATOM 2956 N N . PRO A 1 364 ? -19.951 -2.883 7.727 1.00 96.31 364 PRO A N 1
ATOM 2957 C CA . PRO A 1 364 ? -20.701 -3.647 6.728 1.00 96.31 364 PRO A CA 1
ATOM 2958 C C . PRO A 1 364 ? -21.935 -4.367 7.301 1.00 96.31 364 PRO A C 1
ATOM 2960 O O . PRO A 1 364 ? -22.032 -4.635 8.500 1.00 96.31 364 PRO A O 1
ATOM 2963 N N . MET A 1 365 ? -22.903 -4.706 6.443 1.00 94.75 365 MET A N 1
ATOM 2964 C CA . MET A 1 365 ? -24.003 -5.617 6.809 1.00 94.75 365 MET A CA 1
ATOM 2965 C C . MET A 1 365 ? -23.451 -6.968 7.289 1.00 94.75 365 MET A C 1
ATOM 2967 O O . MET A 1 365 ? -22.512 -7.474 6.680 1.00 94.75 365 MET A O 1
ATOM 2971 N N . GLY A 1 366 ? -24.041 -7.534 8.348 1.00 95.88 366 GLY A N 1
ATOM 2972 C CA . GLY A 1 366 ? -23.557 -8.771 8.983 1.00 95.88 366 GLY A CA 1
ATOM 2973 C C . GLY A 1 366 ? -22.404 -8.578 9.978 1.00 95.88 366 GLY A C 1
ATOM 2974 O O . GLY A 1 366 ? -21.813 -9.533 10.464 1.00 95.88 366 GLY A O 1
ATOM 2975 N N . THR A 1 367 ? -22.048 -7.331 10.293 1.00 98.12 367 THR A N 1
ATOM 2976 C CA . THR A 1 367 ? -20.975 -7.036 11.252 1.00 98.12 367 THR A CA 1
ATOM 2977 C C . THR A 1 367 ? -21.470 -6.162 12.395 1.00 98.12 367 THR A C 1
ATOM 2979 O O . THR A 1 367 ? -22.427 -5.396 12.232 1.00 98.12 367 THR A O 1
ATOM 2982 N N . ALA A 1 368 ? -20.795 -6.263 13.538 1.00 98.19 368 ALA A N 1
ATOM 2983 C CA . ALA A 1 368 ? -21.007 -5.424 14.708 1.00 98.19 368 ALA A CA 1
ATOM 2984 C C . ALA A 1 368 ? -19.662 -4.916 15.246 1.00 98.19 368 ALA A C 1
ATOM 2986 O O . ALA A 1 368 ? -18.654 -5.623 15.215 1.00 98.19 368 ALA A O 1
ATOM 2987 N N . LEU A 1 369 ? -19.663 -3.680 15.740 1.00 98.50 369 LEU A N 1
ATOM 2988 C CA . LEU A 1 369 ? -18.526 -3.054 16.403 1.00 98.50 369 LEU A CA 1
ATOM 2989 C C . LEU A 1 369 ? -19.033 -2.408 17.688 1.00 98.50 369 LEU A C 1
ATOM 2991 O O . LEU A 1 369 ? -19.968 -1.610 17.650 1.00 98.50 369 LEU A O 1
ATOM 2995 N N . GLU A 1 370 ? -18.438 -2.769 18.813 1.00 98.31 370 GLU A N 1
ATOM 2996 C CA . GLU A 1 370 ? -18.835 -2.311 20.143 1.00 98.31 370 GLU A CA 1
ATOM 2997 C C . GLU A 1 370 ? -17.647 -1.647 20.834 1.00 98.31 370 GLU A C 1
ATOM 2999 O O . GLU A 1 370 ? -16.516 -2.128 20.737 1.00 98.31 370 GLU A O 1
ATOM 3004 N N . VAL A 1 371 ? -17.908 -0.530 21.510 1.00 98.06 371 VAL A N 1
ATOM 3005 C CA . VAL A 1 371 ? -16.927 0.182 22.330 1.00 98.06 371 VAL A CA 1
ATOM 3006 C C . VAL A 1 371 ? -17.175 -0.158 23.790 1.00 98.06 371 VAL A C 1
ATOM 3008 O O . VAL A 1 371 ? -18.287 0.005 24.284 1.00 98.06 371 VAL A O 1
ATOM 3011 N N . ASP A 1 372 ? -16.130 -0.605 24.471 1.00 97.62 372 ASP A N 1
ATOM 3012 C CA . ASP A 1 372 ? -16.143 -1.042 25.862 1.00 97.62 372 ASP A CA 1
ATOM 3013 C C . ASP A 1 372 ? -15.296 -0.085 26.710 1.00 97.62 372 ASP A C 1
ATOM 3015 O O . ASP A 1 372 ? -14.074 -0.091 26.610 1.00 97.62 372 ASP A O 1
ATOM 3019 N N . ILE A 1 373 ? -15.903 0.776 27.523 1.00 97.50 373 ILE A N 1
ATOM 3020 C CA . ILE A 1 373 ? -15.176 1.765 28.334 1.00 97.50 373 ILE A CA 1
ATOM 3021 C C . ILE A 1 373 ? -15.199 1.328 29.792 1.00 97.50 373 ILE A C 1
ATOM 3023 O O . ILE A 1 373 ? -16.268 1.077 30.351 1.00 97.50 373 ILE A O 1
ATOM 3027 N N . ARG A 1 374 ? -14.020 1.248 30.416 1.00 96.69 374 ARG A N 1
ATOM 3028 C CA . ARG A 1 374 ? -13.868 0.810 31.812 1.00 96.69 374 ARG A CA 1
ATOM 3029 C C . ARG A 1 374 ? -13.035 1.798 32.619 1.00 96.69 374 ARG A C 1
ATOM 3031 O O . ARG A 1 374 ? -11.877 2.014 32.271 1.00 96.69 374 ARG A O 1
ATOM 3038 N N . SER A 1 375 ? -13.603 2.329 33.696 1.00 95.56 375 SER A N 1
ATOM 3039 C CA . SER A 1 375 ? -12.930 3.043 34.793 1.00 95.56 375 SER A CA 1
ATOM 3040 C C . SER A 1 375 ? -13.048 2.217 36.092 1.00 95.56 375 SER A C 1
ATOM 3042 O O . SER A 1 375 ? -13.750 1.202 36.094 1.00 95.56 375 SER A O 1
ATOM 3044 N N . PRO A 1 376 ? -12.376 2.582 37.203 1.00 93.81 376 PRO A N 1
ATOM 3045 C CA . PRO A 1 376 ? -12.453 1.835 38.463 1.00 93.81 376 PRO A CA 1
ATOM 3046 C C . PRO A 1 376 ? -13.876 1.644 38.999 1.00 93.81 376 PRO A C 1
ATOM 3048 O O . PRO A 1 376 ? -14.168 0.651 39.658 1.00 93.81 376 PRO A O 1
ATOM 3051 N N . ASP A 1 377 ? -14.746 2.607 38.725 1.00 92.88 377 ASP A N 1
ATOM 3052 C CA . ASP A 1 377 ? -16.096 2.730 39.258 1.00 92.88 377 ASP A CA 1
ATOM 3053 C C . ASP A 1 377 ? -17.192 2.496 38.210 1.00 92.88 377 ASP A C 1
ATOM 3055 O O . ASP A 1 377 ? -18.367 2.388 38.570 1.00 92.88 377 ASP A O 1
ATOM 3059 N N . LYS A 1 378 ? -16.840 2.411 36.919 1.00 94.31 378 LYS A N 1
ATOM 3060 C CA . LYS A 1 378 ? -17.828 2.372 35.842 1.00 94.31 378 LYS A CA 1
ATOM 3061 C C . LYS A 1 378 ? -17.416 1.504 34.663 1.00 94.31 378 LYS A C 1
ATOM 3063 O O . LYS A 1 378 ? -16.259 1.440 34.255 1.00 94.31 378 LYS A O 1
ATOM 3068 N N . HIS A 1 379 ? -18.418 0.863 34.075 1.00 96.06 379 HIS A N 1
ATOM 3069 C CA . HIS A 1 379 ? -18.292 0.047 32.878 1.00 96.06 379 HIS A CA 1
ATOM 3070 C C . HIS A 1 379 ? -19.449 0.374 31.935 1.00 96.06 379 HIS A C 1
ATOM 3072 O O . HIS A 1 379 ? -20.611 0.306 32.332 1.00 96.06 379 HIS A O 1
ATOM 3078 N N . VAL A 1 380 ? -19.128 0.784 30.709 1.00 96.19 380 VAL A N 1
ATOM 3079 C CA . VAL A 1 380 ? -20.111 1.185 29.697 1.00 96.19 380 VAL A CA 1
ATOM 3080 C C . VAL A 1 380 ? -19.806 0.478 28.384 1.00 96.19 380 VAL A C 1
ATOM 3082 O O . VAL A 1 380 ? -18.686 0.553 27.885 1.00 96.19 380 VAL A O 1
ATOM 3085 N N . GLN A 1 381 ? -20.821 -0.162 27.806 1.00 96.75 381 GLN A N 1
ATOM 3086 C CA . GLN A 1 381 ? -20.758 -0.783 26.485 1.00 96.75 381 GLN A CA 1
ATOM 3087 C C . GLN A 1 381 ? -21.652 -0.029 25.509 1.00 96.75 381 GLN A C 1
ATOM 3089 O O . GLN A 1 381 ? -22.826 0.220 25.787 1.00 96.75 381 GLN A O 1
ATOM 3094 N N . ILE A 1 382 ? -21.089 0.348 24.365 1.00 96.75 382 ILE A N 1
ATOM 3095 C CA . ILE A 1 382 ? -21.752 1.192 23.373 1.00 96.75 382 ILE A CA 1
ATOM 3096 C C . ILE A 1 382 ? -21.631 0.523 22.000 1.00 96.75 382 ILE A C 1
ATOM 3098 O O . ILE A 1 382 ? -20.554 0.558 21.397 1.00 96.75 382 ILE A O 1
ATOM 3102 N N . PRO A 1 383 ? -22.712 -0.075 21.467 1.00 97.06 383 PRO A N 1
ATOM 3103 C CA . PRO A 1 383 ? -22.709 -0.575 20.101 1.00 97.06 383 PRO A CA 1
ATOM 3104 C C . PRO A 1 383 ? -22.662 0.598 19.116 1.00 97.06 383 PRO A C 1
ATOM 3106 O O . PRO A 1 383 ? -23.454 1.541 19.196 1.00 97.06 383 PRO A O 1
ATOM 3109 N N . LEU A 1 384 ? -21.741 0.535 18.158 1.00 96.25 384 LEU A N 1
ATOM 3110 C CA . LEU A 1 384 ? -21.648 1.518 17.089 1.00 96.25 384 LEU A CA 1
ATOM 3111 C C . LEU A 1 384 ? -22.704 1.248 16.015 1.00 96.25 384 LEU A C 1
ATOM 3113 O O . LEU A 1 384 ? -23.079 0.105 15.747 1.00 96.25 384 LEU A O 1
ATOM 3117 N N . SER A 1 385 ? -23.205 2.313 15.389 1.00 93.62 385 SER A N 1
ATOM 3118 C CA . SER A 1 385 ? -24.331 2.235 14.459 1.00 93.62 385 SER A CA 1
ATOM 3119 C C . SER A 1 385 ? -24.095 3.041 13.185 1.00 93.62 385 SER A C 1
ATOM 3121 O O . SER A 1 385 ? -23.254 3.929 13.107 1.00 93.62 385 SER A O 1
ATOM 3123 N N . ARG A 1 386 ? -24.896 2.766 12.156 1.00 91.25 386 ARG A N 1
ATOM 3124 C CA . ARG A 1 386 ? -24.786 3.419 10.842 1.00 91.25 386 ARG A CA 1
ATOM 3125 C C . ARG A 1 386 ? -25.492 4.780 10.766 1.00 91.25 386 ARG A C 1
ATOM 3127 O O . ARG A 1 386 ? -25.723 5.275 9.664 1.00 91.25 386 ARG A O 1
ATOM 3134 N N . SER A 1 387 ? -25.888 5.362 11.901 1.00 77.19 387 SER A N 1
ATOM 3135 C CA . SER A 1 387 ? -26.774 6.535 11.944 1.00 77.19 387 SER A CA 1
ATOM 3136 C C . SER A 1 387 ? -26.098 7.839 11.510 1.00 77.19 387 SER A C 1
ATOM 3138 O O . SER A 1 387 ? -26.763 8.712 10.955 1.00 77.19 387 SER A O 1
ATOM 3140 N N . HIS A 1 388 ? -24.783 7.977 11.707 1.00 73.94 388 HIS A N 1
ATOM 3141 C CA . HIS A 1 388 ? -24.064 9.232 11.467 1.00 73.94 388 HIS A CA 1
ATOM 3142 C C . HIS A 1 388 ? -22.985 9.081 10.395 1.00 73.94 388 HIS A C 1
ATOM 3144 O O . HIS A 1 388 ? -21.805 8.839 10.661 1.00 73.94 388 HIS A O 1
ATOM 3150 N N . ARG A 1 389 ? -23.392 9.273 9.136 1.00 77.69 389 ARG A N 1
ATOM 3151 C CA . ARG A 1 389 ? -22.438 9.488 8.046 1.00 77.69 389 ARG A CA 1
ATOM 3152 C C . ARG A 1 389 ? -21.995 10.947 8.056 1.00 77.69 389 ARG A C 1
ATOM 3154 O O . ARG A 1 389 ? -22.812 11.846 7.884 1.00 77.69 389 ARG A O 1
ATOM 3161 N N . SER A 1 390 ? -20.697 11.178 8.219 1.00 80.44 390 SER A N 1
ATOM 3162 C CA . SER A 1 390 ? -20.140 12.532 8.156 1.00 80.44 390 SER A CA 1
ATOM 3163 C C . SER A 1 390 ? -19.815 12.931 6.718 1.00 80.44 390 SER A C 1
ATOM 3165 O O . SER A 1 390 ? -19.377 12.104 5.913 1.00 80.44 390 SER A O 1
ATOM 3167 N N . ALA A 1 391 ? -20.029 14.208 6.394 1.00 83.50 391 ALA A N 1
ATOM 3168 C CA . ALA A 1 391 ? -19.587 14.780 5.127 1.00 83.50 391 ALA A CA 1
ATOM 3169 C C . ALA A 1 391 ? -18.064 14.613 4.970 1.00 83.50 391 ALA A C 1
ATOM 3171 O O . ALA A 1 391 ? -17.324 14.648 5.951 1.00 83.50 391 ALA A O 1
ATOM 3172 N N . GLY A 1 392 ? -17.601 14.397 3.738 1.00 88.75 392 GLY A N 1
ATOM 3173 C CA . GLY A 1 392 ? -16.179 14.191 3.432 1.00 88.75 392 GLY A CA 1
ATOM 3174 C C . GLY A 1 392 ? -15.669 12.751 3.579 1.00 88.75 392 GLY A C 1
ATOM 3175 O O . GLY A 1 392 ? -14.579 12.459 3.094 1.00 88.75 392 GLY A O 1
ATOM 3176 N N . LEU A 1 393 ? -16.451 11.834 4.163 1.00 93.56 393 LEU A N 1
ATOM 3177 C CA . LEU A 1 393 ? -16.096 10.414 4.261 1.00 93.56 393 LEU A CA 1
ATOM 3178 C C . LEU A 1 393 ? -16.605 9.595 3.062 1.00 93.56 393 LEU A C 1
ATOM 3180 O O . LEU A 1 393 ? -17.661 9.885 2.472 1.00 93.56 393 LEU A O 1
ATOM 3184 N N . ARG A 1 394 ? -15.873 8.523 2.725 1.00 93.75 394 ARG A N 1
ATOM 3185 C CA . ARG A 1 394 ? -16.290 7.542 1.714 1.00 93.75 394 ARG A CA 1
ATOM 3186 C C . ARG A 1 394 ? -17.640 6.922 2.075 1.00 93.75 394 ARG A C 1
ATOM 3188 O O . ARG A 1 394 ? -18.103 6.936 3.217 1.00 93.75 394 ARG A O 1
ATOM 3195 N N . ARG A 1 395 ? -18.312 6.376 1.063 1.00 90.50 395 ARG A N 1
ATOM 3196 C CA . ARG A 1 395 ? -19.543 5.609 1.268 1.00 90.50 395 ARG A CA 1
ATOM 3197 C C . ARG A 1 395 ? -19.244 4.413 2.180 1.00 90.50 395 ARG A C 1
ATOM 3199 O O . ARG A 1 395 ? -18.256 3.729 1.968 1.00 90.50 395 ARG A O 1
ATOM 3206 N N . GLY A 1 396 ? -20.105 4.174 3.169 1.00 90.94 396 GLY A N 1
ATOM 3207 C CA . GLY A 1 396 ? -19.939 3.071 4.125 1.00 90.94 396 GLY A CA 1
ATOM 3208 C C . GLY A 1 396 ? -18.981 3.358 5.285 1.00 90.94 396 GLY A C 1
ATOM 3209 O O . GLY A 1 396 ? -18.858 2.509 6.162 1.00 90.94 396 GLY A O 1
ATOM 3210 N N . VAL A 1 397 ? -18.363 4.546 5.320 1.00 95.19 397 VAL A N 1
ATOM 3211 C CA . VAL A 1 397 ? -17.552 5.019 6.446 1.00 95.19 397 VAL A CA 1
ATOM 3212 C C . VAL A 1 397 ? -18.388 5.960 7.319 1.00 95.19 397 VAL A C 1
ATOM 3214 O O . VAL A 1 397 ? -19.053 6.878 6.826 1.00 95.19 397 VAL A O 1
ATOM 3217 N N . TYR A 1 398 ? -18.337 5.729 8.624 1.00 95.75 398 TYR A N 1
ATOM 3218 C CA . TYR A 1 398 ? -19.087 6.428 9.658 1.00 95.75 398 TYR A CA 1
ATOM 3219 C C . TYR A 1 398 ? -18.138 7.089 10.651 1.00 95.75 398 TYR A C 1
ATOM 3221 O O . TYR A 1 398 ? -16.963 6.731 10.757 1.00 95.75 398 TYR A O 1
ATOM 3229 N N . ARG A 1 399 ? -18.668 8.067 11.386 1.00 95.44 399 ARG A N 1
ATOM 3230 C CA . ARG A 1 399 ? -17.978 8.703 12.506 1.00 95.44 399 ARG A CA 1
ATOM 3231 C C . ARG A 1 399 ? -18.935 8.788 13.682 1.00 95.44 399 ARG A C 1
ATOM 3233 O O . ARG A 1 399 ? -20.041 9.302 13.524 1.00 95.44 399 ARG A O 1
ATOM 3240 N N . THR A 1 400 ? -18.487 8.332 14.842 1.00 95.06 400 THR A N 1
ATOM 3241 C CA . THR A 1 400 ? -19.234 8.428 16.099 1.00 95.06 400 THR A CA 1
ATOM 3242 C C . THR A 1 400 ? -18.403 9.190 17.117 1.00 95.06 400 THR A C 1
ATOM 3244 O O . THR A 1 400 ? -17.194 8.981 17.201 1.00 95.06 400 THR A O 1
ATOM 3247 N N . GLU A 1 401 ? -19.061 10.063 17.874 1.00 94.56 401 GLU A N 1
ATOM 3248 C CA . GLU A 1 401 ? -18.503 10.706 19.060 1.00 94.56 401 GLU A CA 1
ATOM 3249 C C . GLU A 1 401 ? -19.223 10.163 20.292 1.00 94.56 401 GLU A C 1
ATOM 3251 O O . GLU A 1 401 ? -20.452 10.103 20.318 1.00 94.56 401 GLU A O 1
ATOM 3256 N N . ILE A 1 402 ? -18.453 9.735 21.284 1.00 94.56 402 ILE A N 1
ATOM 3257 C CA . ILE A 1 402 ? -18.941 9.238 22.568 1.00 94.56 402 ILE A CA 1
ATOM 3258 C C . ILE A 1 402 ? -18.571 10.276 23.616 1.00 94.56 402 ILE A C 1
ATOM 3260 O O . ILE A 1 402 ? -17.388 10.537 23.816 1.00 94.56 402 ILE A O 1
ATOM 3264 N N . ASP A 1 403 ? -19.576 10.851 24.266 1.00 94.31 403 ASP A N 1
ATOM 3265 C CA . ASP A 1 403 ? -19.407 11.836 25.333 1.00 94.31 403 ASP A CA 1
ATOM 3266 C C . ASP A 1 403 ? -19.098 11.132 26.661 1.00 94.31 403 ASP A C 1
ATOM 3268 O O . ASP A 1 403 ? -19.966 10.482 27.244 1.00 94.31 403 ASP A O 1
ATOM 3272 N N . LEU A 1 404 ? -17.849 11.216 27.119 1.00 91.88 404 LEU A N 1
ATOM 3273 C CA . LEU A 1 404 ? -17.398 10.577 28.355 1.00 91.88 404 LEU A CA 1
ATOM 3274 C C . LEU A 1 404 ? -17.909 11.300 29.601 1.00 91.88 404 LEU A C 1
ATOM 3276 O O . LEU A 1 404 ? -18.190 10.644 30.607 1.00 91.88 404 LEU A O 1
ATOM 3280 N N . SER A 1 405 ? -18.085 12.619 29.518 1.00 84.62 405 SER A N 1
ATOM 3281 C CA . SER A 1 405 ? -18.622 13.447 30.599 1.00 84.62 405 SER A CA 1
ATOM 3282 C C . SER A 1 405 ? -20.076 13.080 30.894 1.00 84.62 405 SER A C 1
ATOM 3284 O O . SER A 1 405 ? -20.442 12.853 32.048 1.00 84.62 405 SER A O 1
ATOM 3286 N N . ALA A 1 406 ? -20.896 12.913 29.853 1.00 88.69 406 ALA A N 1
ATOM 3287 C CA . ALA A 1 406 ? -22.271 12.428 29.974 1.00 88.69 406 ALA A CA 1
ATOM 3288 C C . ALA A 1 406 ? -22.329 10.994 30.523 1.00 88.69 406 ALA A C 1
ATOM 3290 O O . ALA A 1 406 ? -23.244 10.640 31.269 1.00 88.69 406 ALA A O 1
ATOM 3291 N N . GLN A 1 407 ? -21.328 10.175 30.194 1.00 86.44 407 GLN A N 1
ATOM 3292 C CA . GLN A 1 407 ? -21.168 8.834 30.747 1.00 86.44 407 GLN A CA 1
ATOM 3293 C C . GLN A 1 407 ? -20.511 8.828 32.132 1.00 86.44 407 GLN A C 1
ATOM 3295 O O . GLN A 1 407 ? -20.359 7.746 32.682 1.00 86.44 407 GLN A O 1
ATOM 3300 N N . GLN A 1 408 ? -20.164 9.971 32.737 1.00 89.12 408 GLN A N 1
ATOM 3301 C CA . GLN A 1 408 ? -19.504 10.071 34.051 1.00 89.12 408 GLN A CA 1
ATOM 3302 C C . GLN A 1 408 ? -18.303 9.114 34.196 1.00 89.12 408 GLN A C 1
ATOM 3304 O O . GLN A 1 408 ? -18.150 8.454 35.221 1.00 89.12 408 GLN A O 1
ATOM 3309 N N . ILE A 1 409 ? -17.498 8.972 33.141 1.00 91.94 409 ILE A N 1
ATOM 3310 C CA . ILE A 1 409 ? -16.298 8.130 33.169 1.00 91.94 409 ILE A CA 1
ATOM 3311 C C . ILE A 1 409 ? -15.188 8.882 33.905 1.00 91.94 409 ILE A C 1
ATOM 3313 O O . ILE A 1 409 ? -14.865 10.016 33.553 1.00 91.94 409 ILE A O 1
ATOM 3317 N N . THR A 1 410 ? -14.598 8.251 34.918 1.00 91.38 410 THR A N 1
ATOM 3318 C CA . THR A 1 410 ? -13.480 8.820 35.681 1.00 91.38 410 THR A CA 1
ATOM 3319 C C . THR A 1 410 ? -12.135 8.324 35.148 1.00 91.38 410 THR A C 1
ATOM 3321 O O . THR A 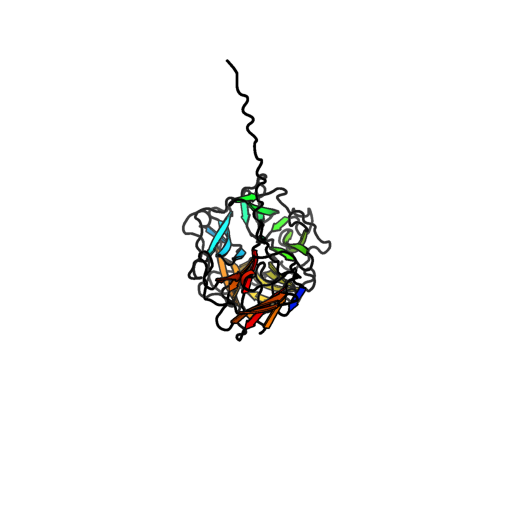1 410 ? -12.040 7.261 34.529 1.00 91.38 410 THR A O 1
ATOM 3324 N N . VAL A 1 411 ? -11.071 9.098 35.377 1.00 92.88 411 VAL A N 1
ATOM 3325 C CA . VAL A 1 411 ? -9.702 8.638 35.116 1.00 92.88 411 VAL A CA 1
ATOM 3326 C C . VAL A 1 411 ? -9.172 7.789 36.288 1.00 92.88 411 VAL A C 1
ATOM 3328 O O . VAL A 1 411 ? -9.476 8.086 37.442 1.00 92.88 411 VAL A O 1
ATOM 3331 N N . PRO A 1 412 ? -8.314 6.786 36.028 1.00 96.19 412 PRO A N 1
ATOM 3332 C CA . PRO A 1 412 ? -7.944 6.311 34.703 1.00 96.19 412 PRO A CA 1
ATOM 3333 C 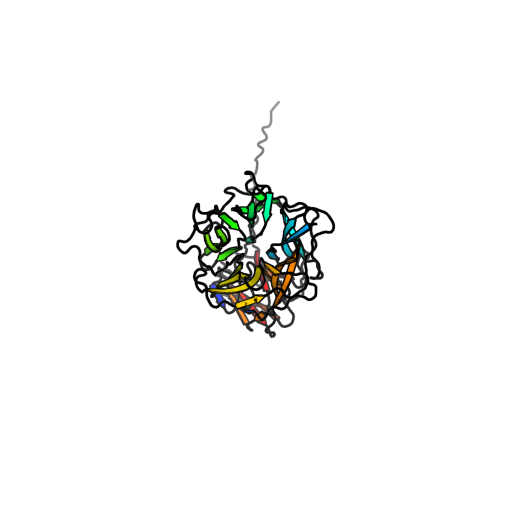C . PRO A 1 412 ? -9.034 5.446 34.068 1.00 96.19 412 PRO A C 1
ATOM 3335 O O . PRO A 1 412 ? -9.756 4.747 34.767 1.00 96.19 412 PRO A O 1
ATOM 3338 N N . PHE A 1 413 ? -9.097 5.409 32.742 1.00 96.38 413 PHE A N 1
ATOM 3339 C CA . PHE A 1 413 ? -9.990 4.492 32.033 1.00 96.38 413 PHE A CA 1
ATOM 3340 C C . PHE A 1 413 ? -9.290 3.787 30.871 1.00 96.38 413 PHE A C 1
ATOM 3342 O O . PHE A 1 413 ? -8.189 4.152 30.459 1.00 96.38 413 PHE A O 1
ATOM 3349 N N . ARG A 1 414 ? -9.927 2.746 30.338 1.00 97.06 414 ARG A N 1
ATOM 3350 C CA . ARG A 1 414 ? -9.495 2.019 29.138 1.00 97.06 414 ARG A CA 1
ATOM 3351 C C . ARG A 1 414 ? -10.615 1.976 28.110 1.00 97.06 414 ARG A C 1
ATOM 3353 O O . ARG A 1 414 ? -11.788 1.984 28.476 1.00 97.06 414 ARG A O 1
ATOM 3360 N N . ILE A 1 415 ? -10.229 1.890 26.841 1.00 97.81 415 ILE A N 1
ATOM 3361 C CA . ILE A 1 415 ? -11.128 1.720 25.701 1.00 97.81 415 ILE A CA 1
ATOM 3362 C C . ILE A 1 415 ? -10.869 0.343 25.097 1.00 97.81 415 ILE A C 1
ATOM 3364 O O . ILE A 1 415 ? -9.767 0.056 24.634 1.00 97.81 415 ILE A O 1
ATOM 3368 N N . GLY A 1 416 ? -11.888 -0.499 25.087 1.00 97.81 416 GLY A N 1
ATOM 3369 C CA . GLY A 1 416 ? -11.958 -1.733 24.329 1.00 97.81 416 GLY A CA 1
ATOM 3370 C C . GLY A 1 416 ? -12.749 -1.528 23.041 1.00 97.81 416 GLY A C 1
ATOM 3371 O O . GLY A 1 416 ? -13.730 -0.789 23.017 1.00 97.81 416 GLY A O 1
ATOM 3372 N N . LEU A 1 417 ? -12.332 -2.190 21.969 1.00 98.56 417 LEU A N 1
ATOM 3373 C CA . LEU A 1 417 ? -13.103 -2.335 20.740 1.00 98.56 417 LEU A CA 1
ATOM 3374 C C . LEU A 1 417 ? -13.326 -3.81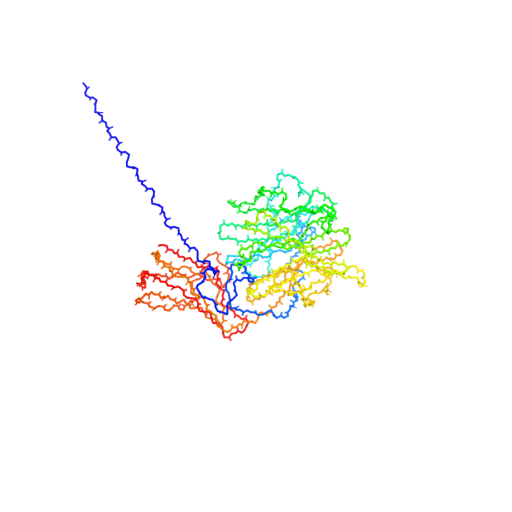7 20.483 1.00 98.56 417 LEU A C 1
ATOM 3376 O O . LEU A 1 417 ? -12.362 -4.584 20.423 1.00 98.56 417 LEU A O 1
ATOM 3380 N N . ILE A 1 418 ? -14.585 -4.207 20.316 1.00 98.56 418 ILE A N 1
ATOM 3381 C CA . ILE A 1 418 ? -14.983 -5.590 20.069 1.00 98.56 418 ILE A CA 1
ATOM 3382 C C . ILE A 1 418 ? -15.592 -5.672 18.673 1.00 98.56 418 ILE A C 1
ATOM 3384 O O . ILE A 1 418 ? -16.627 -5.068 18.388 1.00 98.56 418 ILE A O 1
ATOM 3388 N N . PHE A 1 419 ? -14.922 -6.414 17.801 1.00 98.75 419 PHE A N 1
ATOM 3389 C CA . PHE A 1 419 ? -15.295 -6.638 16.411 1.00 98.75 419 PHE A CA 1
ATOM 3390 C C . PHE A 1 419 ? -16.001 -7.980 16.313 1.00 98.75 419 PHE A C 1
ATOM 3392 O O . PHE A 1 419 ? -15.465 -8.971 16.805 1.00 98.75 419 PHE A O 1
ATOM 3399 N N . ARG A 1 420 ? -17.159 -8.032 15.652 1.00 98.62 420 ARG A N 1
ATOM 3400 C CA . ARG A 1 420 ? -17.883 -9.280 15.379 1.00 98.62 420 ARG A CA 1
ATOM 3401 C C . ARG A 1 420 ? -18.371 -9.331 13.937 1.00 98.62 420 ARG A C 1
ATOM 3403 O O . ARG A 1 420 ? -18.753 -8.301 13.373 1.00 98.62 420 ARG A O 1
ATOM 3410 N N . SER A 1 421 ? -18.396 -10.526 13.361 1.00 98.19 421 SER A N 1
ATOM 3411 C CA . SER A 1 421 ? -18.958 -10.784 12.037 1.00 98.19 421 SER A CA 1
ATOM 3412 C C . SER A 1 421 ? -19.700 -12.118 12.003 1.00 98.19 421 SER A C 1
ATOM 3414 O O . SER A 1 421 ? -19.151 -13.136 12.412 1.00 98.19 421 SER A O 1
ATOM 3416 N N . ASP A 1 422 ? -20.922 -12.123 11.466 1.00 96.81 422 ASP A N 1
ATOM 3417 C CA . ASP A 1 422 ? -21.665 -13.344 11.112 1.00 96.81 422 ASP A CA 1
ATOM 3418 C C . ASP A 1 422 ? -21.290 -13.874 9.712 1.00 96.81 422 ASP A C 1
ATOM 3420 O O . ASP A 1 422 ? -21.834 -14.869 9.225 1.00 96.81 422 ASP A O 1
ATOM 3424 N N . ARG A 1 423 ? -20.346 -13.195 9.050 1.00 95.62 423 ARG A N 1
ATOM 3425 C CA . ARG A 1 423 ? -19.934 -13.431 7.670 1.00 95.62 423 ARG A CA 1
ATOM 3426 C C . ARG A 1 423 ? -18.422 -13.468 7.543 1.00 95.62 423 ARG A C 1
ATOM 3428 O O . ARG A 1 423 ? -17.743 -12.457 7.703 1.00 95.62 423 ARG A O 1
ATOM 3435 N N . ALA A 1 424 ? -17.899 -14.605 7.098 1.00 95.31 424 ALA A N 1
ATOM 3436 C CA . ALA A 1 424 ? -16.467 -14.770 6.863 1.00 95.31 424 ALA A CA 1
ATOM 3437 C C . ALA A 1 424 ? -15.900 -13.820 5.784 1.00 95.31 424 ALA A C 1
ATOM 3439 O O . ALA A 1 424 ? -14.696 -13.609 5.745 1.00 95.31 424 ALA A O 1
ATOM 3440 N N . ASP A 1 425 ? -16.725 -13.223 4.915 1.00 96.88 425 ASP A N 1
ATOM 3441 C CA . ASP A 1 425 ? -16.287 -12.271 3.880 1.00 96.88 425 ASP A CA 1
ATOM 3442 C C . ASP A 1 425 ? -16.358 -10.796 4.313 1.00 96.88 425 ASP A C 1
ATOM 3444 O O . ASP A 1 425 ? -16.165 -9.908 3.479 1.00 96.88 425 ASP A O 1
ATOM 3448 N N . ARG A 1 426 ? -16.685 -10.507 5.582 1.00 97.50 426 ARG A N 1
ATOM 3449 C CA . ARG A 1 426 ? -16.868 -9.142 6.095 1.00 97.50 426 ARG A CA 1
ATOM 3450 C C . ARG A 1 426 ? -16.185 -8.938 7.443 1.00 97.50 426 ARG A C 1
ATOM 3452 O O . ARG A 1 426 ? -16.156 -9.833 8.278 1.00 97.50 426 ARG A O 1
ATOM 3459 N N . SER A 1 427 ? -15.711 -7.719 7.669 1.00 98.38 427 SER A N 1
ATOM 3460 C CA . SER A 1 427 ? -15.183 -7.241 8.940 1.00 98.38 427 SER A CA 1
ATOM 3461 C C . SER A 1 427 ? -15.550 -5.770 9.140 1.00 98.38 427 SER A C 1
ATOM 3463 O O . SER A 1 427 ? -15.474 -4.990 8.182 1.00 98.38 427 SER A O 1
ATOM 3465 N N . PRO A 1 428 ? -15.869 -5.333 10.374 1.00 98.38 428 PRO A N 1
ATOM 3466 C CA . PRO A 1 428 ? -15.730 -3.922 10.703 1.00 98.38 428 PRO A CA 1
ATOM 3467 C C . PRO A 1 428 ? -14.286 -3.473 10.447 1.00 98.38 428 PRO A C 1
ATOM 3469 O O . PRO A 1 428 ? -13.348 -4.265 10.581 1.00 98.38 428 PRO A O 1
ATOM 3472 N N . VAL A 1 429 ? -14.103 -2.207 10.087 1.00 98.38 429 VAL A N 1
ATOM 3473 C CA . VAL A 1 429 ? -12.773 -1.611 9.894 1.00 98.38 429 VAL A CA 1
ATOM 3474 C C . VAL A 1 429 ? -12.704 -0.342 10.716 1.00 98.38 429 VAL A C 1
ATOM 3476 O O . VAL A 1 429 ? -13.546 0.528 10.542 1.00 98.38 429 VAL A O 1
ATOM 3479 N N . VAL A 1 430 ? -11.710 -0.201 11.584 1.00 98.19 430 VAL A N 1
ATOM 3480 C CA . VAL A 1 430 ? -11.465 1.035 12.336 1.00 98.19 430 VAL A CA 1
ATOM 3481 C C . VAL A 1 430 ? -10.266 1.750 11.730 1.00 98.19 430 VAL A C 1
ATOM 3483 O O . VAL A 1 430 ? -9.199 1.161 11.588 1.00 98.19 430 VAL A O 1
ATOM 3486 N N . TYR A 1 431 ? -10.445 3.021 11.372 1.00 95.94 431 TYR A N 1
ATOM 3487 C CA . TYR A 1 431 ? -9.389 3.849 10.784 1.00 95.94 431 TYR A CA 1
ATOM 3488 C C . TYR A 1 431 ? -8.681 4.717 11.812 1.00 95.94 431 TYR A C 1
ATOM 3490 O O . TYR A 1 431 ? -7.472 4.914 11.731 1.00 95.94 431 TYR A O 1
ATOM 3498 N N . ARG A 1 432 ? -9.441 5.311 12.738 1.00 93.94 432 ARG A N 1
ATOM 3499 C CA . ARG A 1 432 ? -8.922 6.293 13.695 1.00 93.94 432 ARG A CA 1
ATOM 3500 C C . ARG A 1 432 ? -9.712 6.261 14.992 1.00 93.94 432 ARG A C 1
ATOM 3502 O O . ARG A 1 432 ? -10.931 6.085 14.967 1.00 93.94 432 ARG A O 1
ATOM 3509 N N . ILE A 1 433 ? -9.003 6.498 16.091 1.00 95.56 433 ILE A N 1
ATOM 3510 C CA . ILE A 1 433 ? -9.551 6.719 17.428 1.00 95.56 433 ILE A CA 1
ATOM 3511 C C . ILE A 1 433 ? -8.878 7.985 17.962 1.00 95.56 433 ILE A C 1
ATOM 3513 O O . ILE A 1 433 ? -7.655 8.019 18.092 1.00 95.56 433 ILE A O 1
ATOM 3517 N N . HIS A 1 434 ? -9.661 9.022 18.243 1.00 95.06 434 HIS A N 1
ATOM 3518 C CA . HIS A 1 434 ? -9.170 10.286 18.782 1.00 95.06 434 HIS A CA 1
ATOM 3519 C C . HIS A 1 434 ? -9.804 10.569 20.140 1.00 95.06 434 HIS A C 1
ATOM 3521 O O . HIS A 1 434 ? -11.018 10.462 20.300 1.00 95.06 434 HIS A O 1
ATOM 3527 N N . LEU A 1 435 ? -8.972 10.964 21.095 1.00 94.44 435 LEU A N 1
ATOM 3528 C CA . LEU A 1 435 ? -9.378 11.520 22.376 1.00 94.44 435 LEU A CA 1
ATOM 3529 C C . LEU A 1 435 ? -9.467 13.035 22.220 1.00 94.44 435 LEU A C 1
ATOM 3531 O O . LEU A 1 435 ? -8.483 13.676 21.846 1.00 94.44 435 LEU A O 1
ATOM 3535 N N . ILE A 1 436 ? -10.646 13.586 22.464 1.00 93.56 436 ILE A N 1
ATOM 3536 C CA . ILE A 1 436 ? -10.925 15.017 22.414 1.00 93.56 436 ILE A CA 1
ATOM 3537 C C . ILE A 1 436 ? -10.983 15.499 23.871 1.00 93.56 436 ILE A C 1
ATOM 3539 O O . ILE A 1 436 ? -11.825 14.977 24.607 1.00 93.56 436 ILE A O 1
ATOM 3543 N N . PRO A 1 437 ? -10.060 16.388 24.286 1.00 88.06 437 PRO A N 1
ATOM 3544 C CA . PRO A 1 437 ? -9.977 16.914 25.645 1.00 88.06 437 PRO A CA 1
ATOM 3545 C C . PRO A 1 437 ? -11.266 17.541 26.132 1.00 88.06 437 PRO A C 1
ATOM 3547 O O . PRO A 1 437 ? -11.948 18.182 25.301 1.00 88.06 437 PRO A O 1
#

pLDDT: mean 91.59, std 13.11, range [28.34, 98.81]

Radius of gyration: 24.46 Å; chains: 1; bounding box: 57×94×67 Å

Secondary structure (DSSP, 8-state):
-PPPP------------PPPPEE--GGG-SEEESEE-SSSTT-EEE-EEEEEEEE-TT--SB---SSSTTSSEEEEEEEEE-SS-EEEEEEEESSS--EEEEEEE-TTSS-EE--SS------TTSTTSSEEEEEEEEEETTEEEEEEEEESSS-SS--EEEEEEEETTEEEE-SS-SSB---TTSTTTTEEEEEEEEEETTTTEEEEEEEEEETTEEEEEEEEESSSSS-EE-TT-S-B--TT-EEEEEEEE-SS-EEEEEEEEEESSSEEEEEEEEEESSSSS-EEEEEEE---STTTBTEEEEEEEEEETTEEEEEEEEEETTEEEEEEEEEEEEE-SEEEEEPPPB-S--SEEEEEEE--TTEEEEEEEE-SS-EEEEE--TT-PPTTSPTTEEEEEEETTTTTPPSSBEEEEEEEES-TT---EEEEEEEE-

Sequence (437 aa):
MRRMGVIVGILLGTPLLMAQSISLPFHEADSLRNLDWTSYPGMMMLKHRSGAFFKLPKNPIFRPSRSGWDRQDVADPFVVVTPEAVHLYYDGDARGQYRLGVARLDSTGWFWIRPLQPLPIQSPQNWDDYHQVAPSVLMHPHRTVMYFSGNWQDSELGYRLGRAVFVNGEWRVEPPSPILEPTAGGWDGDGTAYAFVMYDPIRRTYRMYYTGFQGVFSAIGLVESSDGVRWQAGEANPIFSSPPGVIAPFVQFDGDTYWMYYVQLELTRGFRTSIFRVQSADGIRWHSPEKILKPEARWEGGRLMRPVLAFFDQRIHLFYCAQRGSRWRIGEAVATPQFVEEGVWVSRSIHQNVEKIQIVYELPMGTALEVDIRSPDKHVQIPLSRSHRSAGLRRGVYRTEIDLSAQQITVPFRIGLIFRSDRADRSPVVYRIHLIP